Protein AF-A0A8H7GQ88-F1 (afdb_monomer_lite)

Sequence (524 aa):
MLNRSLSNFMNAMTGHDYTYYPFATTNRKDYDNLMAVYLSSVFEPLLSHEDFMQEGWRLEQGDLKDPKSPLEFKGVVYNEMKGQCTNSSYMYWIKFQEAVYPLLKNSGGDPASIVDLHHEDLIDFHATNYHPLNAKTFTYGTFDLTAHLQKLNELYGTFGSRAARNDVKKPVFETSPGKLHDISVLGPADSMSAKPLSDQWKSRFRPCFFDGHNAPFYQELIETGFGEDFSPNSGLDQTTALLSFTVGATNLSEAKSKVLKDKIEAILREKVMPELAKGDESAFHPRIQAILHQLELSFKKHKPDFGLGLLHSLTPSWVNGLDPFKALQVQNILNRFKEEYANRGLHMFQDLLEASLLDLKTPTLKFSMVPDEHYNEKLAQQEKKRLEERVSQILEEDKQMIFDRSQKLLAKQQQPEDVSVLPTLTLADIPRMGDNYALSFSNIAGSGGKIQKRVTSTNGLIYVNAKKDISFLPERLYKYLPIFNTCLTNLAGTELTPITELETKIQQLTGGISFLCQGEDRPI

Structure (mmCIF, N/CA/C/O backbone):
data_AF-A0A8H7GQ88-F1
#
_entry.id   AF-A0A8H7GQ88-F1
#
loop_
_atom_site.group_PDB
_atom_site.id
_atom_site.type_symbol
_atom_site.label_atom_id
_atom_site.label_alt_id
_atom_site.label_comp_id
_atom_site.label_asym_id
_atom_site.label_entity_id
_atom_site.label_seq_id
_atom_site.pdbx_PDB_ins_code
_atom_site.Cartn_x
_atom_site.Cartn_y
_atom_site.Cartn_z
_atom_site.occupancy
_atom_site.B_iso_or_equiv
_atom_site.auth_seq_id
_atom_site.auth_comp_id
_atom_site.auth_asym_id
_atom_site.auth_atom_id
_atom_site.pdbx_PDB_model_num
ATOM 1 N N . MET A 1 1 ? -15.722 -16.518 6.409 1.00 84.62 1 MET A N 1
ATOM 2 C CA . MET A 1 1 ? -15.692 -16.844 4.961 1.00 84.62 1 MET A CA 1
ATOM 3 C C . MET A 1 1 ? -14.401 -17.519 4.485 1.00 84.62 1 MET A C 1
ATOM 5 O O . MET A 1 1 ? -14.518 -18.378 3.625 1.00 84.62 1 MET A O 1
ATOM 9 N N . LEU A 1 2 ? -13.212 -17.225 5.041 1.00 83.19 2 LEU A N 1
ATOM 10 C CA . LEU A 1 2 ? -11.925 -17.794 4.578 1.00 83.19 2 LEU A CA 1
ATOM 11 C C . LEU A 1 2 ? -11.911 -19.330 4.414 1.00 83.19 2 LEU A C 1
ATOM 13 O O . LEU A 1 2 ? -11.426 -19.830 3.410 1.00 83.19 2 LEU A O 1
ATOM 17 N N . ASN A 1 3 ? -12.522 -20.076 5.341 1.00 85.31 3 ASN A N 1
ATOM 18 C CA . ASN A 1 3 ? -12.570 -21.548 5.286 1.00 85.31 3 ASN A CA 1
ATOM 19 C C . ASN A 1 3 ? -13.760 -22.115 4.479 1.00 85.31 3 ASN A C 1
ATOM 21 O O . ASN A 1 3 ? -13.972 -23.324 4.463 1.00 85.31 3 ASN A O 1
ATOM 25 N N . ARG A 1 4 ? -14.597 -21.257 3.880 1.00 88.94 4 ARG A N 1
ATOM 26 C CA . ARG A 1 4 ? -15.884 -21.619 3.236 1.00 88.94 4 ARG A CA 1
ATOM 27 C C . ARG A 1 4 ? -15.973 -21.168 1.775 1.00 88.94 4 ARG A C 1
ATOM 29 O O . ARG A 1 4 ? -17.032 -21.308 1.162 1.00 88.94 4 ARG A O 1
ATOM 36 N N . SER A 1 5 ? -14.880 -20.609 1.273 1.00 91.44 5 SER A N 1
ATOM 37 C CA . SER A 1 5 ? -14.750 -19.864 0.026 1.00 91.44 5 SER A CA 1
ATOM 38 C C . SER A 1 5 ? -13.589 -20.436 -0.790 1.00 91.44 5 SER A C 1
ATOM 40 O O . SER A 1 5 ? -12.656 -21.008 -0.226 1.00 91.44 5 SER A O 1
ATOM 42 N N . LEU A 1 6 ? -13.639 -20.272 -2.111 1.00 91.50 6 LEU A N 1
ATOM 43 C CA . LEU A 1 6 ? -12.520 -20.530 -3.027 1.00 91.50 6 LEU A CA 1
ATOM 44 C C . LEU A 1 6 ? -11.901 -19.206 -3.505 1.00 91.50 6 LEU A C 1
ATOM 46 O O . LEU A 1 6 ? -11.337 -19.123 -4.599 1.00 91.50 6 LEU A O 1
ATOM 50 N N . SER A 1 7 ? -12.025 -18.157 -2.691 1.00 92.31 7 SER A N 1
ATOM 51 C CA . SER A 1 7 ? -11.530 -16.824 -2.998 1.00 92.31 7 SER A CA 1
ATOM 52 C C . SER A 1 7 ? -10.047 -16.828 -3.325 1.00 92.31 7 SER A C 1
ATOM 54 O O . SER A 1 7 ? -9.222 -17.347 -2.575 1.00 92.31 7 SER A O 1
ATOM 56 N N . ASN A 1 8 ? -9.708 -16.137 -4.405 1.00 92.50 8 ASN A N 1
ATOM 57 C CA . ASN A 1 8 ? -8.339 -15.779 -4.739 1.00 92.50 8 ASN A CA 1
ATOM 58 C C . ASN A 1 8 ? -7.832 -14.626 -3.864 1.00 92.50 8 ASN A C 1
ATOM 60 O O . ASN A 1 8 ? -6.629 -14.499 -3.658 1.00 92.50 8 ASN A O 1
ATOM 64 N N . PHE A 1 9 ? -8.741 -13.783 -3.370 1.00 94.44 9 PHE A N 1
ATOM 65 C CA . PHE A 1 9 ? -8.421 -12.671 -2.487 1.00 94.44 9 PHE A CA 1
ATOM 66 C C . PHE A 1 9 ? -9.629 -12.272 -1.646 1.00 94.44 9 PHE A C 1
ATOM 68 O O . PHE A 1 9 ? -10.746 -12.221 -2.161 1.00 94.44 9 PHE A O 1
ATOM 75 N N . MET A 1 10 ? -9.398 -11.934 -0.384 1.00 93.62 10 MET A N 1
ATOM 76 C CA . MET A 1 10 ? -10.381 -11.330 0.509 1.00 93.62 10 MET A CA 1
ATOM 77 C C . MET A 1 10 ? -9.635 -10.456 1.503 1.00 93.62 10 MET A C 1
ATOM 79 O O . MET A 1 10 ? -8.757 -10.955 2.206 1.00 93.62 10 MET A O 1
ATOM 83 N N . ASN A 1 11 ? -9.968 -9.171 1.560 1.00 93.94 11 ASN A N 1
ATOM 84 C CA . ASN A 1 11 ? -9.435 -8.293 2.591 1.00 93.94 11 ASN A CA 1
ATOM 85 C C . ASN A 1 11 ? -10.324 -7.054 2.791 1.00 93.94 11 ASN A C 1
ATOM 87 O O . ASN A 1 11 ? -11.337 -6.885 2.105 1.00 93.94 11 ASN A O 1
ATOM 91 N N . ALA A 1 12 ? -9.916 -6.195 3.718 1.00 93.69 12 ALA A N 1
ATOM 92 C CA . ALA A 1 12 ? -10.373 -4.826 3.885 1.00 93.69 12 ALA A CA 1
ATOM 93 C C . ALA A 1 12 ? -9.149 -3.932 4.117 1.00 93.69 12 ALA A C 1
ATOM 95 O O . ALA A 1 12 ? -8.166 -4.367 4.716 1.00 93.69 12 ALA A O 1
ATOM 96 N N . MET A 1 13 ? -9.188 -2.696 3.627 1.00 91.25 13 MET A N 1
ATOM 97 C CA . MET A 1 13 ? -8.089 -1.751 3.809 1.00 91.25 13 MET A CA 1
ATOM 98 C C . MET A 1 13 ? -8.611 -0.353 4.089 1.00 91.25 13 MET A C 1
ATOM 100 O O . MET A 1 13 ? -9.558 0.110 3.448 1.00 91.25 13 MET A O 1
ATOM 104 N N . THR A 1 14 ? -7.908 0.337 4.978 1.00 90.00 14 THR A N 1
ATOM 105 C CA . THR A 1 14 ? -8.147 1.738 5.319 1.00 90.00 14 THR A CA 1
ATOM 106 C C . THR A 1 14 ? -7.010 2.575 4.744 1.00 90.00 14 THR A C 1
ATOM 108 O O . THR A 1 14 ? -5.850 2.407 5.113 1.00 90.00 14 THR A O 1
ATOM 111 N N . GLY A 1 15 ? -7.340 3.430 3.777 1.00 87.19 15 GLY A N 1
ATOM 112 C CA . GLY A 1 15 ? -6.470 4.503 3.306 1.00 87.19 15 GLY A CA 1
ATOM 113 C C . GLY A 1 15 ? -6.509 5.703 4.255 1.00 87.19 15 GLY A C 1
ATOM 114 O O . GLY A 1 15 ? -7.029 5.622 5.367 1.00 87.19 15 GLY A O 1
ATOM 115 N N . HIS A 1 16 ? -5.973 6.841 3.820 1.00 83.75 16 HIS A N 1
ATOM 116 C CA . HIS A 1 16 ? -5.955 8.059 4.643 1.00 83.75 16 HIS A CA 1
ATOM 117 C C . HIS A 1 16 ? -7.356 8.646 4.867 1.00 83.75 16 HIS A C 1
ATOM 119 O O . HIS A 1 16 ? -7.669 9.097 5.963 1.00 83.75 16 HIS A O 1
ATOM 125 N N . ASP A 1 17 ? -8.204 8.618 3.839 1.00 88.06 17 ASP A N 1
ATOM 126 C CA . ASP A 1 17 ? -9.528 9.255 3.813 1.00 88.06 17 ASP A CA 1
ATOM 127 C C . ASP A 1 17 ? -10.635 8.362 3.222 1.00 88.06 17 ASP A C 1
ATOM 129 O O . ASP A 1 17 ? -11.743 8.822 2.948 1.00 88.06 17 ASP A O 1
ATOM 133 N N . TYR A 1 18 ? -10.358 7.070 3.039 1.00 91.44 18 TYR A N 1
ATOM 134 C CA . TYR A 1 18 ? -11.309 6.091 2.515 1.00 91.44 18 TYR A CA 1
ATOM 135 C C . TYR A 1 18 ? -11.055 4.693 3.076 1.00 91.44 18 TYR A C 1
ATOM 137 O O . TYR A 1 18 ? -9.934 4.344 3.439 1.00 91.44 18 TYR A O 1
ATOM 145 N N . THR A 1 19 ? -12.085 3.852 3.044 1.00 94.38 19 THR A N 1
ATOM 146 C CA . THR A 1 19 ? -11.988 2.415 3.325 1.00 94.38 19 THR A CA 1
ATOM 147 C C . THR A 1 19 ? -12.556 1.654 2.135 1.00 94.38 19 THR A C 1
ATOM 149 O O . THR A 1 19 ? -13.558 2.068 1.550 1.00 94.38 19 THR A O 1
ATOM 152 N N . TYR A 1 20 ? -11.915 0.558 1.734 1.00 94.81 20 TYR A N 1
ATOM 153 C CA . TYR A 1 20 ? -12.410 -0.288 0.650 1.00 94.81 20 TYR A CA 1
ATOM 154 C C . TYR A 1 20 ? -12.309 -1.772 1.005 1.00 94.81 20 TYR A C 1
ATOM 156 O O . TYR A 1 20 ? -11.416 -2.204 1.733 1.00 94.81 20 TYR A O 1
ATOM 164 N N . TYR A 1 21 ? -13.250 -2.550 0.467 1.00 96.69 21 TYR A N 1
ATOM 165 C CA . TYR A 1 21 ? -13.496 -3.942 0.848 1.00 96.69 21 TYR A CA 1
ATOM 166 C C . TYR A 1 21 ? -13.422 -4.865 -0.376 1.00 96.69 21 TYR A C 1
ATOM 168 O O . TYR A 1 21 ? -14.450 -5.223 -0.955 1.00 96.69 21 TYR A O 1
ATOM 176 N N . PRO A 1 22 ? -12.212 -5.212 -0.837 1.00 96.12 22 PRO A N 1
ATOM 177 C CA . PRO A 1 22 ? -12.029 -6.052 -2.011 1.00 96.12 22 PRO A CA 1
ATOM 178 C C . PRO A 1 22 ? -12.164 -7.550 -1.708 1.00 96.12 22 PRO A C 1
ATOM 180 O O . PRO A 1 22 ? -11.583 -8.083 -0.760 1.00 96.12 22 PRO A O 1
ATOM 183 N N . PHE A 1 23 ? -12.817 -8.261 -2.621 1.00 96.44 23 PHE A N 1
ATOM 184 C CA . PHE A 1 23 ? -12.693 -9.709 -2.756 1.00 96.44 23 PHE A CA 1
ATOM 185 C C . PHE A 1 23 ? -12.566 -10.093 -4.235 1.00 96.44 23 PHE A C 1
ATOM 187 O O . PHE A 1 23 ? -12.975 -9.350 -5.128 1.00 96.44 23 PHE A O 1
ATOM 194 N N . ALA A 1 24 ? -11.982 -11.258 -4.499 1.00 96.00 24 ALA A N 1
ATOM 195 C CA . ALA A 1 24 ? -11.867 -11.832 -5.832 1.00 96.00 24 ALA A CA 1
ATOM 196 C C . ALA A 1 24 ? -12.003 -13.354 -5.761 1.00 96.00 24 ALA A C 1
ATOM 198 O O . ALA A 1 24 ? -11.435 -14.001 -4.882 1.00 96.00 24 ALA A O 1
ATOM 199 N N . THR A 1 25 ? -12.733 -13.929 -6.711 1.00 95.00 25 THR A N 1
ATOM 200 C CA . THR A 1 25 ? -12.895 -15.378 -6.861 1.00 95.00 25 THR A CA 1
ATOM 201 C C . THR A 1 25 ? -13.187 -15.714 -8.319 1.00 95.00 25 THR A C 1
ATOM 203 O O . THR A 1 25 ? -13.758 -14.907 -9.054 1.00 95.00 25 THR A O 1
ATOM 206 N N . THR A 1 26 ? -12.780 -16.907 -8.740 1.00 92.69 26 THR A N 1
ATOM 207 C CA . THR A 1 26 ? -13.070 -17.459 -10.074 1.00 92.69 26 THR A CA 1
ATOM 208 C C . THR A 1 26 ? -14.344 -18.303 -10.096 1.00 92.69 26 THR A C 1
ATOM 210 O O . THR A 1 26 ? -14.852 -18.619 -11.171 1.00 92.69 26 THR A O 1
ATOM 213 N N . ASN A 1 27 ? -14.894 -18.652 -8.928 1.00 93.88 27 ASN A N 1
ATOM 214 C CA . ASN A 1 27 ? -16.125 -19.423 -8.818 1.00 93.88 27 ASN A CA 1
ATOM 215 C C . ASN A 1 27 ? -17.338 -18.482 -8.722 1.00 93.88 27 ASN A C 1
ATOM 217 O O . ASN A 1 27 ? -17.398 -17.606 -7.862 1.00 93.88 27 ASN A O 1
ATOM 221 N N . ARG A 1 28 ? -18.333 -18.673 -9.596 1.00 92.56 28 ARG A N 1
ATOM 222 C CA . ARG A 1 28 ? -19.512 -17.795 -9.659 1.00 92.56 28 ARG A CA 1
ATOM 223 C C . ARG A 1 28 ? -20.364 -17.839 -8.388 1.00 92.56 28 ARG A C 1
ATOM 225 O O . ARG A 1 28 ? -20.752 -16.795 -7.879 1.00 92.56 28 ARG A O 1
ATOM 232 N N . LYS A 1 29 ? -20.642 -19.034 -7.867 1.00 93.25 29 LYS A N 1
ATOM 233 C CA . LYS A 1 29 ? -21.439 -19.205 -6.644 1.00 93.25 29 LYS A CA 1
ATOM 234 C C . LYS A 1 29 ? -20.726 -18.590 -5.443 1.00 93.25 29 LYS A C 1
ATOM 236 O O . LYS A 1 29 ? -21.350 -17.944 -4.612 1.00 93.25 29 LYS A O 1
ATOM 241 N N . ASP A 1 30 ? -19.409 -18.751 -5.390 1.00 95.25 30 ASP A N 1
ATOM 242 C CA . ASP A 1 30 ? -18.570 -18.127 -4.373 1.00 95.25 30 ASP A CA 1
ATOM 243 C C . ASP A 1 30 ? -18.612 -16.599 -4.455 1.00 95.25 30 ASP A C 1
ATOM 245 O O . ASP A 1 30 ? -18.755 -15.930 -3.438 1.00 95.25 30 ASP A O 1
ATOM 249 N N . TYR A 1 31 ? -18.575 -16.038 -5.668 1.00 95.56 31 TYR A N 1
ATOM 250 C CA . TYR A 1 31 ? -18.688 -14.594 -5.878 1.00 95.56 31 TYR A CA 1
ATOM 251 C C . TYR A 1 31 ? -20.010 -14.063 -5.331 1.00 95.56 31 TYR A C 1
ATOM 253 O O . TYR A 1 31 ? -20.034 -13.067 -4.615 1.00 95.56 31 TYR A O 1
ATOM 261 N N . ASP A 1 32 ? -21.104 -14.763 -5.626 1.00 94.06 32 ASP A N 1
ATOM 262 C CA . ASP A 1 32 ? -22.436 -14.409 -5.154 1.00 94.06 32 ASP A CA 1
ATOM 263 C C . ASP A 1 32 ? -22.549 -14.482 -3.620 1.00 94.06 32 ASP A C 1
ATOM 265 O O . ASP A 1 32 ? -23.169 -13.600 -3.020 1.00 94.06 32 ASP A O 1
ATOM 269 N N . ASN A 1 33 ? -21.908 -15.477 -2.995 1.00 95.00 33 ASN A N 1
ATOM 270 C CA . ASN A 1 33 ? -21.824 -15.628 -1.541 1.00 95.00 33 ASN A CA 1
ATOM 271 C C . ASN A 1 33 ? -21.007 -14.501 -0.893 1.00 95.00 33 ASN A C 1
ATOM 273 O O . ASN A 1 33 ? -21.450 -13.889 0.078 1.00 95.00 33 ASN A O 1
ATOM 277 N N . LEU A 1 34 ? -19.813 -14.222 -1.424 1.00 96.25 34 LEU A N 1
ATOM 278 C CA . LEU A 1 34 ? -18.924 -13.181 -0.912 1.00 96.25 34 LEU A CA 1
ATOM 279 C C . LEU A 1 34 ? -19.541 -11.797 -1.087 1.00 96.25 34 LEU A C 1
ATOM 281 O O . LEU A 1 34 ? -19.520 -11.017 -0.142 1.00 96.25 34 LEU A O 1
ATOM 285 N N . MET A 1 35 ? -20.156 -11.519 -2.239 1.00 95.56 35 MET A N 1
ATOM 286 C CA . MET A 1 35 ? -20.858 -10.262 -2.490 1.00 95.56 35 MET A CA 1
ATOM 287 C C . MET A 1 35 ? -21.957 -10.024 -1.452 1.00 95.56 35 MET A C 1
ATOM 289 O O . MET A 1 35 ? -22.023 -8.935 -0.894 1.00 95.56 35 MET A O 1
ATOM 293 N N . ALA A 1 36 ? -22.782 -11.033 -1.157 1.00 94.31 36 ALA A N 1
ATOM 294 C CA . ALA A 1 36 ? -23.837 -10.916 -0.151 1.00 94.31 36 ALA A CA 1
ATOM 295 C C . ALA A 1 36 ? -23.273 -10.621 1.249 1.00 94.31 36 ALA A C 1
ATOM 297 O O . ALA A 1 36 ? -23.737 -9.698 1.917 1.00 94.31 36 ALA A O 1
ATOM 298 N N . VAL A 1 37 ? -22.234 -11.354 1.668 1.00 95.25 37 VAL A N 1
ATOM 299 C CA . VAL A 1 37 ? -21.598 -11.149 2.979 1.00 95.25 37 VAL A CA 1
ATOM 300 C C . VAL A 1 37 ? -20.949 -9.766 3.070 1.00 95.25 37 VAL A C 1
ATOM 302 O O . VAL A 1 37 ? -21.181 -9.059 4.043 1.00 95.25 37 VAL A O 1
ATOM 305 N N . TYR A 1 38 ? -20.184 -9.350 2.056 1.00 96.56 38 TYR A N 1
ATOM 306 C CA . TYR A 1 38 ? -19.517 -8.045 2.036 1.00 96.56 38 TYR A CA 1
ATOM 307 C C . TYR A 1 38 ? -20.521 -6.893 2.037 1.00 96.56 38 TYR A C 1
ATOM 309 O O . TYR A 1 38 ? -20.352 -5.941 2.791 1.00 96.56 38 TYR A O 1
ATOM 317 N N . LEU A 1 39 ? -21.580 -6.979 1.231 1.00 95.81 39 LEU A N 1
ATOM 318 C CA . LEU A 1 39 ? -22.616 -5.952 1.197 1.00 95.81 39 LEU A CA 1
ATOM 319 C C . LEU A 1 39 ? -23.326 -5.815 2.547 1.00 95.81 39 LEU A C 1
ATOM 321 O O . LEU A 1 39 ? -23.439 -4.701 3.052 1.00 95.81 39 LEU A O 1
ATOM 325 N N . SER A 1 40 ? -23.727 -6.930 3.162 1.00 95.00 40 SER A N 1
ATOM 326 C CA . SER A 1 40 ? -24.348 -6.910 4.489 1.00 95.00 40 SER A CA 1
ATOM 327 C C . SER A 1 40 ? -23.381 -6.388 5.560 1.00 95.00 40 SER A C 1
ATOM 329 O O . SER A 1 40 ? -23.744 -5.515 6.336 1.00 95.00 40 SER A O 1
ATOM 331 N N . SER A 1 41 ? -22.112 -6.816 5.551 1.00 95.62 41 SER A N 1
ATOM 332 C CA . SER A 1 41 ? -21.105 -6.336 6.513 1.00 95.62 41 SER A CA 1
ATOM 333 C C . SER A 1 41 ? -20.778 -4.845 6.370 1.00 95.62 41 SER A C 1
ATOM 335 O O . SER A 1 41 ? -20.446 -4.202 7.358 1.00 95.62 41 SER A O 1
ATOM 337 N N . VAL A 1 42 ? -20.849 -4.284 5.159 1.00 96.25 42 VAL A N 1
ATOM 338 C CA . VAL A 1 42 ? -20.564 -2.861 4.916 1.00 96.25 42 VAL A CA 1
ATOM 339 C C . VAL A 1 42 ? -21.769 -1.989 5.259 1.00 96.25 42 VAL A C 1
ATOM 341 O O . VAL A 1 42 ? -21.610 -0.963 5.915 1.00 96.25 42 VAL A O 1
ATOM 344 N N . PHE A 1 43 ? -22.964 -2.369 4.809 1.00 95.56 43 PHE A N 1
ATOM 345 C CA . PHE A 1 43 ? -24.142 -1.501 4.864 1.00 95.56 43 PHE A CA 1
ATOM 346 C C . PHE A 1 43 ? -25.052 -1.765 6.066 1.00 95.56 43 PHE A C 1
ATOM 348 O O . PHE A 1 43 ? -25.729 -0.846 6.520 1.00 95.56 43 PHE A O 1
ATOM 355 N N . GLU A 1 44 ? -25.044 -2.984 6.602 1.00 94.38 44 GLU A N 1
ATOM 356 C CA . GLU A 1 44 ? -25.898 -3.420 7.711 1.00 94.38 44 GLU A CA 1
ATOM 357 C C . GLU A 1 44 ? -25.089 -4.145 8.813 1.00 94.38 44 GLU A C 1
ATOM 359 O O . GLU A 1 44 ? -25.475 -5.235 9.248 1.00 94.38 44 GLU A O 1
ATOM 364 N N . PRO A 1 45 ? -23.942 -3.601 9.276 1.00 96.25 45 PRO A N 1
ATOM 365 C CA . PRO A 1 45 ? -23.184 -4.239 10.343 1.00 96.25 45 PRO A CA 1
ATOM 366 C C . PRO A 1 45 ? -23.941 -4.194 11.672 1.00 96.25 45 PRO A C 1
ATOM 368 O O . PRO A 1 45 ? -24.630 -3.226 11.988 1.00 96.25 45 PRO A O 1
ATOM 371 N N . LEU A 1 46 ? -23.735 -5.219 12.501 1.00 95.12 46 LEU A N 1
ATOM 372 C CA . LEU A 1 46 ? -24.297 -5.263 13.854 1.00 95.12 46 LEU A CA 1
ATOM 373 C C . LEU A 1 46 ? -23.680 -4.207 14.778 1.00 95.12 46 LEU A C 1
ATOM 375 O O . LEU A 1 46 ? -24.368 -3.714 15.666 1.00 95.12 46 LEU A O 1
ATOM 379 N N . LEU A 1 47 ? -22.385 -3.909 14.585 1.00 95.69 47 LEU A N 1
ATOM 380 C CA . LEU A 1 47 ? -21.580 -3.007 15.420 1.00 95.69 47 LEU A CA 1
ATOM 381 C C . LEU A 1 47 ? -21.855 -3.225 16.913 1.00 95.69 47 LEU A C 1
ATOM 383 O O . LEU A 1 47 ? -22.184 -2.280 17.623 1.00 95.69 47 LEU A O 1
ATOM 387 N N . SER A 1 48 ? -21.790 -4.470 17.396 1.00 95.00 48 SER A N 1
ATOM 388 C CA . SER A 1 48 ? -22.096 -4.742 18.802 1.00 95.00 48 SER A CA 1
ATOM 389 C C . SER A 1 48 ? -21.022 -4.156 19.721 1.00 95.00 48 SER A C 1
ATOM 391 O O . SER A 1 48 ? -19.851 -4.041 19.349 1.00 95.00 48 SER A O 1
ATOM 393 N N . HIS A 1 49 ? -21.410 -3.804 20.946 1.00 94.00 49 HIS A N 1
ATOM 394 C CA . HIS A 1 49 ? -20.470 -3.256 21.922 1.00 94.00 49 HIS A CA 1
ATOM 395 C C . HIS A 1 49 ? -19.356 -4.262 22.273 1.00 94.00 49 HIS A C 1
ATOM 397 O O . HIS A 1 49 ? -18.219 -3.862 22.513 1.00 94.00 49 HIS A O 1
ATOM 403 N N . GLU A 1 50 ? -19.634 -5.574 22.289 1.00 92.69 50 GLU A N 1
ATOM 404 C CA . GLU A 1 50 ? -18.584 -6.573 22.541 1.00 92.69 50 GLU A CA 1
ATOM 405 C C . GLU A 1 50 ? -17.564 -6.653 21.405 1.00 92.69 50 GLU A C 1
ATOM 407 O O . GLU A 1 50 ? -16.369 -6.752 21.681 1.00 92.69 50 GLU A O 1
ATOM 412 N N . ASP A 1 51 ? -18.013 -6.563 20.151 1.00 93.75 51 ASP A N 1
ATOM 413 C CA . ASP A 1 51 ? -17.107 -6.617 19.001 1.00 93.75 51 ASP A CA 1
ATOM 414 C C . ASP A 1 51 ? -16.243 -5.348 18.948 1.00 93.75 51 ASP A C 1
ATOM 416 O O . ASP A 1 51 ? -15.043 -5.428 18.698 1.00 93.75 51 ASP A O 1
ATOM 420 N N . PHE A 1 52 ? -16.809 -4.185 19.296 1.00 96.19 52 PHE A N 1
ATOM 421 C CA . PHE A 1 52 ? -16.041 -2.951 19.487 1.00 96.19 52 PHE A CA 1
ATOM 422 C C . PHE A 1 52 ? -14.951 -3.102 20.562 1.00 96.19 52 PHE A C 1
ATOM 424 O O . PHE A 1 52 ? -13.799 -2.745 20.321 1.00 96.19 52 PHE A O 1
ATOM 431 N N . MET A 1 53 ? -15.286 -3.668 21.726 1.00 94.81 53 MET A N 1
ATOM 432 C CA . MET A 1 53 ? -14.317 -3.908 22.805 1.00 94.81 53 MET A CA 1
ATOM 433 C C . MET A 1 53 ? -13.225 -4.916 22.415 1.00 94.81 53 MET A C 1
ATOM 435 O O . MET A 1 53 ? -12.096 -4.846 22.915 1.00 94.81 53 MET A O 1
ATOM 439 N N . GLN A 1 54 ? -13.559 -5.895 21.574 1.00 94.88 54 GLN A N 1
ATOM 440 C CA . GLN A 1 54 ? -12.604 -6.876 21.077 1.00 94.88 54 GLN A CA 1
ATOM 441 C C . GLN A 1 54 ? -11.647 -6.247 20.062 1.00 94.88 54 GLN A C 1
ATOM 443 O O . GLN A 1 54 ? -10.430 -6.296 20.256 1.00 94.88 54 GLN A O 1
ATOM 448 N N . GLU A 1 55 ? -12.205 -5.662 19.002 1.00 96.19 55 GLU A N 1
ATOM 449 C CA . GLU A 1 55 ? -11.457 -5.203 17.836 1.00 96.19 55 GLU A CA 1
ATOM 450 C C . GLU A 1 55 ? -10.799 -3.840 18.068 1.00 96.19 55 GLU A C 1
ATOM 452 O O . GLU A 1 55 ? -9.639 -3.657 17.720 1.00 96.19 55 GLU A O 1
ATOM 457 N N . GLY A 1 56 ? -11.496 -2.892 18.694 1.00 96.56 56 GLY A N 1
ATOM 458 C CA . GLY A 1 56 ? -10.997 -1.540 18.942 1.00 96.56 56 GLY A CA 1
ATOM 459 C C . GLY A 1 56 ? -10.067 -1.482 20.150 1.00 96.56 56 GLY A C 1
ATOM 460 O O . GLY A 1 56 ? -8.851 -1.667 20.038 1.00 96.56 56 GLY A O 1
ATOM 461 N N . TRP A 1 57 ? -10.648 -1.189 21.314 1.00 96.62 57 TRP A N 1
ATOM 462 C CA . TRP A 1 57 ? -9.937 -1.148 22.588 1.00 96.62 57 TRP A CA 1
ATOM 463 C C . TRP A 1 57 ? -10.887 -1.380 23.773 1.00 96.62 57 TRP A C 1
ATOM 465 O O . TRP A 1 57 ? -12.094 -1.155 23.686 1.00 96.62 57 TRP A O 1
ATOM 475 N N . ARG A 1 58 ? -10.330 -1.814 24.904 1.00 95.12 58 ARG A N 1
ATOM 476 C CA . ARG A 1 58 ? -11.010 -1.947 26.195 1.00 95.12 58 ARG A CA 1
ATOM 477 C C . ARG A 1 58 ? -10.013 -1.897 27.349 1.00 95.12 58 ARG A C 1
ATOM 479 O O . ARG A 1 58 ? -8.815 -2.118 27.160 1.00 95.12 58 ARG A O 1
ATOM 486 N N . LEU A 1 59 ? -10.537 -1.668 28.551 1.00 94.62 59 LEU A N 1
ATOM 487 C CA . LEU A 1 59 ? -9.849 -2.002 29.796 1.00 94.62 59 LEU A CA 1
ATOM 488 C C . LEU A 1 59 ? -10.191 -3.439 30.185 1.00 94.62 59 LEU A C 1
ATOM 490 O O . LEU A 1 59 ? -11.359 -3.823 30.162 1.00 94.62 59 LEU A O 1
ATOM 494 N N . GLU A 1 60 ? -9.181 -4.217 30.548 1.00 93.62 60 GLU A N 1
ATOM 495 C CA . GLU A 1 60 ? -9.335 -5.608 30.975 1.00 93.62 60 GLU A CA 1
ATOM 496 C C . GLU A 1 60 ? -8.338 -5.916 32.095 1.00 93.62 60 GLU A C 1
ATOM 498 O O . GLU A 1 60 ? -7.235 -5.373 32.110 1.00 93.62 60 GLU A O 1
ATOM 503 N N . GLN A 1 61 ? -8.707 -6.787 33.034 1.00 92.62 61 GLN A N 1
ATOM 504 C CA . GLN A 1 61 ? -7.780 -7.286 34.046 1.00 92.62 61 GLN A CA 1
ATOM 505 C C . GLN A 1 61 ? -6.631 -8.071 33.392 1.00 92.62 61 GLN A C 1
ATOM 507 O O . GLN A 1 61 ? -6.846 -8.886 32.490 1.00 92.62 61 GLN A O 1
ATOM 512 N N . GLY A 1 62 ? -5.406 -7.870 33.883 1.00 89.19 62 GLY A N 1
ATOM 513 C CA . GLY A 1 62 ? -4.230 -8.622 33.438 1.00 89.19 62 GLY A CA 1
ATOM 514 C C . GLY A 1 62 ? -4.406 -10.133 33.632 1.00 89.19 62 GLY A C 1
ATOM 515 O O . GLY A 1 62 ? -4.010 -10.923 32.776 1.00 89.19 62 GLY A O 1
ATOM 516 N N . ASP A 1 63 ? -5.096 -10.529 34.707 1.00 90.00 63 ASP A N 1
ATOM 517 C CA . ASP A 1 63 ? -5.579 -11.891 34.937 1.00 90.00 63 ASP A CA 1
ATOM 518 C C . ASP A 1 63 ? -7.111 -11.911 34.982 1.00 90.00 63 ASP A C 1
ATOM 520 O O . ASP A 1 63 ? -7.731 -11.416 35.922 1.00 90.00 63 ASP A O 1
ATOM 524 N N . LEU A 1 64 ? -7.722 -12.549 33.982 1.00 88.44 64 LEU A N 1
ATOM 525 C CA . LEU A 1 64 ? -9.172 -12.726 33.885 1.00 88.44 64 LEU A CA 1
ATOM 526 C C . LEU A 1 64 ? -9.757 -13.593 35.014 1.00 88.44 64 LEU A C 1
ATOM 528 O O . LEU A 1 64 ? -10.972 -13.700 35.121 1.00 88.44 64 LEU A O 1
ATOM 532 N N . LYS A 1 65 ? -8.946 -14.233 35.860 1.00 89.56 65 LYS A N 1
ATOM 533 C CA . LYS A 1 65 ? -9.428 -14.992 37.024 1.00 89.56 65 LYS A CA 1
ATOM 534 C C . LYS A 1 65 ? -9.435 -14.181 38.315 1.00 89.56 65 LYS A C 1
ATOM 536 O O . LYS A 1 65 ? -10.073 -14.612 39.274 1.00 89.56 65 LYS A O 1
ATOM 541 N N . ASP A 1 66 ? -8.750 -13.039 38.347 1.00 90.31 66 ASP A N 1
ATOM 542 C CA . ASP A 1 66 ? -8.616 -12.214 39.543 1.00 90.31 66 ASP A CA 1
ATOM 543 C C . ASP A 1 66 ? -9.141 -10.788 39.295 1.00 90.31 66 ASP A C 1
ATOM 545 O O . ASP A 1 66 ? -8.483 -9.998 38.614 1.00 90.31 66 ASP A O 1
ATOM 549 N N . PRO A 1 67 ? -10.289 -10.400 39.884 1.00 86.19 67 PRO A N 1
ATOM 550 C CA . PRO A 1 67 ? -10.829 -9.049 39.739 1.00 86.19 67 PRO A CA 1
ATOM 551 C C . PRO A 1 67 ? -9.932 -7.964 40.357 1.00 86.19 67 PRO A C 1
ATOM 553 O O . PRO A 1 67 ? -10.117 -6.786 40.058 1.00 86.19 67 PRO A O 1
ATOM 556 N N . LYS A 1 68 ? -8.964 -8.337 41.209 1.00 86.75 68 LYS A N 1
ATOM 557 C CA . LYS A 1 68 ? -7.987 -7.416 41.812 1.00 86.75 68 LYS A CA 1
ATOM 558 C C . LYS A 1 68 ? -6.708 -7.266 40.990 1.00 86.75 68 LYS A C 1
ATOM 560 O O . LYS A 1 68 ? -5.856 -6.452 41.352 1.00 86.75 68 LYS A O 1
ATOM 565 N N . SER A 1 69 ? -6.562 -8.039 39.916 1.00 91.38 69 SER A N 1
ATOM 566 C CA . SER A 1 69 ? -5.442 -7.913 38.988 1.00 91.38 69 SER A CA 1
ATOM 567 C C . SER A 1 69 ? -5.434 -6.518 38.343 1.00 91.38 69 SER A C 1
ATOM 569 O O . SER A 1 69 ? -6.509 -5.952 38.109 1.00 91.38 69 SER A O 1
ATOM 571 N N . PRO A 1 70 ? -4.255 -5.920 38.078 1.00 91.25 70 PRO A N 1
ATOM 572 C CA . PRO A 1 70 ? -4.173 -4.601 37.459 1.00 91.25 70 PRO A CA 1
ATOM 573 C C . PRO A 1 70 ? -4.921 -4.557 36.121 1.00 91.25 70 PRO A C 1
ATOM 575 O O . PRO A 1 70 ? -4.904 -5.516 35.353 1.00 91.25 70 PRO A O 1
ATOM 578 N N . LEU A 1 71 ? -5.576 -3.428 35.847 1.00 93.81 71 LEU A N 1
ATOM 579 C CA . LEU A 1 71 ? -6.211 -3.171 34.555 1.00 93.81 71 LEU A CA 1
ATOM 580 C C . LEU A 1 71 ? -5.157 -2.806 33.509 1.00 93.81 71 LEU A C 1
ATOM 582 O O . LEU A 1 71 ? -4.209 -2.087 33.814 1.00 93.81 71 LEU A O 1
ATOM 586 N N . GLU A 1 72 ? -5.372 -3.247 32.276 1.00 94.50 72 GLU A N 1
ATOM 587 C CA . GLU A 1 72 ? -4.520 -2.998 31.115 1.00 94.50 72 GLU A CA 1
ATOM 588 C C . GLU A 1 72 ? -5.369 -2.569 29.910 1.00 94.50 72 GLU A C 1
ATOM 590 O O . GLU A 1 72 ? -6.539 -2.946 29.792 1.00 94.50 72 GLU A O 1
ATOM 595 N N . PHE A 1 73 ? -4.776 -1.806 28.987 1.00 95.12 73 PHE A N 1
ATOM 596 C CA . PHE A 1 73 ? -5.383 -1.559 27.678 1.00 95.12 73 PHE A CA 1
ATOM 597 C C . PHE A 1 73 ? -5.202 -2.786 26.779 1.00 95.12 73 PHE A C 1
ATOM 599 O O . PHE A 1 73 ? -4.081 -3.254 26.576 1.00 95.12 73 PHE A O 1
ATOM 606 N N . LYS A 1 74 ? -6.297 -3.288 26.203 1.00 94.94 74 LYS A N 1
ATOM 607 C CA . LYS A 1 74 ? -6.286 -4.382 25.222 1.00 94.94 74 LYS A CA 1
ATOM 608 C C . LYS A 1 74 ? -7.190 -4.060 24.041 1.00 94.94 74 LYS A C 1
ATOM 610 O O . LYS A 1 74 ? -8.147 -3.315 24.185 1.00 94.94 74 LYS A O 1
ATOM 615 N N . GLY A 1 75 ? -6.907 -4.648 22.885 1.00 95.19 75 GLY A N 1
ATOM 616 C CA . GLY A 1 75 ? -7.692 -4.494 21.658 1.00 95.19 75 GLY A CA 1
ATOM 617 C C . GLY A 1 75 ? -6.876 -4.924 20.446 1.00 95.19 75 GLY A C 1
ATOM 618 O O . GLY A 1 75 ? -5.645 -4.863 20.497 1.00 95.19 75 GLY A O 1
ATOM 619 N N . VAL A 1 76 ? -7.529 -5.395 19.384 1.00 95.56 76 VAL A N 1
ATOM 620 C CA . VAL A 1 76 ? -6.825 -5.837 18.166 1.00 95.56 76 VAL A CA 1
ATOM 621 C C . VAL A 1 76 ? -6.138 -4.645 17.497 1.00 95.56 76 VAL A C 1
ATOM 623 O O . VAL A 1 76 ? -4.910 -4.627 17.403 1.00 95.56 76 VAL A O 1
ATOM 626 N N . VAL A 1 77 ? -6.903 -3.609 17.143 1.00 95.75 77 VAL A N 1
ATOM 627 C CA . VAL A 1 77 ? -6.408 -2.382 16.501 1.00 95.75 77 VAL A CA 1
ATOM 628 C C . VAL A 1 77 ? -5.474 -1.618 17.433 1.00 95.75 77 VAL A C 1
ATOM 630 O O . VAL A 1 77 ? -4.420 -1.160 17.003 1.00 95.75 77 VAL A O 1
ATOM 633 N N . TYR A 1 78 ? -5.796 -1.525 18.729 1.00 95.62 78 TYR A N 1
ATOM 634 C CA . TYR A 1 78 ? -4.906 -0.881 19.701 1.00 95.62 78 TYR A CA 1
ATOM 635 C C . TYR A 1 78 ? -3.497 -1.505 19.709 1.00 95.62 78 TYR A C 1
ATOM 637 O O . TYR A 1 78 ? -2.498 -0.787 19.627 1.00 95.62 78 TYR A O 1
ATOM 645 N N . ASN A 1 79 ? -3.404 -2.839 19.758 1.00 93.62 79 ASN A N 1
ATOM 646 C CA . ASN A 1 79 ? -2.120 -3.544 19.757 1.00 93.62 79 ASN A CA 1
ATOM 647 C C . ASN A 1 79 ? -1.414 -3.481 18.397 1.00 93.62 79 ASN A C 1
ATOM 649 O O . ASN A 1 79 ? -0.192 -3.324 18.352 1.00 93.62 79 ASN A O 1
ATOM 653 N N . GLU A 1 80 ? -2.166 -3.576 17.298 1.00 92.94 80 GLU A N 1
ATOM 654 C CA . GLU A 1 80 ? -1.634 -3.413 15.944 1.00 92.94 80 GLU A CA 1
ATOM 655 C C . GLU A 1 80 ? -0.976 -2.039 15.783 1.00 92.94 80 GLU A C 1
ATOM 657 O O . GLU A 1 80 ? 0.200 -1.946 15.419 1.00 92.94 80 GLU A O 1
ATOM 662 N N . MET A 1 81 ? -1.695 -0.974 16.141 1.00 92.31 81 MET A N 1
ATOM 663 C CA . MET A 1 81 ? -1.207 0.395 16.017 1.00 92.31 81 MET A CA 1
ATOM 664 C C . MET A 1 81 ? -0.059 0.700 16.966 1.00 92.31 81 MET A C 1
ATOM 666 O O . MET A 1 81 ? 0.877 1.397 16.581 1.00 92.31 81 MET A O 1
ATOM 670 N N . LYS A 1 82 ? -0.057 0.122 18.172 1.00 89.75 82 LYS A N 1
ATOM 671 C CA . LYS A 1 82 ? 1.097 0.199 19.073 1.00 89.75 82 LYS A CA 1
ATOM 672 C C . LYS A 1 82 ? 2.349 -0.398 18.426 1.00 89.75 82 LYS A C 1
ATOM 674 O O . LYS A 1 82 ? 3.417 0.198 18.524 1.00 89.75 82 LYS A O 1
ATOM 679 N N . GLY A 1 83 ? 2.218 -1.518 17.711 1.00 87.56 83 GLY A N 1
ATOM 680 C CA . GLY A 1 83 ? 3.296 -2.100 16.910 1.00 87.56 83 GLY A CA 1
ATOM 681 C C . GLY A 1 83 ? 3.739 -1.188 15.763 1.00 87.56 83 GLY A C 1
ATOM 682 O O . GLY A 1 83 ? 4.926 -0.889 15.641 1.00 87.56 83 GLY A O 1
ATOM 683 N N . GLN A 1 84 ? 2.799 -0.686 14.958 1.00 85.06 84 GLN A N 1
ATOM 684 C CA . GLN A 1 84 ? 3.105 0.185 13.814 1.00 85.06 84 GLN A CA 1
ATOM 685 C C . GLN A 1 84 ? 3.772 1.503 14.230 1.00 85.06 84 GLN A C 1
ATOM 687 O O . GLN A 1 84 ? 4.718 1.944 13.582 1.00 85.06 84 GLN A O 1
ATOM 692 N N . CYS A 1 85 ? 3.357 2.109 15.346 1.00 83.69 85 CYS A N 1
ATOM 693 C CA . CYS A 1 85 ? 3.943 3.354 15.850 1.00 83.69 85 CYS A CA 1
ATOM 694 C C . CYS A 1 85 ? 5.397 3.215 16.338 1.00 83.69 85 CYS A C 1
ATOM 696 O O . CYS A 1 85 ? 6.080 4.225 16.495 1.00 83.69 85 CYS A O 1
ATOM 698 N N . THR A 1 86 ? 5.902 1.992 16.541 1.00 81.38 86 THR A N 1
ATOM 699 C CA . THR A 1 86 ? 7.340 1.765 16.798 1.00 81.38 86 THR A CA 1
ATOM 700 C C . THR A 1 86 ? 8.186 1.782 15.525 1.00 81.38 86 THR A C 1
ATOM 702 O O . THR A 1 86 ? 9.401 1.960 15.597 1.00 81.38 86 THR A O 1
ATOM 705 N N . ASN A 1 87 ? 7.564 1.629 14.352 1.00 83.75 87 ASN A N 1
ATOM 706 C CA . ASN A 1 87 ? 8.253 1.667 13.071 1.00 83.75 87 ASN A CA 1
ATOM 707 C C . ASN A 1 87 ? 8.516 3.124 12.657 1.00 83.75 87 ASN A C 1
ATOM 709 O O . ASN A 1 87 ? 7.592 3.900 12.399 1.00 83.75 87 ASN A O 1
ATOM 713 N N . SER A 1 88 ? 9.795 3.488 12.548 1.00 84.12 88 SER A N 1
ATOM 714 C CA . SER A 1 88 ? 10.242 4.829 12.154 1.00 84.12 88 SER A CA 1
ATOM 715 C C . SER A 1 88 ? 9.740 5.240 10.771 1.00 84.12 88 SER A C 1
ATOM 717 O O . SER A 1 88 ? 9.292 6.371 10.599 1.00 84.12 88 SER A O 1
ATOM 719 N N . SER A 1 89 ? 9.734 4.332 9.796 1.00 85.25 89 SER A N 1
ATOM 720 C CA . SER A 1 89 ? 9.271 4.628 8.437 1.00 85.25 89 SER A CA 1
ATOM 721 C C . SER A 1 89 ? 7.766 4.890 8.390 1.00 85.25 89 SER A C 1
ATOM 723 O O . SER A 1 89 ? 7.330 5.830 7.723 1.00 85.25 89 SER A O 1
ATOM 725 N N . TYR A 1 90 ? 6.978 4.108 9.139 1.00 86.44 90 TYR A N 1
ATOM 726 C CA . TYR A 1 90 ? 5.537 4.333 9.283 1.00 86.44 90 TYR A CA 1
ATOM 727 C C . TYR A 1 90 ? 5.260 5.698 9.923 1.00 86.44 90 TYR A C 1
ATOM 729 O O . TYR A 1 90 ? 4.520 6.511 9.367 1.00 86.44 90 TYR A O 1
ATOM 737 N N . MET A 1 91 ? 5.911 5.988 11.054 1.00 87.06 91 MET A N 1
ATOM 738 C CA . MET A 1 91 ? 5.737 7.257 11.763 1.00 87.06 91 MET A CA 1
ATOM 739 C C . MET A 1 91 ? 6.168 8.458 10.926 1.00 87.06 91 MET A C 1
ATOM 741 O O . MET A 1 91 ? 5.460 9.465 10.903 1.00 87.06 91 MET A O 1
ATOM 745 N N . TYR A 1 92 ? 7.279 8.345 10.196 1.00 88.38 92 TYR A N 1
ATOM 746 C CA . TYR A 1 92 ? 7.729 9.374 9.265 1.00 88.38 92 TYR A CA 1
ATOM 747 C C . TYR A 1 92 ? 6.655 9.667 8.215 1.00 88.38 92 TYR A C 1
ATOM 749 O O . TYR A 1 92 ? 6.294 10.825 8.016 1.00 88.38 92 TYR A O 1
ATOM 757 N N . TRP A 1 93 ? 6.113 8.624 7.575 1.00 87.75 93 TRP A N 1
ATOM 758 C CA . TRP A 1 93 ? 5.079 8.765 6.551 1.00 87.75 93 TRP A CA 1
ATOM 759 C C . TRP A 1 93 ? 3.801 9.405 7.100 1.00 87.75 93 TRP A C 1
ATOM 761 O O . TRP A 1 93 ? 3.304 10.366 6.519 1.00 87.75 93 TRP A O 1
ATOM 771 N N . ILE A 1 94 ? 3.297 8.930 8.241 1.00 89.19 94 ILE A N 1
ATOM 772 C CA . ILE A 1 94 ? 2.081 9.472 8.858 1.00 89.19 94 ILE A CA 1
ATOM 773 C C . ILE A 1 94 ? 2.269 10.931 9.276 1.00 89.19 94 ILE A C 1
ATOM 775 O O . ILE A 1 94 ? 1.433 11.770 8.950 1.00 89.19 94 ILE A O 1
ATOM 779 N N . LYS A 1 95 ? 3.373 11.274 9.951 1.00 90.25 95 LYS A N 1
ATOM 780 C CA . LYS A 1 95 ? 3.631 12.660 10.374 1.00 90.25 95 LYS A CA 1
ATOM 781 C C . LYS A 1 95 ? 3.880 13.598 9.197 1.00 90.25 95 LYS A C 1
ATOM 783 O O . LYS A 1 95 ? 3.459 14.752 9.248 1.00 90.25 95 LYS A O 1
ATOM 788 N N . PHE A 1 96 ? 4.498 13.105 8.126 1.00 90.81 96 PHE A N 1
ATOM 789 C CA . PHE A 1 96 ? 4.602 13.838 6.869 1.00 90.81 96 PHE A CA 1
ATOM 790 C C . PHE A 1 96 ? 3.216 14.106 6.262 1.00 90.81 96 PHE A C 1
ATOM 792 O O . PHE A 1 96 ? 2.915 15.245 5.912 1.00 90.81 96 PHE A O 1
ATOM 799 N N . GLN A 1 97 ? 2.346 13.097 6.189 1.00 89.38 97 GLN A N 1
ATOM 800 C CA . GLN A 1 97 ? 0.988 13.261 5.661 1.00 89.38 97 GLN A CA 1
ATOM 801 C C . GLN A 1 97 ? 0.153 14.222 6.521 1.00 89.38 97 GLN A C 1
ATOM 803 O O . GLN A 1 97 ? -0.488 15.109 5.969 1.00 89.38 97 GLN A O 1
ATOM 808 N N . GLU A 1 98 ? 0.238 14.150 7.855 1.00 90.25 98 GLU A N 1
ATOM 809 C CA . GLU A 1 98 ? -0.406 15.112 8.769 1.00 90.25 98 GLU A CA 1
ATOM 810 C C . GLU A 1 98 ? 0.115 16.549 8.574 1.00 90.25 98 GLU A C 1
ATOM 812 O O . GLU A 1 98 ? -0.630 17.514 8.749 1.00 90.25 98 GLU A O 1
ATOM 817 N N . ALA A 1 99 ? 1.390 16.712 8.209 1.00 90.19 99 ALA A N 1
ATOM 818 C CA . ALA A 1 99 ? 1.980 18.013 7.908 1.00 90.19 99 ALA A CA 1
ATOM 819 C C . ALA A 1 99 ? 1.468 18.593 6.577 1.00 90.19 99 ALA A C 1
ATOM 821 O O . ALA A 1 99 ? 1.196 19.793 6.496 1.00 90.19 99 ALA A O 1
ATOM 822 N N . VAL A 1 100 ? 1.313 17.755 5.544 1.00 89.06 100 VAL A N 1
ATOM 823 C CA . VAL A 1 100 ? 0.764 18.167 4.239 1.00 89.06 100 VAL A CA 1
ATOM 824 C C . VAL A 1 100 ? -0.746 18.392 4.327 1.00 89.06 100 VAL A C 1
ATOM 826 O O . VAL A 1 100 ? -1.252 19.366 3.773 1.00 89.06 100 VAL A O 1
ATOM 829 N N . TYR A 1 101 ? -1.466 17.535 5.047 1.00 89.44 101 TYR A N 1
ATOM 830 C CA . TYR A 1 101 ? -2.915 17.559 5.219 1.00 89.44 101 TYR A CA 1
ATOM 831 C C . TYR A 1 101 ? -3.289 17.570 6.707 1.00 89.44 101 TYR A C 1
ATOM 833 O O . TYR A 1 101 ? -3.660 16.539 7.259 1.00 89.44 101 TYR A O 1
ATOM 841 N N . PRO A 1 102 ? -3.312 18.740 7.371 1.00 86.44 102 PRO A N 1
ATOM 842 C CA . PRO A 1 102 ? -3.598 18.823 8.809 1.00 86.44 102 PRO A CA 1
ATOM 843 C C . PRO A 1 102 ? -4.952 18.247 9.250 1.00 86.44 102 PRO A C 1
ATOM 845 O O . PRO A 1 102 ? -5.113 17.892 10.423 1.00 86.44 102 PRO A O 1
ATOM 848 N N . LEU A 1 103 ? -5.920 18.178 8.326 1.00 86.00 103 LEU A N 1
ATOM 849 C CA . LEU A 1 103 ? -7.249 17.591 8.533 1.00 86.00 103 LEU A CA 1
ATOM 850 C C . LEU A 1 103 ? -7.271 16.062 8.397 1.00 86.00 103 LEU A C 1
ATOM 852 O O . LEU A 1 103 ? -8.206 15.439 8.892 1.00 86.00 103 LEU A O 1
ATOM 856 N N . LEU A 1 104 ? -6.275 15.466 7.737 1.00 85.31 104 LEU A N 1
ATOM 857 C CA . LEU A 1 104 ? -6.102 14.020 7.658 1.00 85.31 104 LEU A CA 1
ATOM 858 C C . LEU A 1 104 ? -5.203 13.594 8.816 1.00 85.31 104 LEU A C 1
ATOM 860 O O . LEU A 1 104 ? -4.003 13.858 8.826 1.00 85.31 104 LEU A O 1
ATOM 864 N N . LYS A 1 105 ? -5.813 12.998 9.839 1.00 87.88 105 LYS A N 1
ATOM 865 C CA . LYS A 1 105 ? -5.087 12.381 10.956 1.00 87.88 105 LYS A CA 1
ATOM 866 C C . LYS A 1 105 ? -4.712 10.946 10.606 1.00 87.88 105 LYS A C 1
ATOM 868 O O . LYS A 1 105 ? -5.230 10.397 9.638 1.00 87.88 105 LYS A O 1
ATOM 873 N N . ASN A 1 106 ? -3.844 10.339 11.412 1.00 89.75 106 ASN A N 1
ATOM 874 C CA . ASN A 1 106 ? -3.543 8.910 11.337 1.00 89.75 106 ASN A CA 1
ATOM 875 C C . ASN A 1 106 ? -4.829 8.057 11.352 1.00 89.75 106 ASN A C 1
ATOM 877 O O . ASN A 1 106 ? -5.392 7.806 12.418 1.00 89.75 106 ASN A O 1
ATOM 881 N N . SER A 1 107 ? -5.273 7.602 10.178 1.00 89.88 107 SER A N 1
ATOM 882 C CA . SER A 1 107 ? -6.518 6.843 10.007 1.00 89.88 107 SER A CA 1
ATOM 883 C C . SER A 1 107 ? -6.444 5.428 10.578 1.00 89.88 107 SER A C 1
ATOM 885 O O . SER A 1 107 ? -7.477 4.867 10.930 1.00 89.88 107 SER A O 1
ATOM 887 N N . GLY A 1 108 ? -5.235 4.873 10.729 1.00 88.56 108 GLY A N 1
ATOM 888 C CA . GLY A 1 108 ? -5.019 3.632 11.477 1.00 88.56 108 GLY A CA 1
ATOM 889 C C . GLY A 1 108 ? -5.295 3.795 12.978 1.00 88.56 108 GLY A C 1
ATOM 890 O O . GLY A 1 108 ? -5.686 2.843 13.640 1.00 88.56 108 GLY A O 1
ATOM 891 N N . GLY A 1 109 ? -5.162 5.020 13.498 1.00 91.56 109 GLY A N 1
ATOM 892 C CA . GLY A 1 109 ? -5.381 5.373 14.898 1.00 91.56 109 GLY A CA 1
ATOM 893 C C . GLY A 1 109 ? -4.073 5.560 15.663 1.00 91.56 109 GLY A C 1
ATOM 894 O O . GLY A 1 109 ? -3.158 4.741 15.600 1.00 91.56 109 GLY A O 1
ATOM 895 N N . ASP A 1 110 ? -3.970 6.669 16.393 1.00 91.62 110 ASP A N 1
ATOM 896 C CA . ASP A 1 110 ? -2.909 6.862 17.384 1.00 91.62 110 ASP A CA 1
ATOM 897 C C . ASP A 1 110 ? -3.298 6.092 18.659 1.00 91.62 110 ASP A C 1
ATOM 899 O O . ASP A 1 110 ? -4.383 6.359 19.185 1.00 91.62 110 ASP A O 1
ATOM 903 N N . PRO A 1 111 ? -2.464 5.177 19.198 1.00 91.94 111 PRO A N 1
ATOM 904 C CA . PRO A 1 111 ? -2.749 4.486 20.459 1.00 91.94 111 PRO A CA 1
ATOM 905 C C . PRO A 1 111 ? -3.152 5.430 21.597 1.00 91.94 111 PRO A C 1
ATOM 907 O O . PRO A 1 111 ? -3.929 5.054 22.473 1.00 91.94 111 PRO A O 1
ATOM 910 N N . ALA A 1 112 ? -2.661 6.673 21.574 1.00 91.44 112 ALA A N 1
ATOM 911 C CA . ALA A 1 112 ? -3.032 7.690 22.539 1.00 91.44 112 ALA A CA 1
ATOM 912 C C . ALA A 1 112 ? -4.480 8.172 22.441 1.00 91.44 112 ALA A C 1
ATOM 914 O O . ALA A 1 112 ? -5.043 8.533 23.469 1.00 91.44 112 ALA A O 1
ATOM 915 N N . SER A 1 113 ? -5.051 8.184 21.239 1.00 93.12 113 SER A N 1
ATOM 916 C CA . SER A 1 113 ? -6.406 8.668 20.959 1.00 93.12 113 SER A CA 1
ATOM 917 C C . SER A 1 113 ? -7.406 7.537 20.745 1.00 93.12 113 SER A C 1
ATOM 919 O O . SER A 1 113 ? -8.593 7.746 20.960 1.00 93.12 113 SER A O 1
ATOM 921 N N . ILE A 1 114 ? -6.949 6.335 20.367 1.00 95.06 114 ILE A N 1
ATO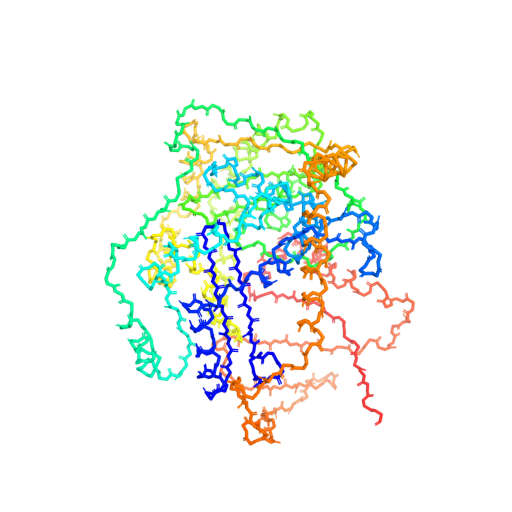M 922 C CA . ILE A 1 114 ? -7.803 5.142 20.251 1.00 95.06 114 ILE A CA 1
ATOM 923 C C . ILE A 1 114 ? -8.557 4.921 21.556 1.00 95.06 114 ILE A C 1
ATOM 925 O O . ILE A 1 114 ? -9.752 4.657 21.530 1.00 95.06 114 ILE A O 1
ATOM 929 N N . VAL A 1 115 ? -7.876 5.089 22.692 1.00 94.06 115 VAL A N 1
ATOM 930 C CA . VAL A 1 115 ? -8.490 4.892 24.003 1.00 94.06 115 VAL A CA 1
ATOM 931 C C . VAL A 1 115 ? -9.559 5.932 24.330 1.00 94.06 115 VAL A C 1
ATOM 933 O O . VAL A 1 115 ? -10.279 5.760 25.293 1.00 94.06 115 VAL A O 1
ATOM 936 N N . ASP A 1 116 ? -9.714 7.009 23.571 1.00 94.38 116 ASP A N 1
ATOM 937 C CA . ASP A 1 116 ? -10.768 8.003 23.812 1.00 94.38 116 ASP A CA 1
ATOM 938 C C . ASP A 1 116 ? -12.000 7.774 22.923 1.00 94.38 116 ASP A C 1
ATOM 940 O O . ASP A 1 116 ? -12.984 8.495 23.045 1.00 94.38 116 ASP A O 1
ATOM 944 N N . LEU A 1 117 ? -11.965 6.749 22.064 1.00 96.19 117 LEU A N 1
ATOM 945 C CA . LEU A 1 117 ? -13.071 6.375 21.191 1.00 96.19 117 LEU A CA 1
ATOM 946 C C . LEU A 1 117 ? -14.178 5.669 21.983 1.00 96.19 117 LEU A C 1
ATOM 948 O O . LEU A 1 117 ? -13.914 4.664 22.652 1.00 96.19 117 LEU A O 1
ATOM 952 N N . HIS A 1 118 ? -15.414 6.148 21.853 1.00 95.69 118 HIS A N 1
ATOM 953 C CA . HIS A 1 118 ? -16.607 5.499 22.389 1.00 95.69 118 HIS A CA 1
ATOM 954 C C . HIS A 1 118 ? -17.320 4.645 21.331 1.00 95.69 118 HIS A C 1
ATOM 956 O O . HIS A 1 118 ? -17.125 4.798 20.124 1.00 95.69 118 HIS A O 1
ATOM 962 N N . HIS A 1 119 ? -18.161 3.713 21.785 1.00 96.62 119 HIS A N 1
ATOM 963 C CA . HIS A 1 119 ? -18.919 2.834 20.890 1.00 96.62 119 HIS A CA 1
ATOM 964 C C . HIS A 1 119 ? -19.923 3.626 20.041 1.00 96.62 119 HIS A C 1
ATOM 966 O O . HIS A 1 119 ? -20.104 3.348 18.857 1.00 96.62 119 HIS A O 1
ATOM 972 N N . GLU A 1 120 ? -20.508 4.667 20.623 1.00 97.50 120 GLU A N 1
ATOM 973 C CA . GLU A 1 120 ? -21.414 5.596 19.958 1.00 97.50 120 GLU A CA 1
ATOM 974 C C . GLU A 1 120 ? -20.712 6.363 18.828 1.00 97.50 120 GLU A C 1
ATOM 976 O O . GLU A 1 120 ? -21.287 6.508 17.751 1.00 97.50 120 GLU A O 1
ATOM 981 N N . ASP A 1 121 ? -19.444 6.754 19.013 1.00 96.94 121 ASP A N 1
ATOM 982 C CA . ASP A 1 121 ? -18.655 7.417 17.967 1.00 96.94 121 ASP A CA 1
ATOM 983 C C . ASP A 1 121 ? -18.476 6.507 16.739 1.00 96.94 121 ASP A C 1
ATOM 985 O O . ASP A 1 121 ? -18.538 6.973 15.599 1.00 96.94 121 ASP A O 1
ATOM 989 N N . LEU A 1 122 ? -18.283 5.196 16.953 1.00 96.88 122 LEU A N 1
ATOM 990 C CA . LEU A 1 122 ? -18.195 4.210 15.870 1.00 96.88 122 LEU A CA 1
ATOM 991 C C . LEU A 1 122 ? -19.522 4.102 15.106 1.00 96.88 122 LEU A C 1
ATOM 993 O O . LEU A 1 122 ? -19.520 4.067 13.872 1.00 96.88 122 LEU A O 1
ATOM 997 N N . ILE A 1 123 ? -20.644 4.053 15.828 1.00 97.31 123 ILE A N 1
ATOM 998 C CA . ILE A 1 123 ? -21.985 3.986 15.232 1.00 97.31 123 ILE A CA 1
ATOM 999 C C . ILE A 1 123 ? -22.261 5.250 14.414 1.00 97.31 123 ILE A C 1
ATOM 1001 O O . ILE A 1 123 ? -22.671 5.156 13.255 1.00 97.31 123 ILE A O 1
ATOM 1005 N N . ASP A 1 124 ? -21.984 6.426 14.973 1.00 96.69 124 ASP A N 1
ATOM 1006 C CA . ASP A 1 124 ? -22.200 7.709 14.305 1.00 96.69 124 ASP A CA 1
ATOM 1007 C C . ASP A 1 124 ? -21.297 7.870 13.078 1.00 96.69 124 ASP A C 1
ATOM 1009 O O . ASP A 1 124 ? -21.739 8.345 12.021 1.00 96.69 124 ASP A O 1
ATOM 1013 N N . PHE A 1 125 ? -20.042 7.422 13.172 1.00 95.38 125 PHE A N 1
ATOM 1014 C CA . PHE A 1 125 ? -19.116 7.403 12.046 1.00 95.38 125 PHE A CA 1
ATOM 1015 C C . PHE A 1 125 ? -19.620 6.493 10.921 1.00 95.38 125 PHE A C 1
ATOM 1017 O O . PHE A 1 125 ? -19.604 6.897 9.752 1.00 95.38 125 PHE A O 1
ATOM 1024 N N . HIS A 1 126 ? -20.101 5.289 11.249 1.00 96.31 126 HIS A N 1
ATOM 1025 C CA . HIS A 1 126 ? -20.680 4.372 10.266 1.00 96.31 126 HIS A CA 1
ATOM 1026 C C . HIS A 1 126 ? -21.931 4.975 9.618 1.00 96.31 126 HIS A C 1
ATOM 1028 O O . HIS A 1 126 ? -21.972 5.141 8.398 1.00 96.31 126 HIS A O 1
ATOM 1034 N N . ALA A 1 127 ? -22.892 5.434 10.422 1.00 93.00 127 ALA A N 1
ATOM 1035 C CA . ALA A 1 127 ? -24.146 6.024 9.952 1.00 93.00 127 ALA A CA 1
ATOM 1036 C C . ALA A 1 127 ? -23.941 7.259 9.054 1.00 93.00 127 ALA A C 1
ATOM 1038 O O . ALA A 1 127 ? -24.754 7.538 8.157 1.00 93.00 127 ALA A O 1
ATOM 1039 N N . THR A 1 128 ? -22.856 8.002 9.287 1.00 91.69 128 THR A N 1
ATOM 1040 C CA . THR A 1 128 ? -22.471 9.175 8.499 1.00 91.69 128 THR A CA 1
ATOM 1041 C C . THR A 1 128 ? -21.825 8.795 7.167 1.00 91.69 128 THR A C 1
ATOM 1043 O O . THR A 1 128 ? -22.156 9.399 6.143 1.00 91.69 128 THR A O 1
ATOM 1046 N N . ASN A 1 129 ? -20.912 7.817 7.163 1.00 92.56 129 ASN A N 1
ATOM 1047 C CA . ASN A 1 129 ? -20.018 7.564 6.028 1.00 92.56 129 ASN A CA 1
ATOM 1048 C C . ASN A 1 129 ? -20.419 6.362 5.155 1.00 92.56 129 ASN A C 1
ATOM 1050 O O . ASN A 1 129 ? -20.107 6.361 3.965 1.00 92.56 129 ASN A O 1
ATOM 1054 N N . TYR A 1 130 ? -21.146 5.377 5.690 1.00 94.25 130 TYR A N 1
ATOM 1055 C CA . TYR A 1 130 ? -21.474 4.104 5.023 1.00 94.25 130 TYR A CA 1
ATOM 1056 C C . TYR A 1 130 ? -22.857 4.116 4.356 1.00 94.25 130 TYR A C 1
ATOM 1058 O O . TYR A 1 130 ? -23.554 3.109 4.269 1.00 94.25 130 TYR A O 1
ATOM 1066 N N . HIS A 1 131 ? -23.268 5.274 3.842 1.00 93.06 131 HIS A N 1
ATOM 1067 C CA . HIS A 1 131 ? -24.473 5.387 3.023 1.00 93.06 131 HIS A CA 1
ATOM 1068 C C . HIS A 1 131 ? -24.154 5.078 1.547 1.00 93.06 131 HIS A C 1
ATOM 1070 O O . HIS A 1 131 ? -23.142 5.581 1.053 1.00 93.06 131 HIS A O 1
ATOM 1076 N N . PRO A 1 132 ? -25.013 4.369 0.781 1.00 92.31 132 PRO A N 1
ATOM 1077 C CA . PRO A 1 132 ? -24.751 4.047 -0.631 1.00 92.31 132 PRO A CA 1
ATOM 1078 C C . PRO A 1 132 ? -24.400 5.246 -1.523 1.00 92.31 132 PRO A C 1
ATOM 1080 O O . PRO A 1 132 ? -23.590 5.126 -2.433 1.00 92.31 132 PRO A O 1
ATOM 1083 N N . LEU A 1 133 ? -24.948 6.430 -1.230 1.00 90.00 133 LEU A N 1
ATOM 1084 C CA . LEU A 1 133 ? -24.626 7.676 -1.950 1.00 90.00 133 LEU A CA 1
ATOM 1085 C C . LEU A 1 133 ? -23.196 8.199 -1.734 1.00 90.00 133 LEU A C 1
ATOM 1087 O O . LEU A 1 133 ? -22.745 9.040 -2.507 1.00 90.00 133 LEU A O 1
ATOM 1091 N N . ASN A 1 134 ? -22.505 7.738 -0.691 1.00 91.56 134 ASN A N 1
ATOM 1092 C CA . ASN A 1 134 ? -21.085 7.999 -0.458 1.00 91.56 134 ASN A CA 1
ATOM 1093 C C . ASN A 1 134 ? -20.201 6.820 -0.915 1.00 91.56 134 ASN A C 1
ATOM 1095 O O . ASN A 1 134 ? -18.977 6.920 -0.925 1.00 91.56 134 ASN A O 1
ATOM 1099 N N . ALA A 1 135 ? -20.806 5.691 -1.296 1.00 91.94 135 ALA A N 1
ATOM 1100 C CA . ALA A 1 135 ? -20.089 4.495 -1.707 1.00 91.94 135 ALA A CA 1
ATOM 1101 C C . ALA A 1 135 ? -19.737 4.528 -3.201 1.00 91.94 135 ALA A C 1
ATOM 1103 O O . ALA A 1 135 ? -20.438 5.102 -4.036 1.00 91.94 135 ALA A O 1
ATOM 1104 N N . LYS A 1 136 ? -18.641 3.853 -3.546 1.00 92.31 136 LYS A N 1
ATOM 1105 C CA . LYS A 1 136 ? -18.217 3.606 -4.926 1.00 92.31 136 LYS A CA 1
ATOM 1106 C C . LYS A 1 136 ? -18.081 2.105 -5.112 1.00 92.31 136 LYS A C 1
ATOM 1108 O O . LYS A 1 136 ? -17.295 1.469 -4.415 1.00 92.31 136 LYS A O 1
ATOM 1113 N N . THR A 1 137 ? -18.830 1.548 -6.056 1.00 94.00 137 THR A N 1
ATOM 1114 C CA . THR A 1 137 ? -18.820 0.105 -6.315 1.00 94.00 137 THR A CA 1
ATOM 1115 C C . THR A 1 137 ? -17.995 -0.206 -7.552 1.00 94.00 137 THR A C 1
ATOM 1117 O O . THR A 1 137 ? -18.215 0.360 -8.622 1.00 94.00 137 THR A O 1
ATOM 1120 N N . PHE A 1 138 ? -17.051 -1.131 -7.402 1.00 95.31 138 PHE A N 1
ATOM 1121 C CA . PHE A 1 138 ? -16.172 -1.601 -8.464 1.00 95.31 138 PHE A CA 1
ATOM 1122 C C . PHE A 1 138 ? -16.376 -3.100 -8.674 1.00 95.31 138 PHE A C 1
ATOM 1124 O O . PHE A 1 138 ? -16.299 -3.881 -7.729 1.00 95.31 138 PHE A O 1
ATOM 1131 N N . THR A 1 139 ? -16.602 -3.509 -9.921 1.00 95.75 139 THR A N 1
ATOM 1132 C CA . THR A 1 139 ? -16.600 -4.922 -10.316 1.00 95.75 139 THR A CA 1
ATOM 1133 C C . THR A 1 139 ? -15.726 -5.093 -11.553 1.00 95.75 139 THR A C 1
ATOM 1135 O O . THR A 1 139 ? -15.653 -4.209 -12.405 1.00 95.75 139 THR A O 1
ATOM 1138 N N . TYR A 1 140 ? -15.028 -6.222 -11.633 1.00 95.56 140 TYR A N 1
ATOM 1139 C CA . TYR A 1 140 ? -14.155 -6.568 -12.748 1.00 95.56 140 TYR A CA 1
ATOM 1140 C C . TYR A 1 140 ? -14.251 -8.068 -13.013 1.00 95.56 140 TYR A C 1
ATOM 1142 O O . TYR A 1 140 ? -14.173 -8.866 -12.079 1.00 95.56 140 TYR A O 1
ATOM 1150 N N . GLY A 1 141 ? -14.376 -8.454 -14.281 1.00 94.88 141 GLY A N 1
ATOM 1151 C CA . GLY A 1 141 ? -14.381 -9.851 -14.699 1.00 94.88 141 GLY A CA 1
ATOM 1152 C C . GLY A 1 141 ? -15.344 -10.114 -15.848 1.00 94.88 141 GLY A C 1
ATOM 1153 O O . GLY A 1 141 ? -15.851 -9.193 -16.482 1.00 94.88 141 GLY A O 1
ATOM 1154 N N . THR A 1 142 ? -15.577 -11.395 -16.117 1.00 95.12 142 THR A N 1
ATOM 1155 C CA . THR A 1 142 ? -16.452 -11.880 -17.196 1.00 95.12 142 THR A CA 1
ATOM 1156 C C . THR A 1 142 ? -17.854 -12.256 -16.718 1.00 95.12 142 THR A C 1
ATOM 1158 O O . THR A 1 142 ? -18.695 -12.631 -17.533 1.00 95.12 142 THR A O 1
ATOM 1161 N N . PHE A 1 143 ? -18.117 -12.199 -15.410 1.00 95.25 143 PHE A N 1
ATOM 1162 C CA . PHE A 1 143 ? -19.450 -12.445 -14.865 1.00 95.25 143 PHE A CA 1
ATOM 1163 C C . PHE A 1 143 ? -20.430 -11.358 -15.305 1.00 95.25 143 PHE A C 1
ATOM 1165 O O . PHE A 1 143 ? -20.058 -10.197 -15.459 1.00 95.25 143 PHE A O 1
ATOM 1172 N N . ASP A 1 144 ? -21.686 -11.760 -15.499 1.00 94.06 144 ASP A N 1
ATOM 1173 C CA . ASP A 1 144 ? -22.749 -10.863 -15.939 1.00 94.06 144 ASP A CA 1
ATOM 1174 C C . ASP A 1 144 ? -22.944 -9.674 -14.983 1.00 94.06 144 ASP A C 1
ATOM 1176 O O . ASP A 1 144 ? -23.305 -9.845 -13.815 1.00 94.06 144 ASP A O 1
ATOM 1180 N N . LEU A 1 145 ? -22.738 -8.468 -15.516 1.00 95.38 145 LEU A N 1
ATOM 1181 C CA . LEU A 1 145 ? -22.890 -7.210 -14.795 1.00 95.38 145 LEU A CA 1
ATOM 1182 C C . LEU A 1 145 ? -24.339 -6.981 -14.356 1.00 95.38 145 LEU A C 1
ATOM 1184 O O . LEU A 1 145 ? -24.560 -6.438 -13.274 1.00 95.38 145 LEU A O 1
ATOM 1188 N N . THR A 1 146 ? -25.328 -7.398 -15.154 1.00 96.06 146 THR A N 1
ATOM 1189 C CA . THR A 1 146 ? -26.743 -7.175 -14.831 1.00 96.06 146 THR A CA 1
ATOM 1190 C C . THR A 1 146 ? -27.120 -7.851 -13.516 1.00 96.06 146 THR A C 1
ATOM 1192 O O . THR A 1 146 ? -27.766 -7.222 -12.678 1.00 96.06 146 THR A O 1
ATOM 1195 N N . ALA A 1 147 ? -26.637 -9.072 -13.274 1.00 93.00 147 ALA A N 1
ATOM 1196 C CA . ALA A 1 147 ? -26.837 -9.768 -12.004 1.00 93.00 147 ALA A CA 1
ATOM 1197 C C . ALA A 1 147 ? -26.224 -9.025 -10.798 1.00 93.00 147 ALA A C 1
ATOM 1199 O O . ALA A 1 147 ? -26.823 -8.995 -9.723 1.00 93.00 147 ALA A O 1
ATOM 1200 N N . HIS A 1 148 ? -25.051 -8.397 -10.958 1.00 94.62 148 HIS A N 1
ATOM 1201 C CA . HIS A 1 148 ? -24.446 -7.593 -9.888 1.00 94.62 148 HIS A CA 1
ATOM 1202 C C . HIS A 1 148 ? -25.288 -6.343 -9.597 1.00 94.62 148 HIS A C 1
ATOM 1204 O O . HIS A 1 148 ? -25.564 -6.031 -8.440 1.00 94.62 148 HIS A O 1
ATOM 1210 N N . LEU A 1 149 ? -25.724 -5.642 -10.648 1.00 96.12 149 LEU A N 1
ATOM 1211 C CA . LEU A 1 149 ? -26.528 -4.425 -10.529 1.00 96.12 149 LEU A CA 1
ATOM 1212 C C . LEU A 1 149 ? -27.892 -4.688 -9.884 1.00 96.12 149 LEU A C 1
ATOM 1214 O O . LEU A 1 149 ? -28.347 -3.863 -9.100 1.00 96.12 149 LEU A O 1
ATOM 1218 N N . GLN A 1 150 ? -28.520 -5.832 -10.165 1.00 95.12 150 GLN A N 1
ATOM 1219 C CA . GLN A 1 150 ? -29.780 -6.230 -9.527 1.00 95.12 150 GLN A CA 1
ATOM 1220 C C . GLN A 1 150 ? -29.627 -6.363 -8.009 1.00 95.12 150 GLN A C 1
ATOM 1222 O O . GLN A 1 150 ? -30.367 -5.718 -7.272 1.00 95.12 150 GLN A O 1
ATOM 1227 N N . LYS A 1 151 ? -28.609 -7.097 -7.541 1.00 93.00 151 LYS A N 1
ATOM 1228 C CA . LYS A 1 151 ? -28.318 -7.240 -6.103 1.00 93.00 151 LYS A CA 1
ATOM 1229 C C . LYS A 1 151 ? -28.011 -5.906 -5.425 1.00 93.00 151 LYS A C 1
ATOM 1231 O O . LYS A 1 151 ? -28.475 -5.645 -4.320 1.00 93.00 151 LYS A O 1
ATOM 1236 N N . LEU A 1 152 ? -27.230 -5.051 -6.088 1.00 95.00 152 LEU A N 1
ATOM 1237 C CA . LEU A 1 152 ? -26.941 -3.708 -5.580 1.00 95.00 152 LEU A CA 1
ATOM 1238 C C . LEU A 1 152 ? -28.213 -2.864 -5.491 1.00 95.00 152 LEU A C 1
ATOM 1240 O O . LEU A 1 152 ? -28.393 -2.159 -4.509 1.00 95.00 152 LEU A O 1
ATOM 1244 N N . ASN A 1 153 ? -29.098 -2.946 -6.484 1.00 94.56 153 ASN A N 1
ATOM 1245 C CA . ASN A 1 153 ? -30.363 -2.219 -6.490 1.00 94.56 153 ASN A CA 1
ATOM 1246 C C . ASN A 1 153 ? -31.318 -2.698 -5.386 1.00 94.56 153 ASN A C 1
ATOM 1248 O O . ASN A 1 153 ? -31.954 -1.868 -4.746 1.00 94.56 153 ASN A O 1
ATOM 1252 N N . GLU A 1 154 ? -31.404 -4.009 -5.149 1.00 92.94 154 GLU A N 1
ATOM 1253 C CA . GLU A 1 154 ? -32.195 -4.586 -4.053 1.00 92.94 154 GLU A CA 1
ATOM 1254 C C . GLU A 1 154 ? -31.756 -4.038 -2.693 1.00 92.94 154 GLU A C 1
ATOM 1256 O O . GLU A 1 154 ? -32.600 -3.622 -1.904 1.00 92.94 154 GLU A O 1
ATOM 1261 N N . LEU A 1 155 ? -30.443 -3.967 -2.454 1.00 92.25 155 LEU A N 1
ATOM 1262 C CA . LEU A 1 155 ? -29.902 -3.400 -1.224 1.00 92.25 155 LEU A CA 1
ATOM 1263 C C . LEU A 1 155 ? -30.057 -1.880 -1.181 1.00 92.25 155 LEU A C 1
ATOM 1265 O O . LEU A 1 155 ? -30.590 -1.344 -0.226 1.00 92.25 155 LEU A O 1
ATOM 1269 N N . TYR A 1 156 ? -29.606 -1.154 -2.204 1.00 92.44 156 TYR A N 1
ATOM 1270 C CA . TYR A 1 156 ? -29.616 0.313 -2.191 1.00 92.44 156 TYR A CA 1
ATOM 1271 C C . TYR A 1 156 ? -31.029 0.888 -2.150 1.00 92.44 156 TYR A C 1
ATOM 1273 O O . TYR A 1 156 ? -31.217 1.970 -1.602 1.00 92.44 156 TYR A O 1
ATOM 1281 N N . GLY A 1 157 ? -32.021 0.166 -2.676 1.00 90.06 157 GLY A N 1
ATOM 1282 C CA . GLY A 1 157 ? -33.427 0.548 -2.600 1.00 90.06 157 GLY A CA 1
ATOM 1283 C C . GLY A 1 157 ? -33.988 0.590 -1.176 1.00 90.06 157 GLY A C 1
ATOM 1284 O O . GLY A 1 157 ? -34.997 1.258 -0.958 1.00 90.06 157 GLY A O 1
ATOM 1285 N N . THR A 1 158 ? -33.350 -0.070 -0.200 1.00 91.56 158 THR A N 1
ATOM 1286 C CA . THR A 1 158 ? -33.743 0.029 1.217 1.00 91.56 158 THR A CA 1
ATOM 1287 C C . THR A 1 158 ? -33.233 1.315 1.875 1.00 91.56 158 THR A C 1
ATOM 1289 O O . THR A 1 158 ? -33.757 1.730 2.911 1.00 91.56 158 THR A O 1
ATOM 1292 N N . PHE A 1 159 ? -32.255 1.989 1.260 1.00 88.69 159 PHE A N 1
ATOM 1293 C CA . PHE A 1 159 ? -31.681 3.235 1.754 1.00 88.69 159 PHE A CA 1
ATOM 1294 C C . PHE A 1 159 ? -32.451 4.443 1.207 1.00 88.69 159 PHE A C 1
ATOM 1296 O O . PHE A 1 159 ? -32.774 4.537 0.024 1.00 88.69 159 PHE A O 1
ATOM 1303 N N . GLY A 1 160 ? -32.742 5.409 2.081 1.00 84.88 160 GLY A N 1
ATOM 1304 C CA . GLY A 1 160 ? -33.379 6.666 1.687 1.00 84.88 160 GLY A CA 1
ATOM 1305 C C . GLY A 1 160 ? -32.459 7.578 0.864 1.00 84.88 160 GLY A C 1
ATOM 1306 O O . GLY A 1 160 ? -31.245 7.401 0.803 1.00 84.88 160 GLY A O 1
ATOM 1307 N N . SER A 1 161 ? -33.027 8.623 0.258 1.00 83.38 161 SER A N 1
ATOM 1308 C CA . SER A 1 161 ? -32.226 9.645 -0.426 1.00 83.38 161 SER A CA 1
ATOM 1309 C C . SER A 1 161 ? -31.525 10.564 0.582 1.00 83.38 161 SER A C 1
ATOM 1311 O O . SER A 1 161 ? -32.142 11.048 1.530 1.00 83.38 161 SER A O 1
ATOM 1313 N N . ARG A 1 162 ? -30.246 10.870 0.341 1.00 84.44 162 ARG A N 1
ATOM 1314 C CA . ARG A 1 162 ? -29.453 11.881 1.064 1.00 84.44 162 ARG A CA 1
ATOM 1315 C C . ARG A 1 162 ? -28.745 12.800 0.064 1.00 84.44 162 ARG A C 1
ATOM 1317 O O . ARG A 1 162 ? -28.716 12.524 -1.131 1.00 84.44 162 ARG A O 1
ATOM 1324 N N . ALA A 1 163 ? -28.174 13.907 0.529 1.00 79.44 163 ALA A N 1
ATOM 1325 C CA . ALA A 1 163 ? -27.263 14.683 -0.308 1.00 79.44 163 ALA A CA 1
ATOM 1326 C C . ALA A 1 163 ? -25.946 13.912 -0.476 1.00 79.44 163 ALA A C 1
ATOM 1328 O O . ALA A 1 163 ? -25.399 13.407 0.508 1.00 79.44 163 ALA A O 1
ATOM 1329 N N . ALA A 1 164 ? -25.433 13.837 -1.705 1.00 74.62 164 ALA A N 1
ATOM 1330 C CA . ALA A 1 164 ? -24.089 13.327 -1.939 1.00 74.62 164 ALA A CA 1
ATOM 1331 C C . ALA A 1 164 ? -23.078 14.227 -1.213 1.00 74.62 164 ALA A C 1
ATOM 1333 O O . ALA A 1 164 ? -23.122 15.453 -1.343 1.00 74.62 164 ALA A O 1
ATOM 1334 N N . ARG A 1 165 ? -22.174 13.620 -0.443 1.00 73.19 165 ARG A N 1
ATOM 1335 C CA . ARG A 1 165 ? -21.046 14.317 0.175 1.00 73.19 165 ARG A CA 1
ATOM 1336 C C . ARG A 1 165 ? -19.806 14.033 -0.655 1.00 73.19 165 ARG A C 1
ATOM 1338 O O . ARG A 1 165 ? -19.489 12.882 -0.916 1.00 73.19 165 ARG A O 1
ATOM 1345 N N . ASN A 1 166 ? -19.124 15.090 -1.076 1.00 72.56 166 ASN A N 1
ATOM 1346 C CA . ASN A 1 166 ? -17.793 14.989 -1.652 1.00 72.56 166 ASN A CA 1
ATOM 1347 C C . ASN A 1 166 ? -16.884 15.934 -0.865 1.00 72.56 166 ASN A C 1
ATOM 1349 O O . ASN A 1 166 ? -16.856 17.135 -1.127 1.00 72.56 166 ASN A O 1
ATOM 1353 N N . ASP A 1 167 ? -16.236 15.400 0.166 1.00 81.50 167 ASP A N 1
ATOM 1354 C CA . ASP A 1 167 ? -15.429 16.160 1.124 1.00 81.50 167 ASP A CA 1
ATOM 1355 C C . ASP A 1 167 ? -13.940 15.903 0.874 1.00 81.50 167 ASP A C 1
ATOM 1357 O O . ASP A 1 167 ? -13.253 15.235 1.646 1.00 81.50 167 ASP A O 1
ATOM 1361 N N . VAL A 1 168 ? -13.458 16.411 -0.263 1.00 84.44 168 VAL A N 1
ATOM 1362 C CA . VAL A 1 168 ? -12.047 16.309 -0.650 1.00 84.44 168 VAL A CA 1
ATOM 1363 C C . VAL A 1 168 ? -11.222 17.240 0.234 1.00 84.44 168 VAL A C 1
ATOM 1365 O O . VAL A 1 168 ? -11.403 18.464 0.218 1.00 84.44 168 VAL A O 1
ATOM 1368 N N . LYS A 1 169 ? -10.302 16.664 1.011 1.00 88.06 169 LYS A N 1
ATOM 1369 C CA . LYS A 1 169 ? -9.449 17.430 1.921 1.00 88.06 169 LYS A CA 1
ATOM 1370 C C . LYS A 1 169 ? -8.397 18.215 1.148 1.00 88.06 169 LYS A C 1
ATOM 1372 O O . LYS A 1 169 ? -7.825 17.739 0.171 1.00 88.06 169 LYS A O 1
ATOM 1377 N N . LYS A 1 170 ? -8.142 19.439 1.610 1.00 86.31 170 LYS A N 1
ATOM 1378 C CA . LYS A 1 170 ? -7.205 20.373 0.977 1.00 86.31 170 LYS A CA 1
ATOM 1379 C C . LYS A 1 170 ? -5.845 20.367 1.675 1.00 86.31 170 LYS A C 1
ATOM 1381 O O . LYS A 1 170 ? -5.813 20.269 2.905 1.00 86.31 170 LYS A O 1
ATOM 1386 N N . PRO A 1 171 ? -4.742 20.516 0.925 1.00 87.38 171 PRO A N 1
ATOM 1387 C CA . PRO A 1 171 ? -3.402 20.560 1.496 1.00 87.38 171 PRO A CA 1
ATOM 1388 C C . PRO A 1 171 ? -3.123 21.882 2.232 1.00 87.38 171 PRO A C 1
ATOM 1390 O O . PRO A 1 171 ? -3.814 22.896 2.070 1.00 87.38 171 PRO A O 1
ATOM 1393 N N . VAL A 1 172 ? -2.049 21.892 3.022 1.00 87.00 172 VAL A N 1
ATOM 1394 C CA . VAL A 1 172 ? -1.580 23.043 3.807 1.00 87.00 172 VAL A CA 1
ATOM 1395 C C . VAL A 1 172 ? -1.247 24.257 2.931 1.00 87.00 172 VAL A C 1
ATOM 1397 O O . VAL A 1 172 ? -1.483 25.393 3.333 1.00 87.00 172 VAL A O 1
ATOM 1400 N N . PHE A 1 173 ? -0.796 24.023 1.697 1.00 84.75 173 PHE A N 1
ATOM 1401 C CA . PHE A 1 173 ? -0.448 25.077 0.741 1.00 84.75 173 PHE A CA 1
ATOM 1402 C C . PHE A 1 173 ? -1.659 25.904 0.285 1.00 84.75 173 PHE A C 1
ATOM 1404 O O . PHE A 1 173 ? -1.515 27.085 -0.021 1.00 84.75 173 PHE A O 1
ATOM 1411 N N . GLU A 1 174 ? -2.856 25.309 0.271 1.00 83.00 174 GLU A N 1
ATOM 1412 C CA . GLU A 1 174 ? -4.106 26.016 -0.037 1.00 83.00 174 GLU A CA 1
ATOM 1413 C C . GLU A 1 174 ? -4.751 26.624 1.209 1.00 83.00 174 GLU A C 1
ATOM 1415 O O . GLU A 1 174 ? -5.353 27.694 1.147 1.00 83.00 174 GLU A O 1
ATOM 1420 N N . THR A 1 175 ? -4.652 25.936 2.347 1.00 81.06 175 THR A N 1
ATOM 1421 C CA . THR A 1 175 ? -5.287 26.371 3.600 1.00 81.06 175 THR A CA 1
ATOM 1422 C C . THR A 1 175 ? -4.466 27.417 4.358 1.00 81.06 175 THR A C 1
ATOM 1424 O O . THR A 1 175 ? -5.004 28.133 5.200 1.00 81.06 175 THR A O 1
ATOM 1427 N N . SER A 1 176 ? -3.165 27.533 4.087 1.00 78.56 176 SER A N 1
ATOM 1428 C CA . SER A 1 176 ? -2.257 28.516 4.692 1.00 78.56 176 SER A CA 1
ATOM 1429 C C . SER A 1 176 ? -1.192 28.998 3.694 1.00 78.56 176 SER A C 1
ATOM 1431 O O . SER A 1 176 ? 0.003 28.793 3.925 1.00 78.56 176 SER A O 1
ATOM 1433 N N . PRO A 1 177 ? -1.595 29.665 2.595 1.00 75.69 177 PRO A N 1
ATOM 1434 C CA . PRO A 1 177 ? -0.661 30.129 1.574 1.00 75.69 177 PRO A CA 1
ATOM 1435 C C . PRO A 1 177 ? 0.336 31.151 2.146 1.00 75.69 177 PRO A C 1
ATOM 1437 O O . PRO A 1 177 ? -0.037 32.049 2.902 1.00 75.69 177 PRO A O 1
ATOM 1440 N N . GLY A 1 178 ? 1.613 31.026 1.773 1.00 63.38 178 GLY A N 1
ATOM 1441 C CA . GLY A 1 178 ? 2.666 31.998 2.103 1.00 63.38 178 GLY A CA 1
ATOM 1442 C C . GLY A 1 178 ? 3.370 31.807 3.452 1.00 63.38 178 GLY A C 1
ATOM 1443 O O . GLY A 1 178 ? 4.234 32.614 3.794 1.00 63.38 178 GLY A O 1
ATOM 1444 N N . LYS A 1 179 ? 3.052 30.757 4.219 1.00 68.00 179 LYS A N 1
ATOM 1445 C CA . LYS A 1 179 ? 3.846 30.383 5.400 1.00 68.00 179 LYS A CA 1
ATOM 1446 C C . LYS A 1 179 ? 5.019 29.495 4.992 1.00 68.00 179 LYS A C 1
ATOM 1448 O O . LYS A 1 179 ? 4.882 28.625 4.140 1.00 68.00 179 LYS A O 1
ATOM 1453 N N . LEU A 1 180 ? 6.169 29.691 5.637 1.00 65.19 180 LEU A N 1
ATOM 1454 C CA . LEU A 1 180 ? 7.242 28.703 5.586 1.00 65.19 180 LEU A CA 1
ATOM 1455 C C . LEU A 1 180 ? 6.768 27.452 6.324 1.00 65.19 180 LEU A C 1
ATOM 1457 O O . LEU A 1 180 ? 6.438 27.513 7.509 1.00 65.19 180 LEU A O 1
ATOM 1461 N N . HIS A 1 181 ? 6.728 26.330 5.618 1.00 77.81 181 HIS A N 1
ATOM 1462 C CA . HIS A 1 181 ? 6.408 25.037 6.200 1.00 77.81 181 HIS A CA 1
ATOM 1463 C C . HIS A 1 181 ? 7.723 24.293 6.471 1.00 77.81 181 HIS A C 1
ATOM 1465 O O . HIS A 1 181 ? 8.183 23.515 5.641 1.00 77.81 181 HIS A O 1
ATOM 1471 N N . ASP A 1 182 ? 8.364 24.594 7.604 1.00 81.31 182 ASP A N 1
ATOM 1472 C CA . ASP A 1 182 ? 9.502 23.830 8.141 1.00 81.31 182 ASP A CA 1
ATOM 1473 C C . ASP A 1 182 ? 9.028 23.120 9.411 1.00 81.31 182 ASP A C 1
ATOM 1475 O O . ASP A 1 182 ? 8.739 23.762 10.424 1.00 81.31 182 ASP A O 1
ATOM 1479 N N . ILE A 1 183 ? 8.843 21.804 9.317 1.00 82.00 183 ILE A N 1
ATOM 1480 C CA . ILE A 1 183 ? 8.281 20.976 10.381 1.00 82.00 183 ILE A CA 1
ATOM 1481 C C . ILE A 1 183 ? 9.325 19.944 10.783 1.00 82.00 183 ILE A C 1
ATOM 1483 O O . ILE A 1 183 ? 9.745 19.111 9.980 1.00 82.00 183 ILE A O 1
ATOM 1487 N N . SER A 1 184 ? 9.705 19.981 12.058 1.00 79.50 184 SER A N 1
ATOM 1488 C CA . SER A 1 184 ? 10.561 18.973 12.669 1.00 79.50 184 SER A CA 1
ATOM 1489 C C . SER A 1 184 ? 9.797 18.241 13.761 1.00 79.50 184 SER A C 1
ATOM 1491 O O . SER A 1 184 ? 9.233 18.876 14.655 1.00 79.50 184 SER A O 1
ATOM 1493 N N . VAL A 1 185 ? 9.763 16.914 13.681 1.00 80.06 185 VAL A N 1
ATOM 1494 C CA . VAL A 1 185 ? 9.094 16.051 14.660 1.00 80.06 185 VAL A CA 1
ATOM 1495 C C . VAL A 1 185 ? 10.091 15.090 15.296 1.00 80.06 185 VAL A C 1
ATOM 1497 O O . VAL A 1 185 ? 11.057 14.666 14.666 1.00 80.06 185 VAL A O 1
ATOM 1500 N N . LEU A 1 186 ? 9.857 14.734 16.557 1.00 75.31 186 LEU A N 1
ATOM 1501 C CA . LEU A 1 186 ? 10.584 13.642 17.199 1.00 75.31 186 LEU A CA 1
ATOM 1502 C C . LEU A 1 186 ? 9.960 12.311 16.776 1.00 75.31 186 LEU A C 1
ATOM 1504 O O . LEU A 1 186 ? 8.734 12.193 16.721 1.00 75.31 186 LEU A O 1
ATOM 1508 N N . GLY A 1 187 ? 10.798 11.322 16.493 1.00 65.94 187 GLY A N 1
ATOM 1509 C CA . GLY A 1 187 ? 10.366 9.981 16.117 1.00 65.94 187 GLY A CA 1
ATOM 1510 C C . GLY A 1 187 ? 11.195 8.890 16.787 1.00 65.94 187 GLY A C 1
ATOM 1511 O O . GLY A 1 187 ? 12.216 9.185 17.421 1.00 65.94 187 GLY A O 1
ATOM 1512 N N . PRO A 1 188 ? 10.771 7.624 16.648 1.00 65.50 188 PRO A N 1
ATOM 1513 C CA . PRO A 1 188 ? 11.537 6.505 17.168 1.00 65.50 188 PRO A CA 1
ATOM 1514 C C . PRO A 1 188 ? 12.895 6.437 16.465 1.00 65.50 188 PRO A C 1
ATOM 1516 O O . PRO A 1 188 ? 13.002 6.681 15.258 1.00 65.50 188 PRO A O 1
ATOM 1519 N N . ALA A 1 189 ? 13.935 6.096 17.227 1.00 54.53 189 ALA A N 1
ATOM 1520 C CA . ALA A 1 189 ? 15.217 5.732 16.647 1.00 54.53 189 ALA A CA 1
ATOM 1521 C C . ALA A 1 189 ? 15.035 4.516 15.728 1.00 54.53 189 ALA A C 1
ATOM 1523 O O . ALA A 1 189 ? 14.292 3.586 16.053 1.00 54.53 189 ALA A O 1
ATOM 1524 N N . ASP A 1 190 ? 15.704 4.533 14.578 1.00 54.31 190 ASP A N 1
ATOM 1525 C CA . ASP A 1 190 ? 15.677 3.402 13.660 1.00 54.31 190 ASP A CA 1
ATOM 1526 C C . ASP A 1 190 ? 16.430 2.219 14.286 1.00 54.31 190 ASP A C 1
ATOM 1528 O O . ASP A 1 190 ? 17.659 2.192 14.336 1.00 54.31 190 ASP A O 1
ATOM 1532 N N . SER A 1 191 ? 15.681 1.249 14.809 1.00 42.72 191 SER A N 1
ATOM 1533 C CA . SER A 1 191 ? 16.219 0.027 15.412 1.00 42.72 191 SER A CA 1
ATOM 1534 C C . SER A 1 191 ? 16.700 -0.994 14.372 1.00 42.72 191 SER A C 1
ATOM 1536 O O . SER A 1 191 ? 17.215 -2.050 14.745 1.00 42.72 191 SER A O 1
ATOM 1538 N N . MET A 1 192 ? 16.550 -0.692 13.076 1.00 46.00 192 MET A N 1
ATOM 1539 C CA . MET A 1 192 ? 16.855 -1.586 11.959 1.00 46.00 192 MET A CA 1
ATOM 1540 C C . MET A 1 192 ? 18.117 -1.209 11.171 1.00 46.00 192 MET A C 1
ATOM 1542 O O . MET A 1 192 ? 18.391 -1.851 10.153 1.00 46.00 192 MET A O 1
ATOM 1546 N N . SER A 1 193 ? 18.964 -0.294 11.660 1.00 49.19 193 SER A N 1
ATOM 1547 C CA . SER A 1 193 ? 20.299 -0.069 11.078 1.00 49.19 193 SER A CA 1
ATOM 1548 C C . SER A 1 193 ? 21.294 -1.185 11.453 1.00 49.19 193 SER A C 1
ATOM 1550 O O . SER A 1 193 ? 22.250 -0.987 12.194 1.00 49.19 193 SER A O 1
ATOM 1552 N N . ALA A 1 194 ? 21.027 -2.400 10.944 1.00 36.38 194 ALA A N 1
ATOM 1553 C CA . ALA A 1 194 ? 22.000 -3.467 10.643 1.00 36.38 194 ALA A CA 1
ATOM 1554 C C . ALA A 1 194 ? 21.353 -4.742 10.024 1.00 36.38 194 ALA A C 1
ATOM 1556 O O . ALA A 1 194 ? 21.721 -5.858 10.406 1.00 36.38 194 ALA A O 1
ATOM 1557 N N . LYS A 1 195 ? 20.406 -4.657 9.069 1.00 30.75 195 LYS A N 1
ATOM 1558 C CA . LYS A 1 195 ? 19.985 -5.845 8.279 1.00 30.75 195 LYS A CA 1
ATOM 1559 C C . LYS A 1 195 ? 19.741 -5.557 6.790 1.00 30.75 195 LYS A C 1
ATOM 1561 O O . LYS A 1 195 ? 19.139 -4.538 6.475 1.00 30.75 195 LYS A O 1
ATOM 1566 N N . PRO A 1 196 ? 20.077 -6.502 5.880 1.00 32.12 196 PRO A N 1
ATOM 1567 C CA . PRO A 1 196 ? 19.485 -6.542 4.553 1.00 32.12 196 PRO A CA 1
ATOM 1568 C C . PRO A 1 196 ? 18.043 -7.053 4.655 1.00 32.12 196 PRO A C 1
ATOM 1570 O O . PRO A 1 196 ? 17.769 -8.155 5.134 1.00 32.12 196 PRO A O 1
ATOM 1573 N N . LEU A 1 197 ? 17.136 -6.220 4.167 1.00 29.33 197 LEU A N 1
ATOM 1574 C CA . LEU A 1 197 ? 15.702 -6.427 4.035 1.00 29.33 197 LEU A CA 1
ATOM 1575 C C . LEU A 1 197 ? 15.427 -6.674 2.542 1.00 29.33 197 LEU A C 1
ATOM 1577 O O . LEU A 1 197 ? 14.835 -5.831 1.881 1.00 29.33 197 LEU A O 1
ATOM 1581 N N . SER A 1 198 ? 15.986 -7.746 1.967 1.00 30.53 198 SER A N 1
ATOM 1582 C CA . SER A 1 198 ? 16.308 -7.822 0.527 1.00 30.53 198 SER A CA 1
ATOM 1583 C C . SER A 1 198 ? 15.154 -7.677 -0.470 1.00 30.53 198 SER A C 1
ATOM 1585 O O . SER A 1 198 ? 15.428 -7.703 -1.657 1.00 30.53 198 SER A O 1
ATOM 1587 N N . ASP A 1 199 ? 13.902 -7.505 -0.055 1.00 37.34 199 ASP A N 1
ATOM 1588 C CA . ASP A 1 199 ? 12.766 -7.399 -0.971 1.00 37.34 199 ASP A CA 1
ATOM 1589 C C . ASP A 1 199 ? 11.538 -6.746 -0.309 1.00 37.34 199 ASP A C 1
ATOM 1591 O O . ASP A 1 199 ? 10.486 -7.373 -0.178 1.00 37.34 199 ASP A O 1
ATOM 1595 N N . GLN A 1 200 ? 11.609 -5.473 0.095 1.00 30.80 200 GLN A N 1
ATOM 1596 C CA . GLN A 1 200 ? 10.382 -4.707 0.374 1.00 30.80 200 GLN A CA 1
ATOM 1597 C C . GLN A 1 200 ? 10.015 -3.826 -0.823 1.00 30.80 200 GLN A C 1
ATOM 1599 O O . GLN A 1 200 ? 10.642 -2.822 -1.147 1.00 30.80 200 GLN A O 1
ATOM 1604 N N . TRP A 1 201 ? 9.019 -4.322 -1.554 1.00 26.59 201 TRP A N 1
ATOM 1605 C CA . TRP A 1 201 ? 8.661 -3.939 -2.908 1.00 26.59 201 TRP A CA 1
ATOM 1606 C C . TRP A 1 201 ? 7.905 -2.605 -3.014 1.00 26.59 201 TRP A C 1
ATOM 1608 O O . TRP A 1 201 ? 6.866 -2.404 -2.399 1.00 26.59 201 TRP A O 1
ATOM 1618 N N . LYS A 1 202 ? 8.389 -1.798 -3.967 1.00 27.27 202 LYS A N 1
ATOM 1619 C CA . LYS A 1 202 ? 7.674 -0.934 -4.928 1.00 27.27 202 LYS A CA 1
ATOM 1620 C C . LYS A 1 202 ? 6.705 0.118 -4.381 1.00 27.27 202 LYS A C 1
ATOM 1622 O O . LYS A 1 202 ? 5.486 -0.024 -4.474 1.00 27.27 202 LYS A O 1
ATOM 1627 N N . SER A 1 203 ? 7.280 1.282 -4.079 1.00 27.59 203 SER A N 1
ATOM 1628 C CA . SER A 1 203 ? 6.655 2.555 -4.455 1.00 27.59 203 SER A CA 1
ATOM 1629 C C . SER A 1 203 ? 6.408 2.567 -5.971 1.00 27.59 203 SER A C 1
ATOM 1631 O O . SER A 1 203 ? 7.277 2.227 -6.781 1.00 27.59 203 SER A O 1
ATOM 1633 N N . ARG A 1 204 ? 5.164 2.864 -6.346 1.00 32.34 204 ARG A N 1
ATOM 1634 C CA . ARG A 1 204 ? 4.716 3.008 -7.730 1.00 32.34 204 ARG A CA 1
ATOM 1635 C C . ARG A 1 204 ? 5.285 4.317 -8.281 1.00 32.34 204 ARG A C 1
ATOM 1637 O O . ARG A 1 204 ? 5.115 5.359 -7.673 1.00 32.34 204 ARG A O 1
ATOM 1644 N N . PHE A 1 205 ? 5.917 4.239 -9.452 1.00 33.00 205 PHE A N 1
ATOM 1645 C CA . PHE A 1 205 ? 6.380 5.386 -10.239 1.00 33.00 205 PHE A CA 1
ATOM 1646 C C . PHE A 1 205 ? 7.304 6.356 -9.481 1.00 33.00 205 PHE A C 1
ATOM 1648 O O . PHE A 1 205 ? 7.022 7.545 -9.348 1.00 33.00 205 PHE A O 1
ATOM 1655 N N . ARG A 1 206 ? 8.473 5.877 -9.042 1.00 49.28 206 ARG A N 1
ATOM 1656 C CA . ARG A 1 206 ? 9.585 6.798 -8.788 1.00 49.28 206 ARG A CA 1
ATOM 1657 C C . ARG A 1 206 ? 10.073 7.337 -10.138 1.00 49.28 206 ARG A C 1
ATOM 1659 O O . ARG A 1 206 ? 10.362 6.543 -11.036 1.00 49.28 206 ARG A O 1
ATOM 1666 N N . PRO A 1 207 ? 10.112 8.664 -10.340 1.00 51.34 207 PRO A N 1
ATOM 1667 C CA . PRO A 1 207 ? 10.585 9.235 -11.598 1.00 51.34 207 PRO A CA 1
ATOM 1668 C C . PRO A 1 207 ? 12.019 8.793 -11.910 1.00 51.34 207 PRO A C 1
ATOM 1670 O O . PRO A 1 207 ? 12.757 8.381 -11.012 1.00 51.34 207 PRO A O 1
ATOM 1673 N N . CYS A 1 208 ? 12.452 8.948 -13.165 1.00 55.84 208 CYS A N 1
ATOM 1674 C CA . CYS A 1 208 ? 13.827 8.675 -13.618 1.00 55.84 208 CYS A CA 1
ATOM 1675 C C . CYS A 1 208 ? 14.916 9.387 -12.783 1.00 55.84 208 CYS A C 1
ATOM 1677 O O . CYS A 1 208 ? 16.109 9.152 -12.939 1.00 55.84 208 CYS A O 1
ATOM 1679 N N . PHE A 1 209 ? 14.553 10.257 -11.856 1.00 61.69 209 PHE A N 1
ATOM 1680 C CA . PHE A 1 209 ? 15.507 10.913 -10.986 1.00 61.69 209 PHE A CA 1
ATOM 1681 C C . PHE A 1 209 ? 15.979 10.062 -9.796 1.00 61.69 209 PHE A C 1
ATOM 1683 O O . PHE A 1 209 ? 17.041 10.380 -9.270 1.00 61.69 209 PHE A O 1
ATOM 1690 N N . PHE A 1 210 ? 15.276 8.978 -9.421 1.00 65.06 210 PHE A N 1
ATOM 1691 C CA . PHE A 1 210 ? 15.588 8.180 -8.215 1.00 65.06 210 PHE A CA 1
ATOM 1692 C C . PHE A 1 210 ? 16.088 6.752 -8.469 1.00 65.06 210 PHE A C 1
ATOM 1694 O O . PHE A 1 210 ? 16.974 6.302 -7.754 1.00 65.06 210 PHE A O 1
ATOM 1701 N N . ASP A 1 211 ? 15.527 6.032 -9.446 1.00 64.06 211 ASP A N 1
ATOM 1702 C CA . ASP A 1 211 ? 15.768 4.585 -9.589 1.00 64.06 211 ASP A CA 1
ATOM 1703 C C . ASP A 1 211 ? 16.860 4.230 -10.606 1.00 64.06 211 ASP A C 1
ATOM 1705 O O . ASP A 1 211 ? 16.797 4.654 -11.762 1.00 64.06 211 ASP A O 1
ATOM 1709 N N . GLY A 1 212 ? 17.796 3.372 -10.197 1.00 68.50 212 GLY A N 1
ATOM 1710 C CA . GLY A 1 212 ? 18.880 2.840 -11.030 1.00 68.50 212 GLY A CA 1
ATOM 1711 C C . GLY A 1 212 ? 20.197 3.596 -10.855 1.00 68.50 212 GLY A C 1
ATOM 1712 O O . GLY A 1 212 ? 20.220 4.750 -10.430 1.00 68.50 212 GLY A O 1
ATOM 1713 N N . HIS A 1 213 ? 21.308 2.966 -11.236 1.00 67.06 213 HIS A N 1
ATOM 1714 C CA . HIS A 1 213 ? 22.664 3.500 -11.006 1.00 67.06 213 HIS A CA 1
ATOM 1715 C C . HIS A 1 213 ? 22.953 4.794 -11.788 1.00 67.06 213 HIS A C 1
ATOM 1717 O O . HIS A 1 213 ? 23.901 5.513 -11.496 1.00 67.06 213 HIS A O 1
ATOM 1723 N N . ASN A 1 214 ? 22.117 5.111 -12.782 1.00 71.62 214 ASN A N 1
ATOM 1724 C CA . ASN A 1 214 ? 22.168 6.342 -13.578 1.00 71.62 214 ASN A CA 1
ATOM 1725 C C . ASN A 1 214 ? 21.204 7.435 -13.100 1.00 71.62 214 ASN A C 1
ATOM 1727 O O . ASN A 1 214 ? 21.022 8.449 -13.778 1.00 71.62 214 ASN A O 1
ATOM 1731 N N . ALA A 1 215 ? 20.500 7.220 -11.991 1.00 82.94 215 ALA A N 1
ATOM 1732 C CA . ALA A 1 215 ? 19.611 8.223 -11.441 1.00 82.94 215 ALA A CA 1
ATOM 1733 C C . ALA A 1 215 ? 20.427 9.349 -10.777 1.00 82.94 215 ALA A C 1
ATOM 1735 O O . ALA A 1 215 ? 21.211 9.070 -9.869 1.00 82.94 215 ALA A O 1
ATOM 1736 N N . PRO A 1 216 ? 20.239 10.622 -11.173 1.00 85.44 216 PRO A N 1
ATOM 1737 C CA . PRO A 1 216 ? 21.048 11.729 -10.666 1.00 85.44 216 PRO A CA 1
ATOM 1738 C C . PRO A 1 216 ? 20.928 11.914 -9.150 1.00 85.44 216 PRO A C 1
ATOM 1740 O O . PRO A 1 216 ? 21.931 12.211 -8.508 1.00 85.44 216 PRO A O 1
ATOM 1743 N N . PHE A 1 217 ? 19.747 11.702 -8.549 1.00 88.69 217 PHE A N 1
ATOM 1744 C CA . PHE A 1 217 ? 19.631 11.760 -7.089 1.00 88.69 217 PHE A CA 1
ATOM 1745 C C . PHE A 1 217 ? 20.275 10.556 -6.407 1.00 88.69 217 PHE A C 1
ATOM 1747 O O . PHE A 1 217 ? 20.815 10.722 -5.321 1.00 88.69 217 PHE A O 1
ATOM 1754 N N . TYR A 1 218 ? 20.264 9.370 -7.023 1.00 86.62 218 TYR A N 1
ATOM 1755 C CA . TYR A 1 218 ? 20.913 8.191 -6.444 1.00 86.62 218 TYR A CA 1
ATOM 1756 C C . TYR A 1 218 ? 22.431 8.372 -6.392 1.00 86.62 218 TYR A C 1
ATOM 1758 O O . TYR A 1 218 ? 23.028 8.262 -5.324 1.00 86.62 218 TYR A O 1
ATOM 1766 N N . GLN A 1 219 ? 23.035 8.754 -7.520 1.00 86.06 219 GLN A N 1
ATOM 1767 C CA . GLN A 1 219 ? 24.471 9.025 -7.606 1.00 86.06 219 GLN A CA 1
ATOM 1768 C C . GLN A 1 219 ? 24.885 10.103 -6.601 1.00 86.06 219 GLN A C 1
ATOM 1770 O O . GLN A 1 219 ? 25.830 9.932 -5.840 1.00 86.06 219 GLN A O 1
ATOM 1775 N N . GLU A 1 220 ? 24.143 11.211 -6.541 1.00 89.88 220 GLU A N 1
ATOM 1776 C CA . GLU A 1 220 ? 24.564 12.367 -5.753 1.00 89.88 220 GLU A CA 1
ATOM 1777 C C . GLU A 1 220 ? 24.197 12.325 -4.278 1.00 89.88 220 GLU A C 1
ATOM 1779 O O . GLU A 1 220 ? 24.876 12.991 -3.495 1.00 89.88 220 GLU A O 1
ATOM 1784 N N . LEU A 1 221 ? 23.141 11.608 -3.891 1.00 88.69 221 LEU A N 1
ATOM 1785 C CA . LEU A 1 221 ? 22.717 11.522 -2.494 1.00 88.69 221 LEU A CA 1
ATOM 1786 C C . LEU A 1 221 ? 23.171 10.221 -1.828 1.00 88.69 221 LEU A C 1
ATOM 1788 O O . LEU A 1 221 ? 23.535 10.259 -0.657 1.00 88.69 221 LEU A O 1
ATOM 1792 N N . ILE A 1 222 ? 23.179 9.099 -2.548 1.00 87.94 222 ILE A N 1
ATOM 1793 C CA . ILE A 1 222 ? 23.458 7.781 -1.966 1.00 87.94 222 ILE A CA 1
ATOM 1794 C C . ILE A 1 222 ? 24.903 7.359 -2.241 1.00 87.94 222 ILE A C 1
ATOM 1796 O O . ILE A 1 222 ? 25.655 7.120 -1.299 1.00 87.94 222 ILE A O 1
ATOM 1800 N N . GLU A 1 223 ? 25.353 7.347 -3.502 1.00 86.06 223 GLU A N 1
ATOM 1801 C CA . GLU A 1 223 ? 26.717 6.881 -3.830 1.00 86.06 223 GLU A CA 1
ATOM 1802 C C . GLU A 1 223 ? 27.818 7.802 -3.277 1.00 86.06 223 GLU A C 1
ATOM 1804 O O . GLU A 1 223 ? 28.886 7.329 -2.888 1.00 86.06 223 GLU A O 1
ATOM 1809 N N . THR A 1 224 ? 27.562 9.112 -3.171 1.00 87.06 224 T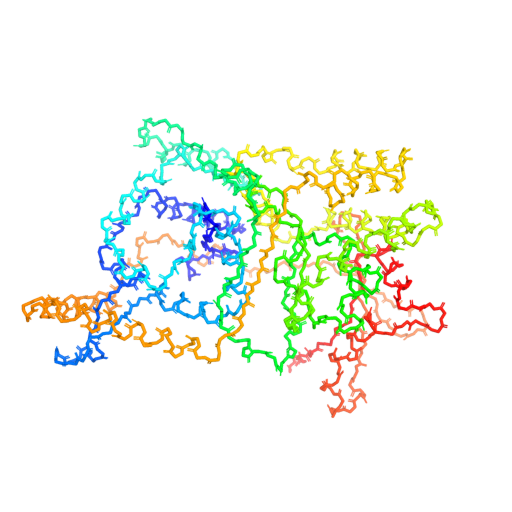HR A N 1
ATOM 1810 C CA . THR A 1 224 ? 28.492 10.055 -2.512 1.00 87.06 224 THR A CA 1
ATOM 1811 C C . THR A 1 224 ? 28.529 9.912 -0.985 1.00 87.06 224 THR A C 1
ATOM 1813 O O . THR A 1 224 ? 29.336 10.574 -0.328 1.00 87.06 224 THR A O 1
ATOM 1816 N N . GLY A 1 225 ? 27.644 9.099 -0.396 1.00 85.38 225 GLY A N 1
ATOM 1817 C CA . GLY A 1 225 ? 27.484 8.972 1.051 1.00 85.38 225 GLY A CA 1
ATOM 1818 C C . GLY A 1 225 ? 26.890 10.221 1.710 1.00 85.38 225 GLY A C 1
ATOM 1819 O O . GLY A 1 225 ? 27.182 10.510 2.879 1.00 85.38 225 GLY A O 1
ATOM 1820 N N . PHE A 1 226 ? 26.097 11.019 0.980 1.00 86.94 226 PHE A N 1
ATOM 1821 C CA . PHE A 1 226 ? 25.370 12.138 1.582 1.00 86.94 226 PHE A CA 1
ATOM 1822 C C . PHE A 1 226 ? 24.330 11.613 2.582 1.00 86.94 226 PHE A C 1
ATOM 1824 O O . PHE A 1 226 ? 24.379 12.025 3.742 1.00 86.94 226 PHE A O 1
ATOM 1831 N N . GLY A 1 227 ? 23.487 10.664 2.171 1.00 84.31 227 GLY A N 1
ATOM 1832 C CA . GLY A 1 227 ? 22.603 9.863 3.022 1.00 84.31 227 GLY A CA 1
ATOM 1833 C C . GLY A 1 227 ? 22.780 8.365 2.772 1.00 84.31 227 GLY A C 1
ATOM 1834 O O . GLY A 1 227 ? 23.506 7.969 1.865 1.00 84.31 227 GLY A O 1
ATOM 1835 N N . GLU A 1 228 ? 22.147 7.543 3.606 1.00 82.56 228 GLU A N 1
ATOM 1836 C CA . GLU A 1 228 ? 22.258 6.078 3.516 1.00 82.56 228 GLU A CA 1
ATOM 1837 C C . GLU A 1 228 ? 21.252 5.479 2.525 1.00 82.56 228 GLU A C 1
ATOM 1839 O O . GLU A 1 228 ? 21.619 4.648 1.699 1.00 82.56 228 GLU A O 1
ATOM 1844 N N . ASP A 1 229 ? 20.002 5.940 2.572 1.00 85.62 229 ASP A N 1
ATOM 1845 C CA . ASP A 1 229 ? 18.941 5.572 1.632 1.00 85.62 229 ASP A CA 1
ATOM 1846 C C . ASP A 1 229 ? 17.992 6.766 1.416 1.00 85.62 229 ASP A C 1
ATOM 1848 O O . ASP A 1 229 ? 18.114 7.813 2.061 1.00 85.62 229 ASP A O 1
ATOM 1852 N N . PHE A 1 230 ? 17.039 6.642 0.499 1.00 88.12 230 PHE A N 1
ATOM 1853 C CA . PHE A 1 230 ? 15.980 7.625 0.307 1.00 88.12 230 PHE A CA 1
ATOM 1854 C C . PHE A 1 230 ? 14.955 7.597 1.447 1.00 88.12 230 PHE A C 1
ATOM 1856 O O . PHE A 1 230 ? 14.674 6.560 2.046 1.00 88.12 230 PHE A O 1
ATOM 1863 N N . SER A 1 231 ? 14.342 8.748 1.731 1.00 86.19 231 SER A N 1
ATOM 1864 C CA . SER A 1 231 ? 13.247 8.823 2.707 1.00 86.19 231 SER A CA 1
ATOM 1865 C C . SER A 1 231 ? 12.005 8.049 2.226 1.00 86.19 231 SER A C 1
ATOM 1867 O O . SER A 1 231 ? 11.759 7.991 1.017 1.00 86.19 231 SER A O 1
ATOM 1869 N N . PRO A 1 232 ? 11.150 7.532 3.136 1.00 84.00 232 PRO A N 1
ATOM 1870 C CA . PRO A 1 232 ? 9.972 6.731 2.771 1.00 84.00 232 PRO A CA 1
ATOM 1871 C C . PRO A 1 232 ? 8.987 7.411 1.809 1.00 84.00 232 PRO A C 1
ATOM 1873 O O . PRO A 1 232 ? 8.298 6.737 1.049 1.00 84.00 232 PRO A O 1
ATOM 1876 N N . ASN A 1 233 ? 8.914 8.744 1.834 1.00 85.62 233 ASN A N 1
ATOM 1877 C CA . ASN A 1 233 ? 8.049 9.545 0.966 1.00 85.62 233 ASN A CA 1
ATOM 1878 C C . ASN A 1 233 ? 8.698 9.960 -0.364 1.00 85.62 233 ASN A C 1
ATOM 1880 O O . ASN A 1 233 ? 8.067 10.681 -1.131 1.00 85.62 233 ASN A O 1
ATOM 1884 N N . SER A 1 234 ? 9.943 9.560 -0.640 1.00 86.38 234 SER A N 1
ATOM 1885 C CA . SER A 1 234 ? 10.645 9.969 -1.858 1.00 86.38 234 SER A CA 1
ATOM 1886 C C . SER A 1 234 ? 9.973 9.425 -3.124 1.00 86.38 234 SER A C 1
ATOM 1888 O O . SER A 1 234 ? 9.667 8.235 -3.230 1.00 86.38 234 SER A O 1
ATOM 1890 N N . GLY A 1 235 ? 9.797 10.295 -4.118 1.00 81.62 235 GLY A N 1
ATOM 1891 C CA . GLY A 1 235 ? 9.131 9.993 -5.381 1.00 81.62 235 GLY A CA 1
ATOM 1892 C C . GLY A 1 235 ? 7.881 10.838 -5.612 1.00 81.62 235 GLY A C 1
ATOM 1893 O O . GLY A 1 235 ? 7.766 11.957 -5.113 1.00 81.62 235 GLY A O 1
ATOM 1894 N N . LEU A 1 236 ? 6.974 10.305 -6.431 1.00 77.19 236 LEU A N 1
ATOM 1895 C CA . LEU A 1 236 ? 5.710 10.941 -6.785 1.00 77.19 236 LEU A CA 1
ATOM 1896 C C . LEU A 1 236 ? 4.569 10.305 -5.981 1.00 77.19 236 LEU A C 1
ATOM 1898 O O . LEU A 1 236 ? 4.315 9.111 -6.119 1.00 77.19 236 LEU A O 1
ATOM 1902 N N . ASP A 1 237 ? 3.868 11.099 -5.178 1.00 78.38 237 ASP A N 1
ATOM 1903 C CA . ASP A 1 237 ? 2.681 10.661 -4.442 1.00 78.38 237 ASP A CA 1
ATOM 1904 C C . ASP A 1 237 ? 1.406 11.115 -5.163 1.00 78.38 237 ASP A C 1
ATOM 1906 O O . ASP A 1 237 ? 1.230 12.293 -5.479 1.00 78.38 237 ASP A O 1
ATOM 1910 N N . GLN A 1 238 ? 0.527 10.148 -5.426 1.00 72.50 238 GLN A N 1
ATOM 1911 C CA . GLN A 1 238 ? -0.772 10.311 -6.090 1.00 72.50 238 GLN A CA 1
ATOM 1912 C C . GLN A 1 238 ? -1.934 9.854 -5.195 1.00 72.50 238 GLN A C 1
ATOM 1914 O O . GLN A 1 238 ? -3.061 9.701 -5.667 1.00 72.50 238 GLN A O 1
ATOM 1919 N N . THR A 1 239 ? -1.654 9.534 -3.929 1.00 73.81 239 THR A N 1
ATOM 1920 C CA . THR A 1 239 ? -2.648 8.963 -3.016 1.00 73.81 239 THR A CA 1
ATOM 1921 C C . THR A 1 239 ? -3.648 9.997 -2.512 1.00 73.81 239 THR A C 1
ATOM 1923 O O . THR A 1 239 ? -4.788 9.643 -2.217 1.00 73.81 239 THR A O 1
ATOM 1926 N N . THR A 1 240 ? -3.242 11.263 -2.453 1.00 76.06 240 THR A N 1
ATOM 1927 C CA . THR A 1 240 ? -4.055 12.392 -2.000 1.00 76.06 240 THR A CA 1
ATOM 1928 C C . THR A 1 240 ? -4.477 13.279 -3.177 1.00 76.06 240 THR A C 1
ATOM 1930 O O . THR A 1 240 ? -4.058 13.075 -4.318 1.00 76.06 240 THR A O 1
ATOM 1933 N N . ALA A 1 241 ? -5.328 14.277 -2.919 1.00 72.75 241 ALA A N 1
ATOM 1934 C CA . ALA A 1 241 ? -5.802 15.208 -3.946 1.00 72.75 241 ALA A CA 1
ATOM 1935 C C . ALA A 1 241 ? -4.680 16.030 -4.618 1.00 72.75 241 ALA A C 1
ATOM 1937 O O . ALA A 1 241 ? -4.852 16.502 -5.742 1.00 72.75 241 ALA A O 1
ATOM 1938 N N . LEU A 1 242 ? -3.545 16.218 -3.939 1.00 79.19 242 LEU A N 1
ATOM 1939 C CA . LEU A 1 242 ? -2.382 16.944 -4.436 1.00 79.19 242 LEU A CA 1
ATOM 1940 C C . LEU A 1 242 ? -1.366 15.956 -5.004 1.00 79.19 242 LEU A C 1
ATOM 1942 O O . LEU A 1 242 ? -0.873 15.077 -4.303 1.00 79.19 242 LEU A O 1
ATOM 1946 N N . LEU A 1 243 ? -0.970 16.178 -6.254 1.00 77.19 243 LEU A N 1
ATOM 1947 C CA . LEU A 1 243 ? 0.200 15.518 -6.813 1.00 77.19 243 LEU A CA 1
ATOM 1948 C C . LEU A 1 243 ? 1.457 16.120 -6.179 1.00 77.19 243 LEU A C 1
ATOM 1950 O O . LEU A 1 243 ? 1.807 17.261 -6.480 1.00 77.19 243 LEU A O 1
ATOM 1954 N N . SER A 1 244 ? 2.134 15.366 -5.314 1.00 80.00 244 SER A N 1
ATOM 1955 C CA . SER A 1 244 ? 3.361 15.835 -4.662 1.00 80.00 244 SER A CA 1
ATOM 1956 C C . SER A 1 244 ? 4.587 15.078 -5.164 1.00 80.00 244 SER A C 1
ATOM 1958 O O . SER A 1 244 ? 4.549 13.864 -5.367 1.00 80.00 244 SER A O 1
ATOM 1960 N N . PHE A 1 245 ? 5.682 15.805 -5.370 1.00 83.69 245 PHE A N 1
ATOM 1961 C CA . PHE A 1 245 ? 6.993 15.238 -5.655 1.00 83.69 245 PHE A CA 1
ATOM 1962 C C . PHE A 1 245 ? 7.915 15.530 -4.476 1.00 83.69 245 PHE A C 1
ATOM 1964 O O . PHE A 1 245 ? 8.107 16.691 -4.116 1.00 83.69 245 PHE A O 1
ATOM 1971 N N . THR A 1 246 ? 8.491 14.485 -3.891 1.00 88.31 246 THR A N 1
ATOM 1972 C CA . THR A 1 246 ? 9.334 14.605 -2.701 1.00 88.31 246 THR A CA 1
ATOM 1973 C C . THR A 1 246 ? 10.698 13.974 -2.937 1.00 88.31 246 THR A C 1
ATOM 1975 O O . THR A 1 246 ? 10.794 12.885 -3.496 1.00 88.31 246 THR A O 1
ATOM 1978 N N . VAL A 1 247 ? 11.756 14.646 -2.482 1.00 89.06 247 VAL A N 1
ATOM 1979 C CA . VAL A 1 247 ? 13.131 14.132 -2.458 1.00 89.06 247 VAL A CA 1
ATOM 1980 C C . VAL A 1 247 ? 13.627 14.232 -1.022 1.00 89.06 247 VAL A C 1
ATOM 1982 O O . VAL A 1 247 ? 13.651 15.323 -0.454 1.00 89.06 247 VAL A O 1
ATOM 1985 N N . GLY A 1 248 ? 14.041 13.115 -0.435 1.00 88.12 248 GLY A N 1
ATOM 1986 C CA . GLY A 1 248 ? 14.634 13.097 0.896 1.00 88.12 248 GLY A CA 1
ATOM 1987 C C . GLY A 1 248 ? 15.580 11.920 1.078 1.00 88.12 248 GLY A C 1
ATOM 1988 O O . GLY A 1 248 ? 15.611 11.004 0.262 1.00 88.12 248 GLY A O 1
ATOM 1989 N N . ALA A 1 249 ? 16.363 11.949 2.152 1.00 87.88 249 ALA A N 1
ATOM 1990 C CA . ALA A 1 249 ? 17.300 10.886 2.494 1.00 87.88 249 ALA A CA 1
ATOM 1991 C C . ALA A 1 249 ? 17.252 10.571 3.994 1.00 87.88 249 ALA A C 1
ATOM 1993 O O . ALA A 1 249 ? 16.868 11.418 4.806 1.00 87.88 249 ALA A O 1
ATOM 1994 N N . THR A 1 250 ? 17.630 9.348 4.348 1.00 86.38 250 THR A N 1
ATOM 1995 C CA . THR A 1 250 ? 17.700 8.836 5.718 1.00 86.38 250 THR A CA 1
ATOM 1996 C C . THR A 1 250 ? 19.118 8.957 6.283 1.00 86.38 250 THR A C 1
ATOM 1998 O O . THR A 1 250 ? 20.094 9.152 5.553 1.00 86.38 250 THR A O 1
ATOM 2001 N N . ASN A 1 251 ? 19.219 8.875 7.614 1.00 81.69 251 ASN A N 1
ATOM 2002 C CA . ASN A 1 251 ? 20.479 8.898 8.366 1.00 81.69 251 ASN A CA 1
ATOM 2003 C C . ASN A 1 251 ? 21.388 10.115 8.071 1.00 81.69 251 ASN A C 1
ATOM 2005 O O . ASN A 1 251 ? 22.610 10.018 7.948 1.00 81.69 251 ASN A O 1
ATOM 2009 N N . LEU A 1 252 ? 20.781 11.298 7.934 1.00 80.69 252 LEU A N 1
ATOM 2010 C CA . LEU A 1 252 ? 21.509 12.548 7.721 1.00 80.69 252 LEU A CA 1
ATOM 2011 C C . LEU A 1 252 ? 21.977 13.151 9.049 1.00 80.69 252 LEU A C 1
ATOM 2013 O O . LEU A 1 252 ? 21.212 13.246 10.007 1.00 80.69 252 LEU A O 1
ATOM 2017 N N . SER A 1 253 ? 23.207 13.669 9.074 1.00 79.19 253 SER A N 1
ATOM 2018 C CA . SER A 1 253 ? 23.645 14.543 10.166 1.00 79.19 253 SER A CA 1
ATOM 2019 C C . SER A 1 253 ? 22.890 15.875 10.135 1.00 79.19 253 SER A C 1
ATOM 2021 O O . SER A 1 253 ? 22.438 16.324 9.079 1.00 79.19 253 SER A O 1
ATOM 2023 N N . GLU A 1 254 ? 22.796 16.562 11.278 1.00 77.06 254 GLU A N 1
ATOM 2024 C CA . GLU A 1 254 ? 22.097 17.853 11.372 1.00 77.06 254 GLU A CA 1
ATOM 2025 C C . GLU A 1 254 ? 22.643 18.885 10.367 1.00 77.06 254 GLU A C 1
ATOM 2027 O O . GLU A 1 254 ? 21.883 19.612 9.725 1.00 77.06 254 GLU A O 1
ATOM 2032 N N . ALA A 1 255 ? 23.966 18.906 10.175 1.00 79.38 255 ALA A N 1
ATOM 2033 C CA . ALA A 1 255 ? 24.618 19.776 9.200 1.00 79.38 255 ALA A CA 1
ATOM 2034 C C . ALA A 1 255 ? 24.178 19.460 7.759 1.00 79.38 255 ALA A C 1
ATOM 2036 O O . ALA A 1 255 ? 23.840 20.376 7.012 1.00 79.38 255 ALA A O 1
ATOM 2037 N N . LYS A 1 256 ? 24.126 18.172 7.383 1.00 83.06 256 LYS A N 1
ATOM 2038 C CA . LYS A 1 256 ? 23.681 17.732 6.051 1.00 83.06 256 LYS A CA 1
ATOM 2039 C C . LYS A 1 256 ? 22.191 17.998 5.825 1.00 83.06 256 LYS A C 1
ATOM 2041 O O . LYS A 1 256 ? 21.809 18.434 4.745 1.00 83.06 256 LYS A O 1
ATOM 2046 N N . SER A 1 257 ? 21.357 17.812 6.848 1.00 82.00 257 SER A N 1
ATOM 2047 C CA . SER A 1 257 ? 19.915 18.091 6.785 1.00 82.00 257 SER A CA 1
ATOM 2048 C C . SER A 1 257 ? 19.615 19.558 6.440 1.00 82.00 257 SER A C 1
ATOM 2050 O O . SER A 1 257 ? 18.730 19.842 5.633 1.00 82.00 257 SER A O 1
ATOM 2052 N N . LYS A 1 258 ? 20.399 20.506 6.976 1.00 84.81 258 LYS A N 1
ATOM 2053 C CA . LYS A 1 258 ? 20.231 21.945 6.693 1.00 84.81 258 LYS A CA 1
ATOM 2054 C C . LYS A 1 258 ? 20.533 22.315 5.239 1.00 84.81 258 LYS A C 1
ATOM 2056 O O . LYS A 1 258 ? 19.851 23.177 4.699 1.00 84.81 258 LYS A O 1
ATOM 2061 N N . VAL A 1 259 ? 21.508 21.652 4.615 1.00 91.06 259 VAL A N 1
ATOM 2062 C CA . VAL A 1 259 ? 21.949 21.935 3.235 1.00 91.06 259 VAL A CA 1
ATOM 2063 C C . VAL A 1 259 ? 21.315 21.015 2.187 1.00 91.06 259 VAL A C 1
ATOM 2065 O O . VAL A 1 259 ? 21.616 21.140 1.003 1.00 91.06 259 VAL A O 1
ATOM 2068 N N . LEU A 1 260 ? 20.443 20.081 2.587 1.00 89.56 260 LEU A N 1
ATOM 2069 C CA . LEU A 1 260 ? 19.829 19.114 1.671 1.00 89.56 260 LEU A CA 1
ATOM 2070 C C . LEU A 1 260 ? 19.056 19.809 0.543 1.00 89.56 260 LEU A C 1
ATOM 2072 O O . LEU A 1 260 ? 19.185 19.412 -0.611 1.00 89.56 260 LEU A O 1
ATOM 2076 N N . LYS A 1 261 ? 18.289 20.858 0.865 1.00 89.50 261 LYS A N 1
ATOM 2077 C CA . LYS A 1 261 ? 17.540 21.631 -0.135 1.00 89.50 261 LYS A CA 1
ATOM 2078 C C . LYS A 1 261 ? 18.481 22.222 -1.188 1.00 89.50 261 LYS A C 1
ATOM 2080 O O . LYS A 1 261 ? 18.288 21.982 -2.376 1.00 89.50 261 LYS A O 1
ATOM 2085 N N . ASP A 1 262 ? 19.523 22.919 -0.742 1.00 91.50 262 ASP A N 1
ATOM 2086 C CA . ASP A 1 262 ? 20.503 23.548 -1.631 1.00 91.50 262 ASP A CA 1
ATOM 2087 C C . ASP A 1 262 ? 21.234 22.496 -2.476 1.00 91.50 262 ASP A C 1
ATOM 2089 O O . ASP A 1 262 ? 21.458 22.694 -3.667 1.00 91.50 262 ASP A O 1
ATOM 2093 N N . LYS A 1 263 ? 21.543 21.329 -1.892 1.00 91.88 263 LYS A N 1
ATOM 2094 C CA . LYS A 1 263 ? 22.134 20.198 -2.617 1.00 91.88 263 LYS A CA 1
ATOM 2095 C C . LYS A 1 263 ? 21.184 19.660 -3.693 1.00 91.88 263 LYS A C 1
ATOM 2097 O O . LYS A 1 263 ? 21.645 19.402 -4.799 1.00 91.88 263 LYS A O 1
ATOM 2102 N N . ILE A 1 264 ? 19.887 19.510 -3.413 1.00 90.81 264 ILE A N 1
ATOM 2103 C CA . ILE A 1 264 ? 18.883 19.074 -4.401 1.00 90.81 264 ILE A CA 1
ATOM 2104 C C . ILE A 1 264 ? 18.781 20.084 -5.548 1.00 90.81 264 ILE A C 1
ATOM 2106 O O . ILE A 1 264 ? 18.823 19.691 -6.715 1.00 90.81 264 ILE A O 1
ATOM 2110 N N . GLU A 1 265 ? 18.696 21.378 -5.233 1.00 90.31 265 GLU A N 1
ATOM 2111 C CA . GLU A 1 265 ? 18.658 22.436 -6.246 1.00 90.31 265 GLU A CA 1
ATOM 2112 C C . GLU A 1 265 ? 19.938 22.459 -7.092 1.00 90.31 265 GLU A C 1
ATOM 2114 O O . GLU A 1 265 ? 19.856 22.573 -8.316 1.00 90.31 265 GLU A O 1
ATOM 2119 N N . ALA A 1 266 ? 21.110 22.273 -6.476 1.00 93.12 266 ALA A N 1
ATOM 2120 C CA . ALA A 1 266 ? 22.383 22.165 -7.184 1.00 93.12 266 ALA A CA 1
ATOM 2121 C C . ALA A 1 266 ? 22.414 20.947 -8.120 1.00 93.12 266 ALA A C 1
ATOM 2123 O O . ALA A 1 266 ? 22.788 21.082 -9.280 1.00 93.12 266 ALA A O 1
ATOM 2124 N N . ILE A 1 267 ? 21.947 19.771 -7.680 1.00 91.94 267 ILE A N 1
ATOM 2125 C CA . ILE A 1 267 ? 21.859 18.575 -8.539 1.00 91.94 267 ILE A CA 1
ATOM 2126 C C . ILE A 1 267 ? 20.984 18.861 -9.766 1.00 91.94 267 ILE A C 1
ATOM 2128 O O . ILE A 1 267 ? 21.367 18.541 -10.895 1.00 91.94 267 ILE A O 1
ATOM 2132 N N . LEU A 1 268 ? 19.825 19.494 -9.563 1.00 90.00 268 LEU A N 1
ATOM 2133 C CA . LEU A 1 268 ? 18.924 19.841 -10.657 1.00 90.00 268 LEU A CA 1
ATOM 2134 C C . LEU A 1 268 ? 19.570 20.843 -11.626 1.00 90.00 268 LEU A C 1
ATOM 2136 O O . LEU A 1 268 ? 19.576 20.602 -12.831 1.00 90.00 268 LEU A O 1
ATOM 2140 N N . ARG A 1 269 ? 20.153 21.936 -11.122 1.00 91.81 269 ARG A N 1
ATOM 2141 C CA . ARG A 1 269 ? 20.707 23.020 -11.952 1.00 91.81 269 ARG A CA 1
ATOM 2142 C C . ARG A 1 269 ? 22.035 22.673 -12.622 1.00 91.81 269 ARG A C 1
ATOM 2144 O O . ARG A 1 269 ? 22.251 23.081 -13.756 1.00 91.81 269 ARG A O 1
ATOM 2151 N N . GLU A 1 270 ? 22.916 21.948 -11.942 1.00 91.88 270 GLU A N 1
ATOM 2152 C CA . GLU A 1 270 ? 24.291 21.700 -12.398 1.00 91.88 270 GLU A CA 1
ATOM 2153 C C . GLU A 1 270 ? 24.448 20.368 -13.135 1.00 91.88 270 GLU A C 1
ATOM 2155 O O . GLU A 1 270 ? 25.360 20.231 -13.948 1.00 91.88 270 GLU A O 1
ATOM 2160 N N . LYS A 1 271 ? 23.577 19.381 -12.876 1.00 88.81 271 LYS A N 1
ATOM 2161 C CA . LYS A 1 271 ? 23.660 18.058 -13.517 1.00 88.81 271 LYS A CA 1
ATOM 2162 C C . LYS A 1 271 ? 22.469 17.759 -14.407 1.00 88.81 271 LYS A C 1
ATOM 2164 O O . LYS A 1 271 ? 22.656 17.430 -15.573 1.00 88.81 271 LYS A O 1
ATOM 2169 N N . VAL A 1 272 ? 21.248 17.891 -13.889 1.00 88.56 272 VAL A N 1
ATOM 2170 C CA . VAL A 1 272 ? 20.045 17.488 -14.635 1.00 88.56 272 VAL A CA 1
ATOM 2171 C C . VAL A 1 272 ? 19.761 18.438 -15.796 1.00 88.56 272 VAL A C 1
ATOM 2173 O O . VAL A 1 272 ? 19.628 17.979 -16.925 1.00 88.56 272 VAL A O 1
ATOM 2176 N N . MET A 1 273 ? 19.711 19.749 -15.555 1.00 89.06 273 MET A N 1
ATOM 2177 C CA . MET A 1 273 ? 19.401 20.734 -16.599 1.00 89.06 273 MET A CA 1
ATOM 2178 C C . MET A 1 273 ? 20.422 20.729 -17.753 1.00 89.06 273 MET A C 1
ATOM 2180 O O . MET A 1 273 ? 19.987 20.654 -18.904 1.00 89.06 273 MET A O 1
ATOM 2184 N N . PRO A 1 274 ? 21.753 20.720 -17.515 1.00 91.31 274 PRO A N 1
ATOM 2185 C CA . PRO A 1 274 ? 22.728 20.662 -18.604 1.00 91.31 274 PRO A CA 1
ATOM 2186 C C . PRO A 1 274 ? 22.668 19.346 -19.377 1.00 91.31 274 PRO A C 1
ATOM 2188 O O . PRO A 1 274 ? 22.816 19.341 -20.595 1.00 91.31 274 PRO A O 1
ATOM 2191 N N . GLU A 1 275 ? 22.417 18.230 -18.693 1.00 89.12 275 GLU A N 1
ATOM 2192 C CA . GLU A 1 275 ? 22.291 16.928 -19.341 1.00 89.12 275 GLU A CA 1
ATOM 2193 C C . GLU A 1 275 ? 21.012 16.832 -20.181 1.00 89.12 275 GLU A C 1
ATOM 2195 O O . GLU A 1 275 ? 21.043 16.258 -21.266 1.00 89.12 275 GLU A O 1
ATOM 2200 N N . LEU A 1 276 ? 19.901 17.433 -19.743 1.00 86.94 276 LEU A N 1
ATOM 2201 C CA . LEU A 1 276 ? 18.692 17.559 -20.560 1.00 86.94 276 LEU A CA 1
ATOM 2202 C C . LEU A 1 276 ? 18.916 18.481 -21.769 1.00 86.94 276 LEU A C 1
ATOM 2204 O O . LEU A 1 276 ? 18.319 18.249 -22.820 1.00 86.94 276 LEU A O 1
ATOM 2208 N N . ALA A 1 277 ? 19.757 19.513 -21.640 1.00 89.25 277 ALA A N 1
ATOM 2209 C CA . ALA A 1 277 ? 20.057 20.464 -22.715 1.00 89.25 277 ALA A CA 1
ATOM 2210 C C . ALA A 1 277 ? 20.846 19.842 -23.880 1.00 89.25 277 ALA A C 1
ATOM 2212 O O . ALA A 1 277 ? 20.809 20.376 -24.98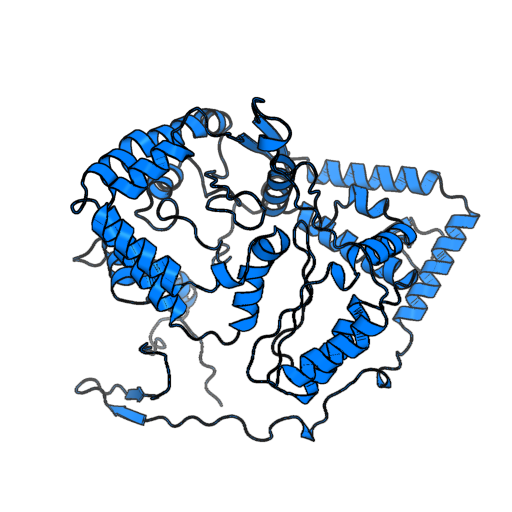6 1.00 89.25 277 ALA A O 1
ATOM 2213 N N . LYS A 1 278 ? 21.498 18.689 -23.667 1.00 88.31 278 LYS A N 1
ATOM 2214 C CA . LYS A 1 278 ? 22.176 17.914 -24.724 1.00 88.31 278 LYS A CA 1
ATOM 2215 C C . LYS A 1 278 ? 21.216 17.256 -25.725 1.00 88.31 278 LYS A C 1
ATOM 2217 O O . LYS A 1 278 ? 21.671 16.715 -26.728 1.00 88.31 278 LYS A O 1
ATOM 2222 N N . GLY A 1 279 ? 19.905 17.273 -25.470 1.00 87.06 279 GLY A N 1
ATOM 2223 C CA . GLY A 1 279 ? 18.917 16.687 -26.378 1.00 87.06 279 GLY A CA 1
ATOM 2224 C C . GLY A 1 279 ? 19.164 15.193 -26.602 1.00 87.06 279 GLY A C 1
ATOM 2225 O O . GLY A 1 279 ? 19.297 14.433 -25.646 1.00 87.06 279 GLY A O 1
ATOM 2226 N N . ASP A 1 280 ? 19.241 14.759 -27.856 1.00 83.25 280 ASP A N 1
ATOM 2227 C CA . ASP A 1 280 ? 19.367 13.335 -28.200 1.00 83.25 280 ASP A CA 1
ATOM 2228 C C . ASP A 1 280 ? 20.714 12.708 -27.804 1.00 83.25 280 ASP A C 1
ATOM 2230 O O . ASP A 1 280 ? 20.795 11.493 -27.637 1.00 83.25 280 ASP A O 1
ATOM 2234 N N . GLU A 1 281 ? 21.753 13.518 -27.583 1.00 84.25 281 GLU A N 1
ATOM 2235 C CA . GLU A 1 281 ? 23.056 13.051 -27.081 1.00 84.25 281 GLU A CA 1
ATOM 2236 C C . GLU A 1 281 ? 23.061 12.817 -25.559 1.00 84.25 281 GLU A C 1
ATOM 2238 O O . GLU A 1 281 ? 24.037 12.317 -24.999 1.00 84.25 281 GLU A O 1
ATOM 2243 N N . SER A 1 282 ? 21.978 13.185 -24.872 1.00 86.12 282 SER A N 1
ATOM 2244 C CA . SER A 1 282 ? 21.815 13.010 -23.430 1.00 86.12 282 SER A CA 1
ATOM 2245 C C . SER A 1 282 ? 21.707 11.541 -23.032 1.00 86.12 282 SER A C 1
ATOM 2247 O O . SER A 1 282 ? 20.987 10.764 -23.665 1.00 86.12 282 SER A O 1
ATOM 2249 N N . ALA A 1 283 ? 22.266 11.182 -21.874 1.00 82.75 283 ALA A N 1
ATOM 2250 C CA . ALA A 1 283 ? 22.020 9.884 -21.245 1.00 82.75 283 ALA A CA 1
ATOM 2251 C C . ALA A 1 283 ? 20.533 9.662 -20.878 1.00 82.75 283 ALA A C 1
ATOM 2253 O O . ALA A 1 283 ? 20.089 8.521 -20.716 1.00 82.75 283 ALA A O 1
ATOM 2254 N N . PHE A 1 284 ? 19.728 10.730 -20.772 1.00 83.75 284 PHE A N 1
ATOM 2255 C CA . PHE A 1 284 ? 18.297 10.624 -20.475 1.00 83.75 284 PHE A CA 1
ATOM 2256 C C . PHE A 1 284 ? 17.452 10.176 -21.668 1.00 83.75 284 PHE A C 1
ATOM 2258 O O . PHE A 1 284 ? 16.434 9.518 -21.450 1.00 83.75 284 PHE A O 1
ATOM 2265 N N . HIS A 1 285 ? 17.853 10.478 -22.908 1.00 86.00 285 HIS A N 1
ATOM 2266 C CA . HIS A 1 285 ? 17.097 10.080 -24.099 1.00 86.00 285 HIS A CA 1
ATOM 2267 C C . HIS A 1 285 ? 16.894 8.551 -24.181 1.00 86.00 285 HIS A C 1
ATOM 2269 O O . HIS A 1 285 ? 15.740 8.102 -24.167 1.00 86.00 285 HIS A O 1
ATOM 2275 N N . PRO A 1 286 ? 17.952 7.707 -24.175 1.00 86.19 286 PRO A N 1
ATOM 2276 C CA . PRO A 1 286 ? 17.781 6.256 -24.205 1.00 86.19 286 PRO A CA 1
ATOM 2277 C C . PRO A 1 286 ? 17.001 5.741 -22.989 1.00 86.19 286 PRO A C 1
ATOM 2279 O O . PRO A 1 286 ? 16.246 4.773 -23.102 1.00 86.19 286 PRO A O 1
ATOM 2282 N N . ARG A 1 287 ? 17.118 6.402 -21.837 1.00 83.94 287 ARG A N 1
ATOM 2283 C CA . ARG A 1 287 ? 16.412 6.012 -20.618 1.00 83.94 287 ARG A CA 1
ATOM 2284 C C . ARG A 1 287 ? 14.914 6.297 -20.671 1.00 83.94 287 ARG A C 1
ATOM 2286 O O . ARG A 1 287 ? 14.129 5.465 -20.231 1.00 83.94 287 ARG A O 1
ATOM 2293 N N . ILE A 1 288 ? 14.497 7.426 -21.237 1.00 84.00 288 ILE A N 1
ATOM 2294 C CA . ILE A 1 288 ? 13.074 7.731 -21.439 1.00 84.00 288 ILE A CA 1
ATOM 2295 C C . ILE A 1 288 ? 12.454 6.732 -22.415 1.00 84.00 288 ILE A C 1
ATOM 2297 O O . ILE A 1 288 ? 11.373 6.214 -22.141 1.00 84.00 288 ILE A O 1
ATOM 2301 N N . GLN A 1 289 ? 13.165 6.377 -23.489 1.00 85.44 289 GLN A N 1
ATOM 2302 C CA . GLN A 1 289 ? 12.734 5.308 -24.396 1.00 85.44 289 GLN A CA 1
ATOM 2303 C C . GLN A 1 289 ? 12.603 3.962 -23.670 1.00 85.44 289 GLN A C 1
ATOM 2305 O O . GLN A 1 289 ? 11.614 3.253 -23.853 1.00 85.44 289 GLN A O 1
ATOM 2310 N N . ALA A 1 290 ? 13.558 3.633 -22.792 1.00 86.81 290 ALA A N 1
ATOM 2311 C CA . ALA A 1 290 ? 13.499 2.435 -21.959 1.00 86.81 290 ALA A CA 1
ATOM 2312 C C . ALA A 1 290 ? 12.258 2.435 -21.056 1.00 86.81 290 ALA A C 1
ATOM 2314 O O . ALA A 1 290 ? 11.520 1.455 -21.021 1.00 86.81 290 ALA A O 1
ATOM 2315 N N . ILE A 1 291 ? 11.982 3.551 -20.373 1.00 83.50 291 ILE A N 1
ATOM 2316 C CA . ILE A 1 291 ? 10.809 3.709 -19.505 1.00 83.50 291 ILE A CA 1
ATOM 2317 C C . ILE A 1 291 ? 9.519 3.566 -20.314 1.00 83.50 291 ILE A C 1
ATOM 2319 O O . ILE A 1 291 ? 8.628 2.827 -19.901 1.00 83.50 291 ILE A O 1
ATOM 2323 N N . LEU A 1 292 ? 9.416 4.207 -21.482 1.00 83.00 292 LEU A N 1
ATOM 2324 C CA . LEU A 1 292 ? 8.252 4.069 -22.361 1.00 83.00 292 LEU A CA 1
ATOM 2325 C C . LEU A 1 292 ? 8.031 2.616 -22.782 1.00 83.00 292 LEU A C 1
ATOM 2327 O O . LEU A 1 292 ? 6.909 2.114 -22.697 1.00 83.00 292 LEU A O 1
ATOM 2331 N N . HIS A 1 293 ? 9.103 1.923 -23.163 1.00 87.12 293 HIS A N 1
ATOM 2332 C CA . HIS A 1 293 ? 9.039 0.509 -23.502 1.00 87.12 293 HIS A CA 1
ATOM 2333 C C . HIS A 1 293 ? 8.598 -0.348 -22.305 1.00 87.12 293 HIS A C 1
ATOM 2335 O O . HIS A 1 293 ? 7.691 -1.172 -22.436 1.00 87.12 293 HIS A O 1
ATOM 2341 N N . GLN A 1 294 ? 9.159 -0.114 -21.113 1.00 86.19 294 GLN A N 1
ATOM 2342 C CA . GLN A 1 294 ? 8.741 -0.798 -19.886 1.00 86.19 294 GLN A CA 1
ATOM 2343 C C . GLN A 1 294 ? 7.262 -0.568 -19.571 1.00 86.19 294 GLN A C 1
ATOM 2345 O O . GLN A 1 294 ? 6.563 -1.508 -19.185 1.00 86.19 294 GLN A O 1
ATOM 2350 N N . LEU A 1 295 ? 6.762 0.655 -19.760 1.00 82.00 295 LEU A N 1
ATOM 2351 C CA . LEU A 1 295 ? 5.352 0.974 -19.562 1.00 82.00 295 LEU A CA 1
ATOM 2352 C C . LEU A 1 295 ? 4.473 0.184 -20.528 1.00 82.00 295 LEU A C 1
ATOM 2354 O O . LEU A 1 295 ? 3.542 -0.485 -20.081 1.00 82.00 295 LEU A O 1
ATOM 2358 N N . GLU A 1 296 ? 4.799 0.165 -21.818 1.00 83.06 296 GLU A N 1
ATOM 2359 C CA . GLU A 1 296 ? 4.075 -0.637 -22.810 1.00 83.06 296 GLU A CA 1
ATOM 2360 C C . GLU A 1 296 ? 4.057 -2.128 -22.466 1.00 83.06 296 GLU A C 1
ATOM 2362 O O . GLU A 1 296 ? 3.002 -2.768 -22.513 1.00 83.06 296 GLU A O 1
ATOM 2367 N N . LEU A 1 297 ? 5.210 -2.689 -22.091 1.00 86.88 297 LEU A N 1
ATOM 2368 C CA . LEU A 1 297 ? 5.306 -4.082 -21.663 1.00 86.88 297 LEU A CA 1
ATOM 2369 C C . LEU A 1 297 ? 4.454 -4.341 -20.419 1.00 86.88 297 LEU A C 1
ATOM 2371 O O . LEU A 1 297 ? 3.793 -5.377 -20.330 1.00 86.88 297 LEU A O 1
ATOM 2375 N N . SER A 1 298 ? 4.430 -3.400 -19.473 1.00 84.31 298 SER A N 1
ATOM 2376 C CA . SER A 1 298 ? 3.636 -3.519 -18.251 1.00 84.31 298 SER A CA 1
ATOM 2377 C C . SER A 1 298 ? 2.130 -3.563 -18.529 1.00 84.31 298 SER A C 1
ATOM 2379 O O . SER A 1 298 ? 1.432 -4.328 -17.863 1.00 84.31 298 SER A O 1
ATOM 2381 N N . PHE A 1 299 ? 1.648 -2.829 -19.542 1.00 80.12 299 PHE A N 1
ATOM 2382 C CA . PHE A 1 299 ? 0.250 -2.869 -19.989 1.00 80.12 299 PHE A CA 1
ATOM 2383 C C . PHE A 1 299 ? -0.084 -4.131 -20.779 1.00 80.12 299 PHE A C 1
ATOM 2385 O O . PHE A 1 299 ? -1.207 -4.626 -20.703 1.00 80.12 299 PHE A O 1
ATOM 2392 N N . LYS A 1 300 ? 0.885 -4.689 -21.513 1.00 85.75 300 LYS A N 1
ATOM 2393 C CA . LYS A 1 300 ? 0.692 -5.963 -22.215 1.00 85.75 300 LYS A CA 1
ATOM 2394 C C . LYS A 1 300 ? 0.703 -7.164 -21.275 1.00 85.75 300 LYS A C 1
ATOM 2396 O O . LYS A 1 300 ? 0.045 -8.166 -21.553 1.00 85.75 300 LYS A O 1
ATOM 2401 N N . LYS A 1 301 ? 1.448 -7.079 -20.171 1.00 86.62 301 LYS A N 1
ATOM 2402 C CA . LYS A 1 301 ? 1.624 -8.173 -19.215 1.00 86.62 301 LYS A CA 1
ATOM 2403 C C . LYS A 1 301 ? 0.300 -8.546 -18.552 1.00 86.62 301 LYS A C 1
ATOM 2405 O O . LYS A 1 301 ? -0.258 -7.784 -17.769 1.00 86.62 301 LYS A O 1
ATOM 2410 N N . HIS A 1 302 ? -0.139 -9.779 -18.782 1.00 83.12 302 HIS A N 1
ATOM 2411 C CA . HIS A 1 302 ? -1.266 -10.351 -18.055 1.00 83.12 302 HIS A CA 1
ATOM 2412 C C . HIS A 1 302 ? -0.878 -10.610 -16.598 1.00 83.12 302 HIS A C 1
ATOM 2414 O O . HIS A 1 302 ? 0.146 -11.240 -16.317 1.00 83.12 302 HIS A O 1
ATOM 2420 N N . LYS A 1 303 ? -1.709 -10.130 -15.674 1.00 86.75 303 LYS A N 1
ATOM 2421 C CA . LYS A 1 303 ? -1.569 -10.374 -14.239 1.00 86.75 303 LYS A CA 1
ATOM 2422 C C . LYS A 1 303 ? -2.813 -11.108 -13.726 1.00 86.75 303 LYS A C 1
ATOM 2424 O O . LYS A 1 303 ? -3.915 -10.683 -14.071 1.00 86.75 303 LYS A O 1
ATOM 2429 N N . PRO A 1 304 ? -2.671 -12.178 -12.924 1.00 86.06 304 PRO A N 1
ATOM 2430 C CA . PRO A 1 304 ? -3.822 -12.885 -12.354 1.00 86.06 304 PRO A CA 1
ATOM 2431 C C . PRO A 1 304 ? -4.724 -11.980 -11.501 1.00 86.06 304 PRO A C 1
ATOM 2433 O O . PRO A 1 304 ? -5.938 -12.138 -11.491 1.00 86.06 304 PRO A O 1
ATOM 2436 N N . ASP A 1 305 ? -4.132 -10.992 -10.835 1.00 89.81 305 ASP A N 1
ATOM 2437 C CA . ASP A 1 305 ? -4.764 -10.033 -9.930 1.00 89.81 305 ASP A CA 1
ATOM 2438 C C . ASP A 1 305 ? -5.106 -8.694 -10.611 1.00 89.81 305 ASP A C 1
ATOM 2440 O O . ASP A 1 305 ? -5.226 -7.667 -9.945 1.00 89.81 305 ASP A O 1
ATOM 2444 N N . PHE A 1 306 ? -5.270 -8.672 -11.941 1.00 91.44 306 PHE A N 1
ATOM 2445 C CA . PHE A 1 306 ? -5.448 -7.428 -12.702 1.00 91.44 306 PHE A CA 1
ATOM 2446 C C . PHE A 1 306 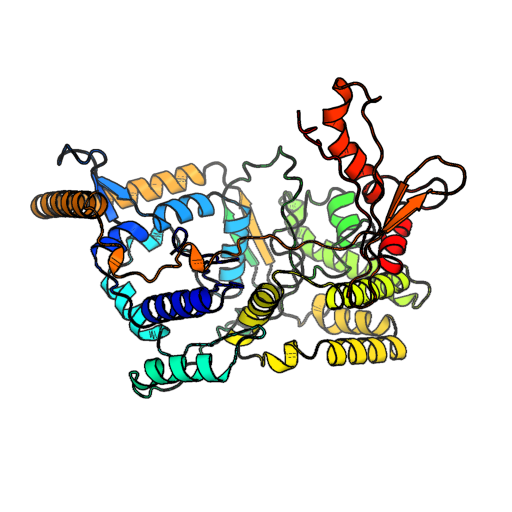? -6.587 -6.540 -12.175 1.00 91.44 306 PHE A C 1
ATOM 2448 O O . PHE A 1 306 ? -6.399 -5.334 -12.038 1.00 91.44 306 PHE A O 1
ATOM 2455 N N . GLY A 1 307 ? -7.732 -7.128 -11.806 1.00 92.81 307 GLY A N 1
ATOM 2456 C CA . GLY A 1 307 ? -8.862 -6.386 -11.232 1.00 92.81 307 GLY A CA 1
ATOM 2457 C C . GLY A 1 307 ? -8.528 -5.684 -9.912 1.00 92.81 307 GLY A C 1
ATOM 2458 O O . GLY A 1 307 ? -8.883 -4.521 -9.733 1.00 92.81 307 GLY A O 1
ATOM 2459 N N . LEU A 1 308 ? -7.785 -6.348 -9.020 1.00 92.31 308 LEU A N 1
ATOM 2460 C CA . LEU A 1 308 ? -7.303 -5.746 -7.769 1.00 92.31 308 LEU A CA 1
ATOM 2461 C C . LEU A 1 308 ? -6.259 -4.664 -8.048 1.00 92.31 308 LEU A C 1
ATOM 2463 O O . LEU A 1 308 ? -6.293 -3.595 -7.444 1.00 92.31 308 LEU A O 1
ATOM 2467 N N . GLY A 1 309 ? -5.363 -4.908 -9.008 1.00 89.81 309 GLY A N 1
ATOM 2468 C CA . GLY A 1 309 ? -4.387 -3.922 -9.461 1.00 89.81 309 GLY A CA 1
ATOM 2469 C C . GLY A 1 309 ? -5.045 -2.628 -9.947 1.00 89.81 309 GLY A C 1
ATOM 2470 O O . GLY A 1 309 ? -4.610 -1.547 -9.541 1.00 89.81 309 GLY A O 1
ATOM 2471 N N . LEU A 1 310 ? -6.108 -2.745 -10.755 1.00 90.50 310 LEU A N 1
ATOM 2472 C CA . LEU A 1 310 ? -6.916 -1.616 -11.220 1.00 90.50 310 LEU A CA 1
ATOM 2473 C C . LEU A 1 310 ? -7.591 -0.894 -10.055 1.00 90.50 310 LEU A C 1
ATOM 2475 O O . LEU A 1 310 ? -7.421 0.318 -9.933 1.00 90.50 310 LEU A O 1
ATOM 2479 N N . LEU A 1 311 ? -8.278 -1.626 -9.173 1.00 92.31 311 LEU A N 1
ATOM 2480 C CA . LEU A 1 311 ? -8.919 -1.057 -7.988 1.00 92.31 311 LEU A CA 1
ATOM 2481 C C . LEU A 1 311 ? -7.916 -0.236 -7.163 1.00 92.31 311 LEU A C 1
ATOM 2483 O O . LEU A 1 311 ? -8.111 0.958 -6.974 1.00 92.31 311 LEU A O 1
ATOM 2487 N N . HIS A 1 312 ? -6.778 -0.826 -6.783 1.00 87.94 312 HIS A N 1
ATOM 2488 C CA . HIS A 1 312 ? -5.737 -0.136 -6.013 1.00 87.94 312 HIS A CA 1
ATOM 2489 C C . HIS A 1 312 ? -5.148 1.085 -6.735 1.00 87.94 312 HIS A C 1
ATOM 2491 O O . HIS A 1 312 ? -4.554 1.945 -6.096 1.00 87.94 312 HIS A O 1
ATOM 2497 N N . SER A 1 313 ? -5.186 1.134 -8.069 1.00 83.31 313 SER A N 1
ATOM 2498 C CA . SER A 1 313 ? -4.693 2.289 -8.836 1.00 83.31 313 SER A CA 1
ATOM 2499 C C . SER A 1 313 ? -5.722 3.411 -8.962 1.00 83.31 313 SER A C 1
ATOM 2501 O O . SER A 1 313 ? -5.341 4.573 -9.003 1.00 83.31 313 SER A O 1
ATOM 2503 N N . LEU A 1 314 ? -7.012 3.072 -8.999 1.00 86.81 314 LEU A N 1
ATOM 2504 C CA . LEU A 1 314 ? -8.090 4.024 -9.248 1.00 86.81 314 LEU A CA 1
ATOM 2505 C C . LEU A 1 314 ? -8.668 4.604 -7.964 1.00 86.81 314 LEU A C 1
ATOM 2507 O O . LEU A 1 314 ? -9.043 5.773 -7.968 1.00 86.81 314 LEU A O 1
ATOM 2511 N N . THR A 1 315 ? -8.752 3.817 -6.886 1.00 90.31 315 THR A N 1
ATOM 2512 C CA . THR A 1 315 ? -9.424 4.230 -5.645 1.00 90.31 315 THR A CA 1
ATOM 2513 C C . THR A 1 315 ? -8.943 5.589 -5.128 1.00 90.31 315 THR A C 1
ATOM 2515 O O . THR A 1 315 ? -9.809 6.444 -4.951 1.00 90.31 315 THR A O 1
ATOM 2518 N N . PRO A 1 316 ? -7.627 5.863 -4.966 1.00 84.81 316 PRO A N 1
ATOM 2519 C CA . PRO A 1 316 ? -7.177 7.140 -4.407 1.00 84.81 316 PRO A CA 1
ATOM 2520 C C . PRO A 1 316 ? -7.618 8.343 -5.253 1.00 84.81 316 PRO A C 1
ATOM 2522 O O . PRO A 1 316 ? -8.145 9.326 -4.741 1.00 84.81 316 PRO A O 1
ATOM 2525 N N . SER A 1 317 ? -7.485 8.255 -6.576 1.00 82.12 317 SER A N 1
ATOM 2526 C CA . SER A 1 317 ? -7.929 9.317 -7.482 1.00 82.12 317 SER A CA 1
ATOM 2527 C C . SER A 1 317 ? -9.456 9.446 -7.507 1.00 82.12 317 SER A C 1
ATOM 2529 O O . SER A 1 317 ? -9.990 10.553 -7.536 1.00 82.12 317 SER A O 1
ATOM 2531 N N . TRP A 1 318 ? -10.172 8.321 -7.465 1.00 87.69 318 TRP A N 1
ATOM 2532 C CA . TRP A 1 318 ? -11.627 8.287 -7.567 1.00 87.69 318 TRP A CA 1
ATOM 2533 C C . TRP A 1 318 ? -12.321 8.852 -6.323 1.00 87.69 318 TRP A C 1
ATOM 2535 O O . TRP A 1 318 ? -13.376 9.482 -6.456 1.00 87.69 318 TRP A O 1
ATOM 2545 N N . VAL A 1 319 ? -11.753 8.659 -5.126 1.00 88.19 319 VAL A N 1
ATOM 2546 C CA . VAL A 1 319 ? -12.248 9.300 -3.892 1.00 88.19 319 VAL A CA 1
ATOM 2547 C C . VAL A 1 319 ? -11.943 10.794 -3.853 1.00 88.19 319 VAL A C 1
ATOM 2549 O O . VAL A 1 319 ? -12.798 11.569 -3.446 1.00 88.19 319 VAL A O 1
ATOM 2552 N N . ASN A 1 320 ? -10.811 11.216 -4.420 1.00 82.75 320 ASN A N 1
ATOM 2553 C CA . ASN A 1 320 ? -10.419 12.623 -4.523 1.00 82.75 320 ASN A CA 1
ATOM 2554 C C . ASN A 1 320 ? -11.101 13.379 -5.687 1.00 82.75 320 ASN A C 1
ATOM 2556 O O . ASN A 1 320 ? -10.653 14.445 -6.104 1.00 82.75 320 ASN A O 1
ATOM 2560 N N . GLY A 1 321 ? -12.201 12.842 -6.226 1.00 81.25 321 GLY A N 1
ATOM 2561 C CA . GLY A 1 321 ? -13.036 13.513 -7.227 1.00 81.25 321 GLY A CA 1
ATOM 2562 C C . GLY A 1 321 ? -12.528 13.445 -8.671 1.00 81.25 321 GLY A C 1
ATOM 2563 O O . GLY A 1 321 ? -13.123 14.079 -9.544 1.00 81.25 321 GLY A O 1
ATOM 2564 N N . LEU A 1 322 ? -11.473 12.676 -8.956 1.00 82.50 322 LEU A N 1
ATOM 2565 C CA . LEU A 1 322 ? -11.014 12.452 -10.326 1.00 82.50 322 LEU A CA 1
ATOM 2566 C C . LEU A 1 322 ? -11.855 11.376 -11.022 1.00 82.50 322 LEU A C 1
ATOM 2568 O O . LEU A 1 322 ? -12.359 10.433 -10.409 1.00 82.50 322 LEU A O 1
ATOM 2572 N N . ASP A 1 323 ? -11.993 11.526 -12.338 1.00 83.56 323 ASP A N 1
ATOM 2573 C CA . ASP A 1 323 ? -12.743 10.597 -13.179 1.00 83.56 323 ASP A CA 1
ATOM 2574 C C . ASP A 1 323 ? -11.921 9.317 -13.443 1.00 83.56 323 ASP A C 1
ATOM 2576 O O . ASP A 1 323 ? -10.896 9.384 -14.138 1.00 83.56 323 ASP A O 1
ATOM 2580 N N . PRO A 1 324 ? -12.356 8.143 -12.944 1.00 86.00 324 PRO A N 1
ATOM 2581 C CA . PRO A 1 324 ? -11.625 6.893 -13.130 1.00 86.00 324 PRO A CA 1
ATOM 2582 C C . PRO A 1 324 ? -11.565 6.463 -14.602 1.00 86.00 324 PRO A C 1
ATOM 2584 O O . PRO A 1 324 ? -10.609 5.800 -15.002 1.00 86.00 324 PRO A O 1
ATOM 2587 N N . PHE A 1 325 ? -12.527 6.861 -15.443 1.00 87.56 325 PHE A N 1
ATOM 2588 C CA . PHE A 1 325 ? -12.506 6.507 -16.863 1.00 87.56 325 PHE A CA 1
ATOM 2589 C C . PHE A 1 325 ? -11.384 7.222 -17.608 1.00 87.56 325 PHE A C 1
ATOM 2591 O O . PHE A 1 325 ? -10.761 6.624 -18.483 1.00 87.56 325 PHE A O 1
ATOM 2598 N N . LYS A 1 326 ? -11.065 8.467 -17.234 1.00 80.06 326 LYS A N 1
ATOM 2599 C CA . LYS A 1 326 ? -9.911 9.182 -17.799 1.00 80.06 326 LYS A CA 1
ATOM 2600 C C . LYS A 1 326 ? -8.599 8.501 -17.425 1.00 80.06 326 LYS A C 1
ATOM 2602 O O . LYS A 1 326 ? -7.737 8.357 -18.285 1.00 80.06 326 LYS A O 1
ATOM 2607 N N . ALA A 1 327 ? -8.471 8.027 -16.185 1.00 77.00 327 ALA A N 1
ATOM 2608 C CA . ALA A 1 327 ? -7.289 7.290 -15.736 1.00 77.00 327 ALA A CA 1
ATOM 2609 C C . ALA A 1 327 ? -7.114 5.945 -16.473 1.00 77.00 327 ALA A C 1
ATOM 2611 O O . ALA A 1 327 ? -5.991 5.531 -16.752 1.00 77.00 327 ALA A O 1
ATOM 2612 N N . LEU A 1 328 ? -8.218 5.288 -16.849 1.00 82.44 328 LEU A N 1
ATOM 2613 C CA . LEU A 1 328 ? -8.203 4.039 -17.620 1.00 82.44 328 LEU A CA 1
ATOM 2614 C C . LEU A 1 328 ? -7.834 4.220 -19.103 1.00 82.44 328 LEU A C 1
ATOM 2616 O O . LEU A 1 328 ? -7.448 3.247 -19.753 1.00 82.44 328 LEU A O 1
ATOM 2620 N N . GLN A 1 329 ? -7.901 5.437 -19.655 1.00 80.56 329 GLN A N 1
ATOM 2621 C CA . GLN A 1 329 ? -7.525 5.738 -21.046 1.00 80.56 329 GLN A CA 1
ATOM 2622 C C . GLN A 1 329 ? -6.004 5.817 -21.248 1.00 80.56 329 GLN A C 1
ATOM 2624 O O . GLN A 1 329 ? -5.472 6.734 -21.875 1.00 80.56 329 GLN A O 1
ATOM 2629 N N . VAL A 1 330 ? -5.291 4.813 -20.747 1.00 76.00 330 VAL A N 1
ATOM 2630 C CA . VAL A 1 330 ? -3.831 4.725 -20.764 1.00 76.00 330 VAL A CA 1
ATOM 2631 C C . VAL A 1 330 ? -3.261 4.900 -22.170 1.00 76.00 330 VAL A C 1
ATOM 2633 O O . VAL A 1 330 ? -2.290 5.629 -22.344 1.00 76.00 330 VAL A O 1
ATOM 2636 N N . GLN A 1 331 ? -3.857 4.267 -23.185 1.00 78.31 331 GLN A N 1
ATOM 2637 C CA . GLN A 1 331 ? -3.347 4.355 -24.556 1.00 78.31 331 GLN A CA 1
ATOM 2638 C C . GLN A 1 331 ? -3.367 5.797 -25.078 1.00 78.31 331 GLN A C 1
ATOM 2640 O O . GLN A 1 331 ? -2.413 6.221 -25.724 1.00 78.31 331 GLN A O 1
ATOM 2645 N N . ASN A 1 332 ? -4.416 6.561 -24.762 1.00 80.06 332 ASN A N 1
ATOM 2646 C CA . ASN A 1 332 ? -4.526 7.963 -25.161 1.00 80.06 332 ASN A CA 1
ATOM 2647 C C . ASN A 1 332 ? -3.476 8.813 -24.436 1.00 80.06 332 ASN A C 1
ATOM 2649 O O . ASN A 1 332 ? -2.824 9.643 -25.063 1.00 80.06 332 ASN A O 1
ATOM 2653 N N . ILE A 1 333 ? -3.278 8.567 -23.136 1.00 74.94 333 ILE A N 1
ATOM 2654 C CA . ILE A 1 333 ? -2.264 9.252 -22.321 1.00 74.94 333 ILE A CA 1
ATOM 2655 C C . ILE A 1 333 ? -0.856 8.967 -22.866 1.00 74.94 333 ILE A C 1
ATOM 2657 O O . ILE A 1 333 ? -0.076 9.895 -23.065 1.00 74.94 333 ILE A O 1
ATOM 2661 N N . LEU A 1 334 ? -0.545 7.702 -23.165 1.00 77.44 334 LEU A N 1
ATOM 2662 C CA . LEU A 1 334 ? 0.746 7.292 -23.722 1.00 77.44 334 LEU A CA 1
ATOM 2663 C C . LEU A 1 334 ? 0.979 7.851 -25.127 1.00 77.44 334 LEU A C 1
ATOM 2665 O O . LEU A 1 334 ? 2.075 8.323 -25.408 1.00 77.44 334 LEU A O 1
ATOM 2669 N N . ASN A 1 335 ? -0.023 7.804 -26.009 1.00 83.69 335 ASN A N 1
ATOM 2670 C CA . ASN A 1 335 ? 0.098 8.347 -27.364 1.00 83.69 335 ASN A CA 1
ATOM 2671 C C . ASN A 1 335 ? 0.344 9.852 -27.324 1.00 83.69 335 ASN A C 1
ATOM 2673 O O . ASN A 1 335 ? 1.287 10.325 -27.948 1.00 83.69 335 ASN A O 1
ATOM 2677 N N . ARG A 1 336 ? -0.428 10.580 -26.510 1.00 81.12 336 ARG A N 1
ATOM 2678 C CA . ARG A 1 336 ? -0.221 12.011 -26.298 1.00 81.12 336 ARG A CA 1
ATOM 2679 C C . ARG A 1 336 ? 1.184 12.302 -25.775 1.00 81.12 336 ARG A C 1
ATOM 2681 O O . ARG A 1 336 ? 1.849 13.189 -26.294 1.00 81.12 336 ARG A O 1
ATOM 2688 N N . PHE A 1 337 ? 1.654 11.550 -24.779 1.00 82.06 337 PHE A N 1
ATOM 2689 C CA . PHE A 1 337 ? 3.007 11.719 -24.253 1.00 82.06 337 PHE A CA 1
ATOM 2690 C C . PHE A 1 337 ? 4.074 11.469 -25.326 1.00 82.06 337 PHE A C 1
ATOM 2692 O O . PHE A 1 337 ? 5.017 12.243 -25.438 1.00 82.06 337 PHE A O 1
ATOM 2699 N N . LYS A 1 338 ? 3.921 10.422 -26.146 1.00 83.69 338 LYS A N 1
ATOM 2700 C CA . LYS A 1 338 ? 4.841 10.133 -27.255 1.00 83.69 338 LYS A CA 1
ATOM 2701 C C . LYS A 1 338 ? 4.841 11.227 -28.316 1.00 83.69 338 LYS A C 1
ATOM 2703 O O . LYS A 1 338 ? 5.907 11.563 -28.811 1.00 83.69 338 LYS A O 1
ATOM 2708 N N . GLU A 1 339 ? 3.678 11.771 -28.666 1.00 87.94 339 GLU A N 1
ATOM 2709 C CA . GLU A 1 339 ? 3.555 12.887 -29.609 1.00 87.94 339 GLU A CA 1
ATOM 2710 C C . GLU A 1 339 ? 4.218 14.154 -29.055 1.00 87.94 339 GLU A C 1
ATOM 2712 O O . GLU A 1 339 ? 5.016 14.789 -29.741 1.00 87.94 339 GLU A O 1
ATOM 2717 N N . GLU A 1 340 ? 3.948 14.500 -27.793 1.00 80.69 340 GLU A N 1
ATOM 2718 C CA . GLU A 1 340 ? 4.597 15.629 -27.119 1.00 80.69 340 GLU A CA 1
ATOM 2719 C C . GLU A 1 340 ? 6.119 15.437 -27.043 1.00 80.69 340 GLU A C 1
ATOM 2721 O O . GLU A 1 340 ? 6.865 16.365 -27.359 1.00 80.69 340 GLU A O 1
ATOM 2726 N N . TYR A 1 341 ? 6.582 14.230 -26.705 1.00 84.31 341 TYR A N 1
ATOM 2727 C CA . TYR A 1 341 ? 8.001 13.888 -26.652 1.00 84.31 341 TYR A CA 1
ATOM 2728 C C . TYR A 1 341 ? 8.666 13.913 -28.034 1.00 84.31 341 TYR A C 1
ATOM 2730 O O . TYR A 1 341 ? 9.770 14.427 -28.164 1.00 84.31 341 TYR A O 1
ATOM 2738 N N . ALA A 1 342 ? 7.999 13.432 -29.085 1.00 87.81 342 ALA A N 1
ATOM 2739 C CA . ALA A 1 342 ? 8.515 13.505 -30.451 1.00 87.81 342 ALA A CA 1
ATOM 2740 C C . ALA A 1 342 ? 8.649 14.955 -30.947 1.00 87.81 342 ALA A C 1
ATOM 2742 O O . ALA A 1 342 ? 9.572 15.266 -31.694 1.00 87.81 342 ALA A O 1
ATOM 2743 N N . ASN A 1 343 ? 7.750 15.845 -30.513 1.00 88.00 343 ASN A N 1
ATOM 2744 C CA . ASN A 1 343 ? 7.751 17.249 -30.923 1.00 88.00 343 ASN A CA 1
ATOM 2745 C C . ASN A 1 343 ? 8.730 18.118 -30.118 1.00 88.00 343 ASN A C 1
ATOM 2747 O O . ASN A 1 343 ? 9.339 19.027 -30.676 1.00 88.00 343 ASN A O 1
ATOM 2751 N N . ARG A 1 344 ? 8.844 17.893 -28.802 1.00 81.50 344 ARG A N 1
ATOM 2752 C CA . ARG A 1 344 ? 9.606 18.757 -27.874 1.00 81.50 344 ARG A CA 1
ATOM 2753 C C . ARG A 1 344 ? 10.891 18.118 -27.346 1.00 81.50 344 ARG A C 1
ATOM 2755 O O . ARG A 1 344 ? 11.702 18.813 -26.738 1.00 81.50 344 ARG A O 1
ATOM 2762 N N . GLY A 1 345 ? 11.081 16.815 -27.539 1.00 86.25 345 GLY A N 1
ATOM 2763 C CA . GLY A 1 345 ? 12.224 16.072 -27.015 1.00 86.25 345 GLY A CA 1
ATOM 2764 C C . GLY A 1 345 ? 12.383 16.245 -25.504 1.00 86.25 345 GLY A C 1
ATOM 2765 O O . GLY A 1 345 ? 11.411 16.301 -24.750 1.00 86.25 345 GLY A O 1
ATOM 2766 N N . LEU A 1 346 ? 13.630 16.374 -25.047 1.00 85.69 346 LEU A N 1
ATOM 2767 C CA . LEU A 1 346 ? 13.940 16.565 -23.627 1.00 85.69 346 LEU A CA 1
ATOM 2768 C C . LEU A 1 346 ? 13.565 17.948 -23.075 1.00 85.69 346 LEU A C 1
ATOM 2770 O O . LEU A 1 346 ? 13.473 18.098 -21.855 1.00 85.69 346 LEU A O 1
ATOM 2774 N N . HIS A 1 347 ? 13.296 18.940 -23.931 1.00 85.62 347 HIS A N 1
ATOM 2775 C CA . HIS A 1 347 ? 12.927 20.285 -23.479 1.00 85.62 347 HIS A CA 1
ATOM 2776 C C . HIS A 1 347 ? 11.617 20.295 -22.687 1.00 85.62 347 HIS A C 1
ATOM 2778 O O . HIS A 1 347 ? 11.478 21.081 -21.758 1.00 85.62 347 HIS A O 1
ATOM 2784 N N . MET A 1 348 ? 10.689 19.364 -22.949 1.00 81.31 348 MET A N 1
ATOM 2785 C CA . MET A 1 348 ? 9.457 19.271 -22.154 1.00 81.31 348 MET A CA 1
ATOM 2786 C C . MET A 1 348 ? 9.721 19.021 -20.659 1.00 81.31 348 MET A C 1
ATOM 2788 O O . MET A 1 348 ? 8.947 19.477 -19.822 1.00 81.31 348 MET A O 1
ATOM 2792 N N . PHE A 1 349 ? 10.803 18.309 -20.318 1.00 82.44 349 PHE A N 1
ATOM 2793 C CA . PHE A 1 349 ? 11.182 18.058 -18.927 1.00 82.44 349 PHE A CA 1
ATOM 2794 C C . PHE A 1 349 ? 11.917 19.246 -18.317 1.00 82.44 349 PHE A C 1
ATOM 2796 O O . PHE A 1 349 ? 11.741 19.495 -17.130 1.00 82.44 349 PHE A O 1
ATOM 2803 N N . GLN A 1 350 ? 12.698 19.984 -19.112 1.00 83.25 350 GLN A N 1
ATOM 2804 C CA . GLN A 1 350 ? 13.309 21.243 -18.673 1.00 83.25 350 GLN A CA 1
ATOM 2805 C C . GLN A 1 350 ? 12.214 22.233 -18.277 1.00 83.25 350 GLN A C 1
ATOM 2807 O O . GLN A 1 350 ? 12.181 22.673 -17.132 1.00 83.25 350 GLN A O 1
ATOM 2812 N N . ASP A 1 351 ? 11.249 22.459 -19.172 1.00 80.12 351 ASP A N 1
ATOM 2813 C CA . ASP A 1 351 ? 10.121 23.360 -18.933 1.00 80.12 351 ASP A CA 1
ATOM 2814 C C . ASP A 1 351 ? 9.294 22.915 -17.716 1.00 80.12 351 ASP A C 1
ATOM 2816 O O . ASP A 1 351 ? 8.848 23.740 -16.919 1.00 80.12 351 ASP A O 1
ATOM 2820 N N . LEU A 1 352 ? 9.108 21.600 -17.535 1.00 80.00 352 LEU A N 1
ATOM 2821 C CA . LEU A 1 352 ? 8.417 21.056 -16.367 1.00 80.00 352 LEU A CA 1
ATOM 2822 C C . LEU A 1 352 ? 9.190 21.327 -15.072 1.00 80.00 352 LEU A C 1
ATOM 2824 O O . LEU A 1 352 ? 8.578 21.746 -14.093 1.00 80.00 352 LEU A O 1
ATOM 2828 N N . LEU A 1 353 ? 10.503 21.080 -15.039 1.00 83.19 353 LEU A N 1
ATOM 2829 C CA . LEU A 1 353 ? 11.341 21.316 -13.859 1.00 83.19 353 LEU A CA 1
ATOM 2830 C C . LEU A 1 353 ? 11.409 22.807 -13.514 1.00 83.19 353 LEU A C 1
ATOM 2832 O O . LEU A 1 353 ? 11.301 23.160 -12.341 1.00 83.19 353 LEU A O 1
ATOM 2836 N N . GLU A 1 354 ? 11.527 23.670 -14.523 1.00 84.69 354 GLU A N 1
ATOM 2837 C CA . GLU A 1 354 ? 11.520 25.126 -14.369 1.00 84.69 354 GLU A CA 1
ATOM 2838 C C . GLU A 1 354 ? 10.190 25.647 -13.832 1.00 84.69 354 GLU A C 1
ATOM 2840 O O . GLU A 1 354 ? 10.197 26.461 -12.916 1.00 84.69 354 GLU A O 1
ATOM 2845 N N . ALA A 1 355 ? 9.061 25.143 -14.337 1.00 76.06 355 ALA A N 1
ATOM 2846 C CA . ALA A 1 355 ? 7.727 25.542 -13.889 1.00 76.06 355 ALA A CA 1
ATOM 2847 C C . ALA A 1 355 ? 7.280 24.886 -12.568 1.00 76.06 355 ALA A C 1
ATOM 2849 O O . ALA A 1 355 ? 6.209 25.216 -12.060 1.00 76.06 355 ALA A O 1
ATOM 2850 N N . SER A 1 356 ? 8.048 23.930 -12.033 1.00 79.19 356 SER A N 1
ATOM 2851 C CA . SER A 1 356 ? 7.715 23.212 -10.796 1.00 79.19 356 SER A CA 1
ATOM 2852 C C . SER A 1 356 ? 8.833 23.307 -9.758 1.00 79.19 356 SER A C 1
ATOM 2854 O O . SER A 1 356 ? 8.831 24.226 -8.946 1.00 79.19 356 SER A O 1
ATOM 2856 N N . LEU A 1 357 ? 9.792 22.380 -9.765 1.00 79.44 357 LEU A N 1
ATOM 2857 C CA . LEU A 1 357 ? 10.801 22.222 -8.713 1.00 79.44 357 LEU A CA 1
ATOM 2858 C C . LEU A 1 357 ? 11.781 23.397 -8.600 1.00 79.44 357 LEU A C 1
ATOM 2860 O O . LEU A 1 357 ? 12.342 23.603 -7.528 1.00 79.44 357 LEU A O 1
ATOM 2864 N N . LEU A 1 358 ? 12.011 24.138 -9.687 1.00 83.31 358 LEU A N 1
ATOM 2865 C CA . LEU A 1 358 ? 12.956 25.259 -9.730 1.00 83.31 358 LEU A CA 1
ATOM 2866 C C . LEU A 1 358 ? 12.281 26.640 -9.679 1.00 83.31 358 LEU A C 1
ATOM 2868 O O . LEU A 1 358 ? 13.002 27.642 -9.589 1.00 83.31 358 LEU A O 1
ATOM 2872 N N . ASP A 1 359 ? 10.945 26.712 -9.719 1.00 81.69 359 ASP A N 1
ATOM 2873 C CA . ASP A 1 359 ? 10.210 27.968 -9.542 1.00 81.69 359 ASP A CA 1
ATOM 2874 C C . ASP A 1 359 ? 10.172 28.344 -8.055 1.00 81.69 359 ASP A C 1
ATOM 2876 O O . ASP A 1 359 ? 9.670 27.606 -7.205 1.00 81.69 359 ASP A O 1
ATOM 2880 N N . LEU A 1 360 ? 10.658 29.545 -7.741 1.00 79.06 360 LEU A N 1
ATOM 2881 C CA . LEU A 1 360 ? 10.637 30.118 -6.394 1.00 79.06 360 LEU A CA 1
ATOM 2882 C C . LEU A 1 360 ? 9.214 30.333 -5.854 1.00 79.06 360 LEU A C 1
ATOM 2884 O O . LEU A 1 360 ? 9.039 30.488 -4.645 1.00 79.06 360 LEU A O 1
ATOM 2888 N N . LYS A 1 361 ? 8.204 30.385 -6.730 1.00 80.62 361 LYS A N 1
ATOM 2889 C CA . LYS A 1 361 ? 6.791 30.518 -6.351 1.00 80.62 361 LYS A CA 1
ATOM 2890 C C . LYS A 1 361 ? 6.148 29.189 -5.970 1.00 80.62 361 LYS A C 1
ATOM 2892 O O . LYS A 1 361 ? 5.070 29.210 -5.373 1.00 80.62 361 LYS A O 1
ATOM 2897 N N . THR A 1 362 ? 6.768 28.058 -6.303 1.00 81.88 362 THR A N 1
ATOM 2898 C CA . THR A 1 362 ? 6.224 26.741 -5.975 1.00 81.88 362 THR A CA 1
ATOM 2899 C C . THR A 1 362 ? 6.217 26.550 -4.458 1.00 81.88 362 THR A C 1
ATOM 2901 O O . THR A 1 362 ? 7.261 26.687 -3.812 1.00 81.88 362 THR A O 1
ATOM 2904 N N . PRO A 1 363 ? 5.060 26.233 -3.847 1.00 82.62 363 PRO A N 1
ATOM 2905 C CA . PRO A 1 363 ? 4.997 25.934 -2.425 1.00 82.62 363 PRO A CA 1
ATOM 2906 C C . PRO A 1 363 ? 5.878 24.729 -2.083 1.00 82.62 363 PRO A C 1
ATOM 2908 O O . PRO A 1 363 ? 5.803 23.688 -2.732 1.00 82.62 363 PRO A O 1
ATOM 2911 N N . THR A 1 364 ? 6.701 24.864 -1.045 1.00 85.81 364 THR A N 1
ATOM 2912 C CA . THR A 1 364 ? 7.595 23.798 -0.577 1.00 85.81 364 THR A CA 1
ATOM 2913 C C . THR A 1 364 ? 7.342 23.501 0.897 1.00 85.81 364 THR A C 1
ATOM 2915 O O . THR A 1 364 ? 7.041 24.398 1.687 1.00 85.81 364 THR A O 1
ATOM 2918 N N . LEU A 1 365 ? 7.453 22.224 1.263 1.00 88.94 365 LEU A N 1
ATOM 2919 C CA . LEU A 1 365 ? 7.401 21.737 2.639 1.00 88.94 365 LEU A CA 1
ATOM 2920 C C . LEU A 1 365 ? 8.734 21.065 2.953 1.00 88.94 365 LEU A C 1
ATOM 2922 O O . LEU A 1 365 ? 9.137 20.127 2.268 1.00 88.94 365 LEU A O 1
ATOM 2926 N N . LYS A 1 366 ? 9.395 21.525 4.012 1.00 89.94 366 LYS A N 1
ATOM 2927 C CA . LYS A 1 366 ? 10.534 20.839 4.609 1.00 89.94 366 LYS A CA 1
ATOM 2928 C C . LYS A 1 366 ? 10.039 20.053 5.815 1.00 89.94 366 LYS A C 1
ATOM 2930 O O . LYS A 1 366 ? 9.429 20.614 6.723 1.00 89.94 366 LYS A O 1
ATOM 2935 N N . PHE A 1 367 ? 10.310 18.754 5.805 1.00 91.19 367 PHE A N 1
ATOM 2936 C CA . PHE A 1 367 ? 9.930 17.847 6.877 1.00 91.19 367 PHE A CA 1
ATOM 2937 C C . PHE A 1 367 ? 11.145 17.048 7.346 1.00 91.19 367 PHE A C 1
ATOM 2939 O O . PHE A 1 367 ? 11.804 16.378 6.547 1.00 91.19 367 PHE A O 1
ATOM 2946 N N . SER A 1 368 ? 11.437 17.109 8.642 1.00 87.88 368 SER A N 1
ATOM 2947 C CA . SER A 1 368 ? 12.495 16.324 9.275 1.00 87.88 368 SER A CA 1
ATOM 2948 C C . SER A 1 368 ? 11.959 15.544 10.467 1.00 87.88 368 SER A C 1
ATOM 2950 O O . SER A 1 368 ? 11.189 16.068 11.267 1.00 87.88 368 SER A O 1
ATOM 2952 N N . MET A 1 369 ? 12.415 14.303 10.617 1.00 86.44 369 MET A N 1
ATOM 2953 C CA . MET A 1 369 ? 12.172 13.507 11.815 1.00 86.44 369 MET A CA 1
ATOM 2954 C C . MET A 1 369 ? 13.503 13.253 12.511 1.00 86.44 369 MET A C 1
ATOM 2956 O O . MET A 1 369 ? 14.431 12.735 11.891 1.00 86.44 369 MET A O 1
ATOM 2960 N N . VAL A 1 370 ? 13.602 13.647 13.777 1.00 83.69 370 VAL A N 1
ATOM 2961 C CA . VAL A 1 370 ? 14.816 13.490 14.584 1.00 83.69 370 VAL A CA 1
ATOM 2962 C C . VAL A 1 370 ? 14.625 12.297 15.522 1.00 83.69 370 VAL A C 1
ATOM 2964 O O . VAL A 1 370 ? 13.596 12.239 16.203 1.00 83.69 370 VAL A O 1
ATOM 2967 N N . PRO A 1 371 ? 15.572 11.342 15.561 1.00 81.25 371 PRO A N 1
ATOM 2968 C CA . PRO A 1 371 ? 15.478 10.209 16.467 1.00 81.25 371 PRO A CA 1
ATOM 2969 C C . PRO A 1 371 ? 15.617 10.674 17.919 1.00 81.25 371 PRO A C 1
ATOM 2971 O O . PRO A 1 371 ? 16.462 11.509 18.242 1.00 81.25 371 PRO A O 1
ATOM 2974 N N . ASP A 1 372 ? 14.803 10.103 18.797 1.00 79.38 372 ASP A N 1
ATOM 2975 C CA . ASP A 1 372 ? 14.916 10.261 20.245 1.00 79.38 372 ASP A CA 1
ATOM 2976 C C . ASP A 1 372 ? 15.209 8.887 20.865 1.00 79.38 372 ASP A C 1
ATOM 2978 O O . ASP A 1 372 ? 14.407 7.958 20.754 1.00 79.38 372 ASP A O 1
ATOM 2982 N N . GLU A 1 373 ? 16.375 8.741 21.501 1.00 77.12 373 GLU A N 1
ATOM 2983 C CA . GLU A 1 373 ? 16.822 7.474 22.107 1.00 77.12 373 GLU A CA 1
ATOM 2984 C C . GLU A 1 373 ? 15.841 6.956 23.165 1.00 77.12 373 GLU A C 1
ATOM 2986 O O . GLU A 1 373 ? 15.671 5.751 23.326 1.00 77.12 373 GLU A O 1
ATOM 2991 N N . HIS A 1 374 ? 15.133 7.867 23.835 1.00 82.38 374 HIS A N 1
ATOM 2992 C CA . HIS A 1 374 ? 14.178 7.536 24.887 1.00 82.38 374 HIS A CA 1
ATOM 2993 C C . HIS A 1 374 ? 12.732 7.587 24.372 1.00 82.38 374 HIS A C 1
ATOM 2995 O O . HIS A 1 374 ? 11.800 7.646 25.171 1.00 82.38 374 HIS A O 1
ATOM 3001 N N . TYR A 1 375 ? 12.507 7.588 23.051 1.00 81.19 375 TYR A N 1
ATOM 3002 C CA . TYR A 1 375 ? 11.171 7.731 22.461 1.00 81.19 375 TYR A CA 1
ATOM 3003 C C . TYR A 1 375 ? 10.205 6.642 22.936 1.00 81.19 375 TYR A C 1
ATOM 3005 O O . TYR A 1 375 ? 9.124 6.941 23.442 1.00 81.19 375 TYR A O 1
ATOM 3013 N N . ASN A 1 376 ? 10.619 5.376 22.830 1.00 82.88 376 ASN A N 1
ATOM 3014 C CA . ASN A 1 376 ? 9.793 4.235 23.227 1.00 82.88 376 ASN A CA 1
ATOM 3015 C C . ASN A 1 376 ? 9.549 4.211 24.743 1.00 82.88 376 ASN A C 1
ATOM 3017 O O . ASN A 1 376 ? 8.451 3.882 25.186 1.00 82.88 376 ASN A O 1
ATOM 3021 N N . GLU A 1 377 ? 10.542 4.611 25.541 1.00 87.06 377 GLU A N 1
ATOM 3022 C CA . GLU A 1 377 ? 10.398 4.724 26.995 1.00 87.06 377 GLU A CA 1
ATOM 3023 C C . GLU A 1 377 ? 9.415 5.833 27.375 1.00 87.06 377 GLU A C 1
ATOM 3025 O O . GLU A 1 377 ? 8.538 5.617 28.209 1.00 87.06 377 GLU A O 1
ATOM 3030 N N . LYS A 1 378 ? 9.503 7.001 26.725 1.00 87.81 378 LYS A N 1
ATOM 3031 C CA . LYS A 1 378 ? 8.556 8.110 26.903 1.00 87.81 378 LYS A CA 1
ATOM 3032 C C . LYS A 1 378 ? 7.141 7.696 26.509 1.00 87.81 378 LYS A C 1
ATOM 3034 O O . LYS A 1 378 ? 6.210 8.002 27.247 1.00 87.81 378 LYS A O 1
ATOM 3039 N N . LEU A 1 379 ? 6.975 6.973 25.401 1.00 86.75 379 LEU A N 1
ATOM 3040 C CA . LEU A 1 379 ? 5.683 6.428 24.972 1.00 86.75 379 LEU A CA 1
ATOM 3041 C C . LEU A 1 379 ? 5.103 5.462 26.010 1.00 86.75 379 LEU A C 1
ATOM 3043 O O . LEU A 1 379 ? 3.954 5.618 26.414 1.00 86.75 379 LEU A O 1
ATOM 3047 N N . ALA A 1 380 ? 5.907 4.515 26.500 1.00 88.94 380 ALA A N 1
ATOM 3048 C CA . ALA A 1 380 ? 5.482 3.568 27.528 1.00 88.94 380 ALA A CA 1
ATOM 3049 C C . ALA A 1 380 ? 5.136 4.267 28.857 1.00 88.94 380 ALA A C 1
ATOM 3051 O O . ALA A 1 380 ? 4.154 3.914 29.507 1.00 88.94 380 ALA A O 1
ATOM 3052 N N . GLN A 1 381 ? 5.900 5.291 29.251 1.00 92.12 381 GLN A N 1
ATOM 3053 C CA . GLN A 1 381 ? 5.604 6.109 30.432 1.00 92.12 381 GLN A CA 1
ATOM 3054 C C . GLN A 1 381 ? 4.309 6.910 30.265 1.00 92.12 381 GLN A C 1
ATOM 3056 O O . GLN A 1 381 ? 3.514 6.979 31.199 1.00 92.12 381 GLN A O 1
ATOM 3061 N N . GLN A 1 382 ? 4.075 7.498 29.089 1.00 90.75 382 GLN A N 1
ATOM 3062 C CA . GLN A 1 382 ? 2.837 8.217 28.781 1.00 90.75 382 GLN A CA 1
ATOM 3063 C C . GLN A 1 382 ? 1.626 7.281 28.772 1.00 90.75 382 GLN A C 1
ATOM 3065 O O . GLN A 1 382 ? 0.583 7.638 29.312 1.00 90.75 382 GLN A O 1
ATOM 3070 N N . GLU A 1 383 ? 1.764 6.080 28.208 1.00 92.00 383 GLU A N 1
ATOM 3071 C CA . GLU A 1 383 ? 0.724 5.051 28.231 1.00 92.00 383 GLU A CA 1
ATOM 3072 C C . GLU A 1 383 ? 0.407 4.618 29.663 1.00 92.00 383 GLU A C 1
ATOM 3074 O O . GLU A 1 383 ? -0.757 4.638 30.062 1.00 92.00 383 GLU A O 1
ATOM 3079 N N . LYS A 1 384 ? 1.437 4.307 30.461 1.00 92.94 384 LYS A N 1
ATOM 3080 C CA . LYS A 1 384 ? 1.279 3.934 31.869 1.00 92.94 384 LYS A CA 1
ATOM 3081 C C . LYS A 1 384 ? 0.612 5.047 32.673 1.00 92.94 384 LYS A C 1
ATOM 3083 O O . LYS A 1 384 ? -0.321 4.776 33.418 1.00 92.94 384 LYS A O 1
ATOM 3088 N N . LYS A 1 385 ? 1.036 6.298 32.481 1.00 94.25 385 LYS A N 1
ATOM 3089 C CA . LYS A 1 385 ? 0.429 7.457 33.141 1.00 94.25 385 LYS A CA 1
ATOM 3090 C C . LYS A 1 385 ? -1.041 7.618 32.749 1.00 94.25 385 LYS A C 1
ATOM 3092 O O . LYS A 1 385 ? -1.875 7.819 33.622 1.00 94.25 385 LYS A O 1
ATOM 3097 N N . ARG A 1 386 ? -1.375 7.475 31.461 1.00 93.06 386 ARG A N 1
ATOM 3098 C CA . ARG A 1 386 ? -2.765 7.539 30.985 1.00 93.06 386 ARG A CA 1
ATOM 3099 C C . ARG A 1 386 ? -3.612 6.417 31.583 1.00 93.06 386 ARG A C 1
ATOM 3101 O O . ARG A 1 386 ? -4.751 6.657 31.968 1.00 93.06 386 ARG A O 1
ATOM 3108 N N . LEU A 1 387 ? -3.062 5.208 31.675 1.00 94.19 387 LEU A N 1
ATOM 3109 C CA . LEU A 1 387 ? -3.719 4.074 32.317 1.00 94.19 387 LEU A CA 1
ATOM 3110 C C . LEU A 1 387 ? -3.968 4.354 33.805 1.00 94.19 387 LEU A C 1
ATOM 3112 O O . LEU A 1 387 ? -5.092 4.197 34.264 1.00 94.19 387 LEU A O 1
ATOM 3116 N N . GLU A 1 388 ? -2.961 4.827 34.542 1.00 93.56 388 GLU A N 1
ATOM 3117 C CA . GLU A 1 388 ? -3.072 5.180 35.965 1.00 93.56 388 GLU A CA 1
ATOM 3118 C C . GLU A 1 388 ? -4.099 6.293 36.212 1.00 93.56 388 GLU A C 1
ATOM 3120 O O . GLU A 1 388 ? -4.959 6.149 37.081 1.00 93.56 388 GLU A O 1
ATOM 3125 N N . GLU A 1 389 ? -4.059 7.372 35.426 1.00 93.12 389 GLU A N 1
ATOM 3126 C CA . GLU A 1 389 ? -5.032 8.468 35.493 1.00 93.12 389 GLU A CA 1
ATOM 3127 C C . GLU A 1 389 ? -6.453 7.951 35.264 1.00 93.12 389 GLU A C 1
ATOM 3129 O O . GLU A 1 389 ? -7.355 8.250 36.047 1.00 93.12 389 GLU A O 1
ATOM 3134 N N . ARG A 1 390 ? -6.646 7.107 34.249 1.00 91.19 390 ARG A N 1
ATOM 3135 C CA . ARG A 1 390 ? -7.959 6.553 33.922 1.00 91.19 390 ARG A CA 1
ATOM 3136 C C . ARG A 1 390 ? -8.450 5.603 35.007 1.00 91.19 390 ARG A C 1
ATOM 3138 O O . ARG A 1 390 ? -9.569 5.753 35.474 1.00 91.19 390 ARG A O 1
ATOM 3145 N N . VAL A 1 391 ? -7.602 4.689 35.477 1.00 91.25 391 VAL A N 1
ATOM 3146 C CA . VAL A 1 391 ? -7.932 3.738 36.552 1.00 91.25 391 VAL A CA 1
ATOM 3147 C C . VAL A 1 391 ? -8.228 4.453 37.873 1.00 91.25 391 VAL A C 1
ATOM 3149 O O . VAL A 1 391 ? -9.100 4.006 38.614 1.00 91.25 391 VAL A O 1
ATOM 3152 N N . SER A 1 392 ? -7.566 5.580 38.158 1.00 90.88 392 SER A N 1
ATOM 3153 C CA . SER A 1 392 ? -7.820 6.380 39.366 1.00 90.88 392 SER A CA 1
ATOM 3154 C C . SER A 1 392 ? -9.205 7.038 39.399 1.00 90.88 392 SER A C 1
ATOM 3156 O O . SER A 1 392 ? -9.706 7.349 40.477 1.00 90.88 392 SER A O 1
ATOM 3158 N N . GLN A 1 393 ? -9.831 7.231 38.234 1.00 90.62 393 GLN A N 1
ATOM 3159 C CA . GLN A 1 393 ? -11.163 7.827 38.099 1.00 90.62 393 GLN A CA 1
ATOM 3160 C C . GLN A 1 393 ? -12.291 6.784 38.131 1.00 90.62 393 GLN A C 1
ATOM 3162 O O . GLN A 1 393 ? -13.457 7.156 38.233 1.00 90.62 393 GLN A O 1
ATOM 3167 N N . ILE A 1 394 ? -11.960 5.491 38.046 1.00 89.56 394 ILE A N 1
ATOM 3168 C CA . ILE A 1 394 ? -12.933 4.394 38.016 1.00 89.56 394 ILE A CA 1
ATOM 3169 C C . ILE A 1 394 ? -13.325 4.025 39.450 1.00 89.56 394 ILE A C 1
ATOM 3171 O O . ILE A 1 394 ? -12.471 3.676 40.272 1.00 89.56 394 ILE A O 1
ATOM 3175 N N . LEU A 1 395 ? -14.627 4.061 39.740 1.00 91.25 395 LEU A N 1
ATOM 3176 C CA . LEU A 1 395 ? -15.181 3.626 41.022 1.00 91.25 395 LEU A CA 1
ATOM 3177 C C . LEU A 1 395 ? -15.056 2.102 41.177 1.00 91.25 395 LEU A C 1
ATOM 3179 O O . LEU A 1 395 ? -15.019 1.364 40.196 1.00 91.25 395 LEU A O 1
ATOM 3183 N N . GLU A 1 396 ? -15.036 1.591 42.409 1.00 85.50 396 GLU A N 1
ATOM 3184 C CA . GLU A 1 396 ? -14.952 0.136 42.642 1.00 85.50 396 GLU A CA 1
ATOM 3185 C C . GLU A 1 396 ? -16.125 -0.638 42.007 1.00 85.50 396 GLU A C 1
ATOM 3187 O O . GLU A 1 396 ? -15.936 -1.743 41.500 1.00 85.50 396 GLU A O 1
ATOM 3192 N N . GLU A 1 397 ? -17.316 -0.035 41.951 1.00 87.94 397 GLU A N 1
ATOM 3193 C CA . GLU A 1 397 ? -18.482 -0.602 41.257 1.00 87.94 397 GLU A CA 1
ATOM 3194 C C . GLU A 1 397 ? -18.240 -0.739 39.743 1.00 87.94 397 GLU A C 1
ATOM 3196 O O . GLU A 1 397 ? -18.550 -1.773 39.146 1.00 87.94 397 GLU A O 1
ATOM 3201 N N . ASP A 1 398 ? -17.603 0.259 39.127 1.00 90.25 398 ASP A N 1
ATOM 3202 C CA . ASP A 1 398 ? -17.259 0.244 37.704 1.00 90.25 398 ASP A CA 1
ATOM 3203 C C . ASP A 1 398 ? -16.141 -0.763 37.400 1.00 90.25 398 ASP A C 1
ATOM 3205 O O . ASP A 1 398 ? -16.160 -1.412 36.353 1.00 90.25 398 ASP A O 1
ATOM 3209 N N . LYS A 1 399 ? -15.188 -0.967 38.324 1.00 88.38 399 LYS A N 1
ATOM 3210 C CA . LYS A 1 399 ? -14.158 -2.016 38.185 1.00 88.38 399 LYS A CA 1
ATOM 3211 C C . LYS A 1 399 ? -14.779 -3.407 38.143 1.00 88.38 399 LYS A C 1
ATOM 3213 O O . LYS A 1 399 ? -14.385 -4.223 37.305 1.00 88.38 399 LYS A O 1
ATOM 3218 N N . GLN A 1 400 ? -15.770 -3.662 38.999 1.00 89.12 400 GLN A N 1
ATOM 3219 C CA . GLN A 1 400 ? -16.522 -4.914 38.959 1.00 89.12 400 GLN A CA 1
ATOM 3220 C C . GLN A 1 400 ? -17.294 -5.046 37.640 1.00 89.12 400 GLN A C 1
ATOM 3222 O O . GLN A 1 400 ? -17.266 -6.107 37.021 1.00 89.12 400 GLN A O 1
ATOM 3227 N N . MET A 1 401 ? -17.897 -3.961 37.145 1.00 91.19 401 MET A N 1
ATOM 3228 C CA . MET A 1 401 ? -18.572 -3.969 35.846 1.00 91.19 401 MET A CA 1
ATOM 3229 C C . MET A 1 401 ? -17.612 -4.296 34.690 1.00 91.19 401 MET A C 1
ATOM 3231 O O . MET A 1 401 ? -17.974 -5.055 33.790 1.00 91.19 401 MET A O 1
ATOM 3235 N N . ILE A 1 402 ? -16.389 -3.758 34.704 1.00 92.50 402 ILE A N 1
ATOM 3236 C CA . ILE A 1 402 ? -15.345 -4.066 33.713 1.00 92.50 402 ILE A CA 1
ATOM 3237 C C . ILE A 1 402 ? -14.958 -5.548 33.773 1.00 92.50 402 ILE A C 1
ATOM 3239 O O . ILE A 1 402 ? -14.855 -6.196 32.728 1.00 92.50 402 ILE A O 1
ATOM 3243 N N . PHE A 1 403 ? -14.794 -6.103 34.977 1.00 92.62 403 PHE A N 1
ATOM 3244 C CA . PHE A 1 403 ? -14.515 -7.528 35.151 1.00 92.62 403 PHE A CA 1
ATOM 3245 C C . PHE A 1 403 ? -15.645 -8.393 34.579 1.00 92.62 403 PHE A C 1
ATOM 3247 O O . PHE A 1 403 ? -15.399 -9.281 33.762 1.00 92.62 403 PHE A O 1
ATOM 3254 N N . ASP A 1 404 ? -16.896 -8.083 34.924 1.00 92.06 404 ASP A N 1
ATOM 3255 C CA . ASP A 1 404 ? -18.067 -8.824 34.452 1.00 92.06 404 ASP A CA 1
ATOM 3256 C C . ASP A 1 404 ? -18.219 -8.742 32.924 1.00 92.06 404 ASP A C 1
ATOM 3258 O O . ASP A 1 404 ? -18.560 -9.732 32.273 1.00 92.06 404 ASP A O 1
ATOM 3262 N N . ARG A 1 405 ? -17.943 -7.576 32.322 1.00 92.31 405 ARG A N 1
ATOM 3263 C CA . ARG A 1 405 ? -17.911 -7.400 30.858 1.00 92.31 405 ARG A CA 1
ATOM 3264 C C . ARG A 1 405 ? -16.814 -8.247 30.215 1.00 92.31 405 ARG A C 1
ATOM 3266 O O . ARG A 1 405 ? -17.073 -8.882 29.196 1.00 92.31 405 ARG A O 1
ATOM 3273 N N . SER A 1 406 ? -15.634 -8.302 30.825 1.00 92.56 406 SER A N 1
ATOM 3274 C CA . SER A 1 406 ? -14.508 -9.108 30.339 1.00 92.56 406 SER A CA 1
ATOM 3275 C C . SER A 1 406 ? -14.825 -10.607 30.390 1.00 92.56 406 SER A C 1
ATOM 3277 O O . SER A 1 406 ? -14.569 -11.322 29.423 1.00 92.56 406 SER A O 1
ATOM 3279 N N . GLN A 1 407 ? -15.484 -11.080 31.457 1.00 93.06 407 GLN A N 1
ATOM 3280 C CA . GLN A 1 407 ? -15.976 -12.463 31.539 1.00 93.06 407 GLN A CA 1
ATOM 3281 C C . GLN A 1 407 ? -17.027 -12.772 30.470 1.00 93.06 407 GLN A C 1
ATOM 3283 O O . GLN A 1 407 ? -16.977 -13.830 29.844 1.00 93.06 407 GLN A O 1
ATOM 3288 N N . LYS A 1 408 ? -17.973 -11.854 30.234 1.00 92.31 408 LYS A N 1
ATOM 3289 C CA . LYS A 1 408 ? -18.989 -12.012 29.181 1.00 92.31 408 LYS A CA 1
ATOM 3290 C C . LYS A 1 408 ? -18.359 -12.081 27.793 1.00 92.31 408 LYS A C 1
ATOM 3292 O O . LYS A 1 408 ? -18.748 -12.939 27.006 1.00 92.31 408 LYS A O 1
ATOM 3297 N N . LEU A 1 409 ? -17.378 -11.223 27.509 1.00 92.62 409 LEU A N 1
ATOM 3298 C CA . LEU A 1 409 ? -16.644 -11.246 26.245 1.00 92.62 409 LEU A CA 1
ATOM 3299 C C . LEU A 1 409 ? -15.897 -12.574 26.067 1.00 92.62 409 LEU A C 1
ATOM 3301 O O . LEU A 1 409 ? -16.019 -13.200 25.018 1.00 92.62 409 LEU A O 1
ATOM 3305 N N . LEU A 1 410 ? -15.197 -13.045 27.103 1.00 92.38 410 LEU A N 1
ATOM 3306 C CA . LEU A 1 410 ? -14.510 -14.337 27.076 1.00 92.38 410 LEU A CA 1
ATOM 3307 C C . LEU A 1 410 ? -15.487 -15.496 26.826 1.00 92.38 410 LEU A C 1
ATOM 3309 O O . LEU A 1 410 ? -15.211 -16.374 26.010 1.00 92.38 410 LEU A O 1
ATOM 3313 N N . ALA A 1 411 ? -16.643 -15.489 27.494 1.00 91.88 411 ALA A N 1
ATOM 3314 C CA . ALA A 1 411 ? -17.679 -16.495 27.291 1.00 91.88 411 ALA A CA 1
ATOM 3315 C C . ALA A 1 411 ? -18.229 -16.467 25.854 1.00 91.88 411 ALA A C 1
ATOM 3317 O O . ALA A 1 411 ? -18.392 -17.528 25.258 1.00 91.88 411 ALA A O 1
ATOM 3318 N N . LYS A 1 412 ? -18.450 -15.274 25.279 1.00 89.19 412 LYS A N 1
ATOM 3319 C CA . LYS A 1 412 ? -18.871 -15.093 23.877 1.00 89.19 412 LYS A CA 1
ATOM 3320 C C . LYS A 1 412 ? -17.824 -15.652 22.906 1.00 89.19 412 LYS A C 1
ATOM 3322 O O . LYS A 1 412 ? -18.183 -16.400 22.009 1.00 89.19 412 LYS A O 1
ATOM 3327 N N . GLN A 1 413 ? -16.537 -15.374 23.127 1.00 88.69 413 GLN A N 1
ATOM 3328 C CA . GLN A 1 413 ? -15.431 -15.882 22.297 1.00 88.69 413 GLN A CA 1
ATOM 3329 C C . GLN A 1 413 ? -15.272 -17.409 22.353 1.00 88.69 413 GLN A C 1
ATOM 3331 O O . GLN A 1 413 ? -14.811 -18.025 21.395 1.00 88.69 413 GLN A O 1
ATOM 3336 N N . GLN A 1 414 ? -15.612 -18.025 23.486 1.00 91.25 414 GLN A N 1
ATOM 3337 C CA . GLN A 1 414 ? -15.549 -19.478 23.672 1.00 91.25 414 GLN A CA 1
ATOM 3338 C C . GLN A 1 414 ? -16.836 -20.192 23.245 1.00 91.25 414 GLN A C 1
ATOM 3340 O O . GLN A 1 414 ? -16.852 -21.423 23.147 1.00 91.25 414 GLN A O 1
ATOM 3345 N N . GLN A 1 415 ? -17.919 -19.447 23.022 1.00 91.12 415 GLN A N 1
ATOM 3346 C CA . GLN A 1 415 ? -19.196 -20.016 22.634 1.00 91.12 415 GLN A CA 1
ATOM 3347 C C . GLN A 1 415 ? -19.091 -20.619 21.225 1.00 91.12 415 GLN A C 1
ATOM 3349 O O . GLN A 1 415 ? -18.616 -19.957 20.304 1.00 91.12 415 GLN A O 1
ATOM 3354 N N . PRO A 1 416 ? -19.565 -21.859 21.014 1.00 86.62 416 PRO A N 1
ATOM 3355 C CA . PRO A 1 416 ? -19.671 -22.416 19.674 1.00 86.62 416 PRO A CA 1
ATOM 3356 C C . PRO A 1 416 ? -20.625 -21.570 18.824 1.00 86.62 416 PRO A C 1
ATOM 3358 O O . PRO A 1 416 ? -21.808 -21.447 19.145 1.00 86.62 416 PRO A O 1
ATOM 3361 N N . GLU A 1 417 ? -20.110 -20.990 17.745 1.00 84.94 417 GLU A N 1
ATOM 3362 C CA . GLU A 1 417 ? -20.899 -20.176 16.823 1.00 84.94 417 GLU A CA 1
ATOM 3363 C C . GLU A 1 417 ? -21.713 -21.052 15.862 1.00 84.94 417 GLU A C 1
ATOM 3365 O O . GLU A 1 417 ? -21.217 -22.046 15.317 1.00 84.94 417 GLU A O 1
ATOM 3370 N N . ASP A 1 418 ? -22.960 -20.655 15.596 1.00 87.50 418 ASP A N 1
ATOM 3371 C CA . ASP A 1 418 ? -23.749 -21.262 14.527 1.00 87.50 418 ASP A CA 1
ATOM 3372 C C . ASP A 1 418 ? -23.299 -20.725 13.164 1.00 87.50 418 ASP A C 1
ATOM 3374 O O . ASP A 1 418 ? -23.801 -19.736 12.636 1.00 87.50 418 ASP A O 1
ATOM 3378 N N . VAL A 1 419 ? -22.340 -21.420 12.565 1.00 86.00 419 VAL A N 1
ATOM 3379 C CA . VAL A 1 419 ? -21.810 -21.087 11.239 1.00 86.00 419 VAL A CA 1
ATOM 3380 C C . VAL A 1 419 ? -22.738 -21.496 10.086 1.00 86.00 419 VAL A C 1
ATOM 3382 O O . VAL A 1 419 ? -22.374 -21.302 8.922 1.00 86.00 419 VAL A O 1
ATOM 3385 N N . SER A 1 420 ? -23.909 -22.090 10.357 1.00 88.50 420 SER A N 1
ATOM 3386 C CA . SER A 1 420 ? -24.844 -22.542 9.314 1.00 88.50 420 SER A CA 1
ATOM 3387 C C . SER A 1 420 ? -25.527 -21.386 8.579 1.00 88.50 420 SER A C 1
ATOM 3389 O O . SER A 1 420 ? -25.849 -21.526 7.399 1.00 88.50 420 SER A O 1
ATOM 3391 N N . VAL A 1 421 ? -25.656 -20.228 9.235 1.00 89.69 421 VAL A N 1
ATOM 3392 C CA . VAL A 1 421 ? -26.216 -18.996 8.652 1.00 89.69 421 VAL A CA 1
ATOM 3393 C C . VAL A 1 421 ? -25.335 -18.411 7.547 1.00 89.69 421 VAL A C 1
ATOM 3395 O O . VAL A 1 421 ? -25.816 -17.678 6.685 1.00 89.69 421 VAL A O 1
ATOM 3398 N N . LEU A 1 422 ? -24.036 -18.733 7.552 1.00 90.56 422 LEU A N 1
ATOM 3399 C CA . LEU A 1 422 ? -23.100 -18.254 6.546 1.00 90.56 422 LEU A CA 1
ATOM 3400 C C . LEU A 1 422 ? -23.172 -19.121 5.287 1.00 90.56 422 LEU A C 1
ATOM 3402 O O . LEU A 1 422 ? -23.086 -20.355 5.382 1.00 90.56 422 LEU A O 1
ATOM 3406 N N . PRO A 1 423 ? -23.194 -18.507 4.091 1.00 91.88 423 PRO A N 1
ATOM 3407 C CA . PRO A 1 423 ? -23.143 -19.266 2.856 1.00 91.88 423 PRO A CA 1
ATOM 3408 C C . PRO A 1 423 ? -21.851 -20.089 2.773 1.00 91.88 423 PRO A C 1
ATOM 3410 O O . PRO A 1 423 ? -20.823 -19.778 3.388 1.00 91.88 423 PRO A O 1
ATOM 3413 N N . THR A 1 424 ? -21.902 -21.188 2.026 1.00 91.25 424 THR A N 1
ATOM 3414 C CA . THR A 1 424 ? -20.746 -22.065 1.847 1.00 91.25 424 THR A CA 1
ATOM 3415 C C . THR A 1 424 ? -20.767 -22.750 0.499 1.00 91.25 424 THR A C 1
ATOM 3417 O O . THR A 1 424 ? -21.824 -23.019 -0.081 1.00 91.25 424 THR A O 1
ATOM 3420 N N . LEU A 1 425 ? -19.572 -23.027 0.001 1.00 91.81 425 LEU A N 1
ATOM 3421 C CA . LEU A 1 425 ? -19.385 -23.943 -1.103 1.00 91.81 425 LEU A CA 1
ATOM 3422 C C . LEU A 1 425 ? -19.473 -25.391 -0.627 1.00 91.81 425 LEU A C 1
ATOM 3424 O O . LEU A 1 425 ? -19.268 -25.724 0.536 1.00 91.81 425 LEU A O 1
ATOM 3428 N N . THR A 1 426 ? -19.767 -26.267 -1.571 1.00 90.06 426 THR A N 1
ATOM 3429 C CA . THR A 1 426 ? -19.814 -27.712 -1.378 1.00 90.06 426 THR A CA 1
ATOM 3430 C C . THR A 1 426 ? -18.662 -28.371 -2.126 1.00 90.06 426 THR A C 1
ATOM 3432 O O . THR A 1 426 ? -18.072 -27.788 -3.034 1.00 90.06 426 THR A O 1
ATOM 3435 N N . LEU A 1 427 ? -18.384 -29.641 -1.825 1.00 89.00 427 LEU A N 1
ATOM 3436 C CA . LEU A 1 427 ? -17.404 -30.431 -2.582 1.00 89.00 427 LEU A CA 1
ATOM 3437 C C . LEU A 1 427 ? -17.763 -30.588 -4.072 1.00 89.00 427 LEU A C 1
ATOM 3439 O O . LEU A 1 427 ? -16.908 -30.983 -4.861 1.00 89.00 427 LEU A O 1
ATOM 3443 N N . ALA A 1 428 ? -19.016 -30.330 -4.459 1.00 89.88 428 ALA A N 1
ATOM 3444 C CA . ALA A 1 428 ? -19.435 -30.321 -5.858 1.00 89.88 428 ALA A CA 1
ATOM 3445 C C . ALA A 1 428 ? -19.003 -29.041 -6.593 1.00 89.88 428 ALA A C 1
ATOM 3447 O O . ALA A 1 428 ? -18.866 -29.061 -7.811 1.00 89.88 428 ALA A O 1
ATOM 3448 N N . ASP A 1 429 ? -18.745 -27.955 -5.858 1.00 89.44 429 ASP A N 1
ATOM 3449 C CA . ASP A 1 429 ? -18.323 -26.666 -6.413 1.00 89.44 429 ASP A CA 1
ATOM 3450 C C . ASP A 1 429 ? -16.801 -26.611 -6.685 1.00 89.44 429 ASP A C 1
ATOM 3452 O O . ASP A 1 429 ? -16.308 -25.641 -7.264 1.00 89.44 429 ASP A O 1
ATOM 3456 N N . ILE A 1 430 ? -16.052 -27.650 -6.283 1.00 88.88 430 ILE A N 1
ATOM 3457 C CA . ILE A 1 430 ? -14.604 -27.780 -6.493 1.00 88.88 430 ILE A CA 1
ATOM 3458 C C . ILE A 1 430 ? -14.342 -28.620 -7.757 1.00 88.88 430 ILE A C 1
ATOM 3460 O O . ILE A 1 430 ? -14.760 -29.784 -7.810 1.00 88.88 430 ILE A O 1
ATOM 3464 N N . PRO A 1 431 ? -13.613 -28.091 -8.760 1.00 87.31 431 PRO A N 1
ATOM 3465 C CA . PRO A 1 431 ? -13.202 -28.866 -9.927 1.00 87.31 431 PRO A CA 1
ATOM 3466 C C . PRO A 1 431 ? -12.430 -30.132 -9.528 1.00 87.31 431 PRO A C 1
ATOM 3468 O O . PRO A 1 431 ? -11.464 -30.077 -8.770 1.00 87.31 431 PRO A O 1
ATOM 3471 N N . ARG A 1 432 ? -12.848 -31.294 -10.046 1.00 89.00 432 ARG A N 1
ATOM 3472 C CA . ARG A 1 432 ? -12.218 -32.596 -9.736 1.00 89.00 432 ARG A CA 1
ATOM 3473 C C . ARG A 1 432 ? -10.911 -32.839 -10.484 1.00 89.00 432 ARG A C 1
ATOM 3475 O O . ARG A 1 432 ? -10.130 -33.692 -10.078 1.00 89.00 432 ARG A O 1
ATOM 3482 N N . MET A 1 433 ? -10.694 -32.115 -11.575 1.00 88.00 433 MET A N 1
ATOM 3483 C CA . MET A 1 433 ? -9.477 -32.170 -12.373 1.00 88.00 433 MET A CA 1
ATOM 3484 C C . MET A 1 433 ? -8.911 -30.761 -12.486 1.00 88.00 433 MET A C 1
ATOM 3486 O O . MET A 1 433 ? -9.661 -29.818 -12.735 1.00 88.00 433 MET A O 1
ATOM 3490 N N . GLY A 1 434 ? -7.600 -30.634 -12.286 1.00 84.56 434 GLY A N 1
ATOM 3491 C CA . GLY A 1 434 ? -6.884 -29.393 -12.560 1.00 84.56 434 GLY A CA 1
ATOM 3492 C C . GLY A 1 434 ? -6.706 -29.162 -14.059 1.00 84.56 434 GLY A C 1
ATOM 3493 O O . GLY A 1 434 ? -6.882 -30.071 -14.876 1.00 84.56 434 GLY A O 1
ATOM 3494 N N . ASP A 1 435 ? -6.318 -27.941 -14.411 1.00 86.94 435 ASP A N 1
ATOM 3495 C CA . ASP A 1 435 ? -6.042 -27.587 -15.798 1.00 86.94 435 ASP A CA 1
ATOM 3496 C C . ASP A 1 435 ? -4.781 -28.292 -16.307 1.00 86.94 435 ASP A C 1
ATOM 3498 O O . ASP A 1 435 ? -3.705 -28.196 -15.712 1.00 86.94 435 ASP A O 1
ATOM 3502 N N . ASN A 1 436 ? -4.897 -28.945 -17.462 1.00 88.06 436 ASN A N 1
ATOM 3503 C CA . ASN A 1 436 ? -3.764 -29.524 -18.174 1.00 88.06 436 ASN A CA 1
ATOM 3504 C C . ASN A 1 436 ? -3.436 -28.674 -19.398 1.00 88.06 436 ASN A C 1
ATOM 3506 O O . ASN A 1 436 ? -4.291 -28.415 -20.246 1.00 88.06 436 ASN A O 1
ATOM 3510 N N . TYR A 1 437 ? -2.176 -28.267 -19.515 1.00 89.56 437 TYR A N 1
ATOM 3511 C CA . TYR A 1 437 ? -1.711 -27.424 -20.610 1.00 89.56 437 TYR A CA 1
ATOM 3512 C C . TYR A 1 437 ? -0.776 -28.210 -21.524 1.00 89.56 437 TYR A C 1
ATOM 3514 O O . TYR A 1 437 ? 0.209 -28.784 -21.064 1.00 89.56 437 TYR A O 1
ATOM 3522 N N . ALA A 1 438 ? -1.062 -28.210 -22.828 1.00 90.88 438 ALA A N 1
ATOM 3523 C CA . ALA A 1 438 ? -0.226 -28.887 -23.812 1.00 90.88 438 ALA A CA 1
ATOM 3524 C C . ALA A 1 438 ? 1.183 -28.271 -23.866 1.00 90.88 438 ALA A C 1
ATOM 3526 O O . ALA A 1 438 ? 1.352 -27.050 -23.962 1.00 90.88 438 ALA A O 1
ATOM 3527 N N . LEU A 1 439 ? 2.194 -29.139 -23.835 1.00 93.19 439 LEU A N 1
ATOM 3528 C CA . LEU A 1 439 ? 3.603 -28.780 -23.936 1.00 93.19 439 LEU A CA 1
ATOM 3529 C C . LEU A 1 439 ? 4.207 -29.430 -25.178 1.00 93.19 439 LEU A C 1
ATOM 3531 O O . LEU A 1 439 ? 3.899 -30.571 -25.514 1.00 93.19 439 LEU A O 1
ATOM 3535 N N . SER A 1 440 ? 5.095 -28.698 -25.839 1.00 92.31 440 SER A N 1
ATOM 3536 C CA . SER A 1 440 ? 5.909 -29.207 -26.940 1.00 92.31 440 SER A CA 1
ATOM 3537 C C . SER A 1 440 ? 7.368 -29.270 -26.505 1.00 92.31 440 SER A C 1
ATOM 3539 O O . SER A 1 440 ? 7.874 -28.336 -25.880 1.00 92.31 440 SER A O 1
ATOM 3541 N N . PHE A 1 441 ? 8.033 -30.377 -26.824 1.00 92.31 441 PHE A N 1
ATOM 3542 C CA . PHE A 1 441 ? 9.419 -30.632 -26.448 1.00 92.31 441 PHE A CA 1
ATOM 3543 C C . PHE A 1 441 ? 10.285 -30.760 -27.698 1.00 92.31 441 PHE A C 1
ATOM 3545 O O . PHE A 1 441 ? 9.883 -31.378 -28.681 1.00 92.31 441 PHE A O 1
ATOM 3552 N N . SER A 1 442 ? 11.476 -30.171 -27.664 1.00 90.88 442 SER A N 1
ATOM 3553 C CA . SER A 1 442 ? 12.485 -30.296 -28.723 1.00 90.88 442 SER A CA 1
ATOM 3554 C C . SER A 1 442 ? 13.890 -30.260 -28.122 1.00 90.88 442 SER A C 1
ATOM 3556 O O . SER A 1 442 ? 14.053 -29.901 -26.958 1.00 90.88 442 SER A O 1
ATOM 3558 N N . ASN A 1 443 ? 14.906 -30.653 -28.888 1.00 88.75 443 ASN A N 1
ATOM 3559 C CA . ASN A 1 443 ? 16.297 -30.620 -28.434 1.00 88.75 443 ASN A CA 1
ATOM 3560 C C . ASN A 1 443 ? 16.983 -29.331 -28.902 1.00 88.75 443 ASN A C 1
ATOM 3562 O O . ASN A 1 443 ? 16.761 -28.881 -30.026 1.00 88.75 443 ASN A O 1
ATOM 3566 N N . ILE A 1 444 ? 17.852 -28.766 -28.063 1.00 82.75 444 ILE A N 1
ATOM 3567 C CA . ILE A 1 444 ? 18.771 -27.699 -28.469 1.00 82.75 444 ILE A CA 1
ATOM 3568 C C . ILE A 1 444 ? 19.858 -28.337 -29.338 1.00 82.75 444 ILE A C 1
ATOM 3570 O O . ILE A 1 444 ? 20.532 -29.281 -28.914 1.00 82.75 444 ILE A O 1
ATOM 3574 N N . ALA A 1 445 ? 20.029 -27.835 -30.560 1.00 77.81 445 ALA A N 1
ATOM 3575 C CA . ALA A 1 445 ? 21.039 -28.344 -31.478 1.00 77.81 445 ALA A CA 1
ATOM 3576 C C . ALA A 1 445 ? 22.446 -28.245 -30.855 1.00 77.81 445 ALA A C 1
ATOM 3578 O O . ALA A 1 445 ? 22.859 -27.181 -30.401 1.00 77.81 445 ALA A O 1
ATOM 3579 N N . GLY A 1 446 ? 23.176 -29.364 -30.829 1.00 73.62 446 GLY A N 1
ATOM 3580 C CA . GLY A 1 446 ? 24.591 -29.411 -30.444 1.00 73.62 446 GLY A CA 1
ATOM 3581 C C . GLY A 1 446 ? 24.919 -29.380 -28.944 1.00 73.62 446 GLY A C 1
ATOM 3582 O O . GLY A 1 446 ? 26.093 -29.501 -28.614 1.00 73.62 446 GLY A O 1
ATOM 3583 N N . SER A 1 447 ? 23.946 -29.257 -28.031 1.00 69.56 447 SER A N 1
ATOM 3584 C CA . SER A 1 447 ? 24.226 -29.092 -26.585 1.00 69.56 447 SER A CA 1
ATOM 3585 C C . SER A 1 447 ? 23.552 -30.110 -25.658 1.00 69.56 447 SER A C 1
ATOM 3587 O O . SER A 1 447 ? 23.698 -30.017 -24.441 1.00 69.56 447 SER A O 1
ATOM 3589 N N . GLY A 1 448 ? 22.794 -31.075 -26.198 1.00 74.12 448 GLY A N 1
ATOM 3590 C CA . GLY A 1 448 ? 22.071 -32.085 -25.405 1.00 74.12 448 GLY A CA 1
ATOM 3591 C C . GLY A 1 448 ? 20.948 -31.524 -24.515 1.00 74.12 448 GLY A C 1
ATOM 3592 O O . GLY A 1 448 ? 20.291 -32.283 -23.804 1.00 74.12 448 GLY A O 1
ATOM 3593 N N . GLY A 1 449 ? 20.709 -30.209 -24.547 1.00 81.94 449 GLY A N 1
ATOM 3594 C CA . GLY A 1 449 ? 19.667 -29.543 -23.773 1.00 81.94 449 GLY A CA 1
ATOM 3595 C C . GLY A 1 449 ? 18.266 -29.780 -24.338 1.00 81.94 449 GLY A C 1
ATOM 3596 O O . GLY A 1 449 ? 18.090 -30.012 -25.535 1.00 81.94 449 GLY A O 1
ATOM 3597 N N . LYS A 1 450 ? 17.251 -29.686 -23.473 1.00 88.75 450 LYS A N 1
ATOM 3598 C CA . LYS A 1 450 ? 15.832 -29.803 -23.842 1.00 88.75 450 LYS A CA 1
ATOM 3599 C C . LYS A 1 450 ? 15.170 -28.426 -23.835 1.00 88.75 450 LYS A C 1
ATOM 3601 O O . LYS A 1 450 ? 15.353 -27.654 -22.900 1.00 88.75 450 LYS A O 1
ATOM 3606 N N . ILE A 1 451 ? 14.367 -28.144 -24.853 1.00 91.00 451 ILE A N 1
ATOM 3607 C CA . ILE A 1 451 ? 13.491 -26.975 -24.938 1.00 91.00 451 ILE A CA 1
ATOM 3608 C C . ILE A 1 451 ? 12.072 -27.428 -24.623 1.00 91.00 451 ILE A C 1
ATOM 3610 O O . ILE A 1 451 ? 11.538 -28.317 -25.289 1.00 91.00 451 ILE A O 1
ATOM 3614 N N . GLN A 1 452 ? 11.449 -26.769 -23.650 1.00 92.81 452 GLN A N 1
ATOM 3615 C CA . GLN A 1 452 ? 10.022 -26.876 -23.371 1.00 92.81 452 GLN A CA 1
ATOM 3616 C C . GLN A 1 452 ? 9.323 -25.613 -23.880 1.00 92.81 452 GLN A C 1
ATOM 3618 O O . GLN A 1 452 ? 9.648 -24.505 -23.456 1.00 92.81 452 GLN A O 1
ATOM 3623 N N . LYS A 1 453 ? 8.347 -25.773 -24.777 1.00 93.25 453 LYS A N 1
ATOM 3624 C CA . LYS A 1 453 ? 7.579 -24.672 -25.368 1.00 93.25 453 LYS A CA 1
ATOM 3625 C C . LYS A 1 453 ? 6.088 -24.840 -25.091 1.00 93.25 453 LYS A C 1
ATOM 3627 O O . LYS A 1 453 ? 5.507 -25.888 -25.374 1.00 93.25 453 LYS A O 1
ATOM 3632 N N . ARG A 1 454 ? 5.464 -23.763 -24.608 1.00 93.00 454 ARG A N 1
ATOM 3633 C CA . ARG A 1 454 ? 4.011 -23.604 -24.464 1.00 93.00 454 ARG A CA 1
ATOM 3634 C C . ARG A 1 454 ? 3.559 -22.427 -25.326 1.00 93.00 454 ARG A C 1
ATOM 3636 O O . ARG A 1 454 ? 4.021 -21.310 -25.116 1.00 93.00 454 ARG A O 1
ATOM 3643 N N . VAL A 1 455 ? 2.669 -22.674 -26.286 1.00 90.81 455 VAL A N 1
ATOM 3644 C CA . VAL A 1 455 ? 2.042 -21.613 -27.092 1.00 90.81 455 VAL A CA 1
ATOM 3645 C C . VAL A 1 455 ? 0.729 -21.229 -26.423 1.00 90.81 455 VAL A C 1
ATOM 3647 O O . VAL A 1 455 ? -0.132 -22.078 -26.225 1.00 90.81 455 VAL A O 1
ATOM 3650 N N . THR A 1 456 ? 0.600 -19.968 -26.024 1.00 90.69 456 THR A N 1
ATOM 3651 C CA . THR A 1 456 ? -0.591 -19.443 -25.347 1.00 90.69 456 THR A CA 1
ATOM 3652 C C . THR A 1 456 ? -0.738 -17.950 -25.634 1.00 90.69 456 THR A C 1
ATOM 3654 O O . THR A 1 456 ? 0.212 -17.312 -26.088 1.00 90.69 456 THR A O 1
ATOM 3657 N N . SER A 1 457 ? -1.911 -17.382 -25.360 1.00 89.44 457 SER A N 1
ATOM 3658 C CA . SER A 1 457 ? -2.185 -15.952 -25.537 1.00 89.44 457 SER A CA 1
ATOM 3659 C C . SER A 1 457 ? -1.445 -15.109 -24.493 1.00 89.44 457 SER A C 1
ATOM 3661 O O . SER A 1 457 ? -1.940 -14.879 -23.393 1.00 89.44 457 SER A O 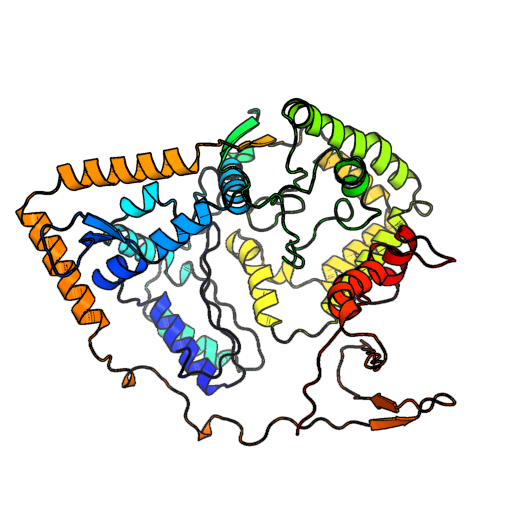1
ATOM 3663 N N . THR A 1 458 ? -0.245 -14.651 -24.842 1.00 89.94 458 THR A N 1
ATOM 3664 C CA . THR A 1 458 ? 0.634 -13.815 -24.004 1.00 89.94 458 THR A CA 1
ATOM 3665 C C . THR A 1 458 ? 0.569 -12.325 -24.348 1.00 89.94 458 THR A C 1
ATOM 3667 O O . THR A 1 458 ? 1.423 -11.562 -23.905 1.00 89.94 458 THR A O 1
ATOM 3670 N N . ASN A 1 459 ? -0.397 -11.905 -25.173 1.00 90.25 459 ASN A N 1
ATOM 3671 C CA . ASN A 1 459 ? -0.535 -10.521 -25.645 1.00 90.25 459 ASN A CA 1
ATOM 3672 C C . ASN A 1 459 ? 0.736 -9.976 -26.332 1.00 90.25 459 ASN A C 1
ATOM 3674 O O . ASN A 1 459 ? 1.195 -8.861 -26.083 1.00 90.25 459 ASN A O 1
ATOM 3678 N N . GLY A 1 460 ? 1.346 -10.812 -27.178 1.00 89.62 460 GLY A N 1
ATOM 3679 C CA . GLY A 1 460 ? 2.555 -10.464 -27.927 1.00 89.62 460 GLY A CA 1
ATOM 3680 C C . GLY A 1 460 ? 3.850 -10.509 -27.111 1.00 89.62 460 GLY A C 1
ATOM 3681 O O . GLY A 1 460 ? 4.878 -10.057 -27.604 1.00 89.62 460 GLY A O 1
ATOM 3682 N N . LEU A 1 461 ? 3.823 -11.046 -25.886 1.00 92.50 461 LEU A N 1
ATOM 3683 C CA . LEU A 1 461 ? 5.014 -11.217 -25.052 1.00 92.50 461 LEU A CA 1
ATOM 3684 C C . LEU A 1 461 ? 5.627 -12.613 -25.208 1.00 92.50 461 LEU A C 1
ATOM 3686 O O . LEU A 1 461 ? 4.922 -13.608 -25.386 1.00 92.50 461 LEU A O 1
ATOM 3690 N N . ILE A 1 462 ? 6.950 -12.702 -25.090 1.00 93.44 462 ILE A N 1
ATOM 3691 C CA . ILE A 1 462 ? 7.688 -13.969 -25.075 1.00 93.44 462 ILE A CA 1
ATOM 3692 C C . ILE A 1 462 ? 8.366 -14.096 -23.714 1.00 93.44 462 ILE A C 1
ATOM 3694 O O . ILE A 1 462 ? 9.067 -13.187 -23.278 1.00 93.44 462 ILE A O 1
ATOM 3698 N N . TYR A 1 463 ? 8.163 -15.236 -23.057 1.00 92.94 463 TYR A N 1
ATOM 3699 C CA . TYR A 1 463 ? 8.797 -15.560 -21.782 1.00 92.94 463 TYR A CA 1
ATOM 3700 C C . TYR A 1 463 ? 9.835 -16.654 -22.008 1.00 92.94 463 TYR A C 1
ATOM 3702 O O . TYR A 1 463 ? 9.516 -17.704 -22.569 1.00 92.94 463 TYR A O 1
ATOM 3710 N N . VAL A 1 464 ? 11.068 -16.408 -21.572 1.00 93.19 464 VAL A N 1
ATOM 3711 C CA . VAL A 1 464 ? 12.188 -17.339 -21.724 1.00 93.19 464 VAL A CA 1
ATOM 3712 C C . VAL A 1 464 ? 12.775 -17.612 -20.352 1.00 93.19 464 VAL A C 1
ATOM 3714 O O . VAL A 1 464 ? 13.235 -16.693 -19.686 1.00 93.19 464 VAL A O 1
ATOM 3717 N N . ASN A 1 465 ? 12.786 -18.885 -19.959 1.00 92.62 465 ASN A N 1
ATOM 3718 C CA . ASN A 1 465 ? 13.429 -19.344 -18.735 1.00 92.62 465 ASN A CA 1
ATOM 3719 C C . ASN A 1 465 ? 14.514 -20.356 -19.106 1.00 92.62 465 ASN A C 1
ATOM 3721 O O . ASN A 1 465 ? 14.237 -21.331 -19.806 1.00 92.62 465 ASN A O 1
ATOM 3725 N N . ALA A 1 466 ? 15.729 -20.141 -18.610 1.00 90.44 466 ALA A N 1
ATOM 3726 C CA . ALA A 1 466 ? 16.821 -21.098 -18.709 1.00 90.44 466 ALA A CA 1
ATOM 3727 C C . ALA A 1 466 ? 17.093 -21.684 -17.321 1.00 90.44 466 ALA A C 1
ATOM 3729 O O . ALA A 1 466 ? 17.273 -20.944 -16.356 1.00 90.44 466 ALA A O 1
ATOM 3730 N N . LYS A 1 467 ? 17.117 -23.014 -17.221 1.00 89.94 467 LYS A N 1
ATOM 3731 C CA . LYS A 1 467 ? 17.462 -23.731 -15.990 1.00 89.94 467 LYS A CA 1
ATOM 3732 C C . LYS A 1 467 ? 18.785 -24.459 -16.190 1.00 89.94 467 LYS A C 1
ATOM 3734 O O . LYS A 1 467 ? 18.980 -25.113 -17.214 1.00 89.94 467 LYS A O 1
ATOM 3739 N N . LYS A 1 468 ? 19.675 -24.360 -15.205 1.00 87.69 468 LYS A N 1
ATOM 3740 C CA . LYS A 1 468 ? 20.937 -25.098 -15.162 1.00 87.69 468 LYS A CA 1
ATOM 3741 C C . LYS A 1 468 ? 21.021 -25.846 -13.843 1.00 87.69 468 LYS A C 1
ATOM 3743 O O . LYS A 1 468 ? 20.828 -25.246 -12.791 1.00 87.69 468 LYS A O 1
ATOM 3748 N N . ASP A 1 469 ? 21.328 -27.135 -13.921 1.00 88.06 469 ASP A N 1
ATOM 3749 C CA . ASP A 1 469 ? 21.646 -27.924 -12.739 1.00 88.06 469 ASP A CA 1
ATOM 3750 C C . ASP A 1 469 ? 22.972 -27.427 -12.142 1.00 88.06 469 ASP A C 1
ATOM 3752 O O . ASP A 1 469 ? 23.996 -27.363 -12.830 1.00 88.06 469 ASP A O 1
ATOM 3756 N N . ILE A 1 470 ? 22.923 -27.033 -10.872 1.00 89.25 470 ILE A N 1
ATOM 3757 C CA . ILE A 1 470 ? 24.059 -26.532 -10.094 1.00 89.25 470 ILE A CA 1
ATOM 3758 C C . ILE A 1 470 ? 24.487 -27.508 -8.990 1.00 89.25 470 ILE A C 1
ATOM 3760 O O . ILE A 1 470 ? 25.250 -27.126 -8.109 1.00 89.25 470 ILE A O 1
ATOM 3764 N N . SER A 1 471 ? 24.067 -28.777 -9.057 1.00 87.12 471 SER A N 1
ATOM 3765 C CA . SER A 1 471 ? 24.433 -29.828 -8.087 1.00 87.12 471 SER A CA 1
ATOM 3766 C C . SER A 1 471 ? 25.947 -30.072 -7.984 1.00 87.12 471 SER A C 1
ATOM 3768 O O . SER A 1 471 ? 26.418 -30.650 -7.012 1.00 87.12 471 SER A O 1
ATOM 3770 N N . PHE A 1 472 ? 26.733 -29.620 -8.966 1.00 89.75 472 PHE A N 1
ATOM 3771 C CA . PHE A 1 472 ? 28.200 -29.669 -8.925 1.00 89.75 472 PHE A CA 1
ATOM 3772 C C . PHE A 1 472 ? 28.821 -28.646 -7.957 1.00 89.75 472 PHE A C 1
ATOM 3774 O O . PHE A 1 472 ? 30.009 -28.733 -7.642 1.00 89.75 472 PHE A O 1
ATOM 3781 N N . LEU A 1 473 ? 28.059 -27.634 -7.531 1.00 91.56 473 LEU A N 1
ATOM 3782 C CA . LEU A 1 473 ? 28.545 -26.577 -6.658 1.00 91.56 473 LEU A CA 1
ATOM 3783 C C . LEU A 1 473 ? 28.603 -27.090 -5.203 1.00 91.56 473 LEU A C 1
ATOM 3785 O O . LEU A 1 473 ? 27.600 -27.607 -4.711 1.00 91.56 473 LEU A O 1
ATOM 3789 N N . PRO A 1 474 ? 29.731 -26.922 -4.484 1.00 93.44 474 PRO A N 1
ATOM 3790 C CA . PRO A 1 474 ? 29.832 -27.315 -3.080 1.00 93.44 474 PRO A CA 1
ATOM 3791 C C . PRO A 1 474 ? 28.795 -26.612 -2.191 1.00 93.44 474 PRO A C 1
ATOM 3793 O O . PRO A 1 474 ? 28.675 -25.388 -2.251 1.00 93.44 474 PRO A O 1
ATOM 3796 N N . GLU A 1 475 ? 28.140 -27.351 -1.289 1.00 90.62 475 GLU A N 1
ATOM 3797 C CA . GLU A 1 475 ? 27.065 -26.842 -0.410 1.00 90.62 475 GLU A CA 1
ATOM 3798 C C . GLU A 1 475 ? 27.451 -25.586 0.382 1.00 90.62 475 GLU A C 1
ATOM 3800 O O . GLU A 1 475 ? 26.649 -24.667 0.546 1.00 90.62 475 GLU A O 1
ATOM 3805 N N . ARG A 1 476 ? 28.720 -25.477 0.807 1.00 93.69 476 ARG A N 1
ATOM 3806 C CA . ARG A 1 476 ? 29.245 -24.287 1.505 1.00 93.69 476 ARG A CA 1
ATOM 3807 C C . ARG A 1 476 ? 29.043 -22.977 0.729 1.00 93.69 476 ARG A C 1
ATOM 3809 O O . ARG A 1 476 ? 29.102 -21.907 1.336 1.00 93.69 476 ARG A O 1
ATOM 3816 N N . LEU A 1 477 ? 28.857 -23.054 -0.593 1.00 93.44 477 LEU A N 1
ATOM 3817 C CA . LEU A 1 477 ? 28.647 -21.907 -1.472 1.00 93.44 477 LEU A CA 1
ATOM 3818 C C . LEU A 1 477 ? 27.172 -21.536 -1.661 1.00 93.44 477 LEU A C 1
ATOM 3820 O O . LEU A 1 477 ? 26.895 -20.436 -2.132 1.00 93.44 477 LEU A O 1
ATOM 3824 N N . TYR A 1 478 ? 26.225 -22.386 -1.253 1.00 90.69 478 TYR A N 1
ATOM 3825 C CA . TYR A 1 478 ? 24.794 -22.148 -1.481 1.00 90.69 478 TYR A CA 1
ATOM 3826 C C . TYR A 1 478 ? 24.305 -20.869 -0.803 1.00 90.69 478 TYR A C 1
ATOM 3828 O O . TYR A 1 478 ? 23.533 -20.115 -1.389 1.00 90.69 478 TYR A O 1
ATOM 3836 N N . LYS A 1 479 ? 24.847 -20.548 0.377 1.00 90.06 479 LYS A N 1
ATOM 3837 C CA . LYS A 1 479 ? 24.541 -19.302 1.096 1.00 90.06 479 LYS A CA 1
ATOM 3838 C C . LYS A 1 479 ? 24.934 -18.023 0.343 1.00 90.06 479 LYS A C 1
ATOM 3840 O O . LYS A 1 479 ? 24.410 -16.963 0.659 1.00 90.06 479 LYS A O 1
ATOM 3845 N N . TYR A 1 480 ? 25.840 -18.105 -0.635 1.00 91.50 480 TYR A N 1
ATOM 3846 C CA . TYR A 1 480 ? 26.261 -16.958 -1.448 1.00 91.50 480 TYR A CA 1
ATOM 3847 C C . TYR A 1 480 ? 25.491 -16.842 -2.767 1.00 91.50 480 TYR A C 1
ATOM 3849 O O . TYR A 1 480 ? 25.614 -15.820 -3.437 1.00 91.50 480 TYR A O 1
ATOM 3857 N N . LEU A 1 481 ? 24.688 -17.845 -3.144 1.00 89.56 481 LEU A N 1
ATOM 3858 C CA . LEU A 1 481 ? 23.910 -17.822 -4.386 1.00 89.56 481 LEU A CA 1
ATOM 3859 C C . LEU A 1 481 ? 22.944 -16.631 -4.482 1.00 89.56 481 LEU A C 1
ATOM 3861 O O . LEU A 1 481 ? 22.893 -16.031 -5.554 1.00 89.56 481 LEU A O 1
ATOM 3865 N N . PRO A 1 482 ? 22.223 -16.226 -3.413 1.00 88.38 482 PRO A N 1
ATOM 3866 C CA . PRO A 1 482 ? 21.369 -15.043 -3.486 1.00 88.38 482 PRO A CA 1
ATOM 3867 C C . PRO A 1 482 ? 22.158 -13.775 -3.828 1.00 88.38 482 PRO A C 1
ATOM 3869 O O . PRO A 1 482 ? 21.781 -13.050 -4.740 1.00 88.38 482 PRO A O 1
ATOM 3872 N N . ILE A 1 483 ? 23.300 -13.555 -3.163 1.00 88.44 483 ILE A N 1
ATOM 3873 C CA . ILE A 1 483 ? 24.167 -12.396 -3.426 1.00 88.44 483 ILE A CA 1
ATOM 3874 C C . ILE A 1 483 ? 24.720 -12.465 -4.849 1.00 88.44 483 ILE A C 1
ATOM 3876 O O . ILE A 1 483 ? 24.649 -11.483 -5.579 1.00 88.44 483 ILE A O 1
ATOM 3880 N N . PHE A 1 484 ? 25.218 -13.630 -5.268 1.00 89.06 484 PHE A N 1
ATOM 3881 C CA . PHE A 1 484 ? 25.723 -13.842 -6.622 1.00 89.06 484 PHE A CA 1
ATOM 3882 C C . PHE A 1 484 ? 24.672 -13.490 -7.686 1.00 89.06 484 PHE A C 1
ATOM 3884 O O . PHE A 1 484 ? 24.977 -12.742 -8.610 1.00 89.06 484 PHE A O 1
ATOM 3891 N N . ASN A 1 485 ? 23.433 -13.965 -7.526 1.00 87.94 485 ASN A N 1
ATOM 3892 C CA . ASN A 1 485 ? 22.337 -13.676 -8.451 1.00 87.94 485 ASN A CA 1
ATOM 3893 C C . ASN A 1 485 ? 22.019 -12.178 -8.530 1.00 87.94 485 ASN A C 1
ATOM 3895 O O . ASN A 1 485 ? 21.846 -11.658 -9.629 1.00 87.94 485 ASN A O 1
ATOM 3899 N N . THR A 1 486 ? 21.989 -11.480 -7.392 1.00 82.81 486 THR A N 1
ATOM 3900 C CA . THR A 1 486 ? 21.769 -10.027 -7.354 1.00 82.81 486 THR A CA 1
ATOM 3901 C C . THR A 1 486 ? 22.913 -9.267 -8.032 1.00 82.81 486 THR A C 1
ATOM 3903 O O . THR A 1 486 ? 22.671 -8.317 -8.775 1.00 82.81 486 THR A O 1
ATOM 3906 N N . CYS A 1 487 ? 24.165 -9.700 -7.844 1.00 84.94 487 CYS A N 1
ATOM 3907 C CA . CYS A 1 487 ? 25.325 -9.062 -8.469 1.00 84.94 487 CYS A CA 1
ATOM 3908 C C . CYS A 1 487 ? 25.282 -9.111 -10.004 1.00 84.94 487 CYS A C 1
ATOM 3910 O O . CYS A 1 487 ? 25.732 -8.160 -10.642 1.00 84.94 487 CYS A O 1
ATOM 3912 N N . LEU A 1 488 ? 24.744 -10.187 -10.593 1.00 82.94 488 LEU A N 1
ATOM 3913 C CA . LEU A 1 488 ? 24.717 -10.385 -12.049 1.00 82.94 488 LEU A CA 1
ATOM 3914 C C . LEU A 1 488 ? 23.922 -9.315 -12.803 1.00 82.94 488 LEU A C 1
ATOM 3916 O O . LEU A 1 488 ? 24.228 -9.048 -13.961 1.00 82.94 488 LEU A O 1
ATOM 3920 N N . THR A 1 489 ? 22.900 -8.730 -12.178 1.00 75.25 489 THR A N 1
ATOM 3921 C CA . THR A 1 489 ? 22.061 -7.700 -12.812 1.00 75.25 489 THR A CA 1
ATOM 3922 C C . THR A 1 489 ? 22.271 -6.310 -12.238 1.00 75.25 489 THR A C 1
ATOM 3924 O O . THR A 1 489 ? 21.887 -5.349 -12.895 1.00 75.25 489 THR A O 1
ATOM 3927 N N . ASN A 1 490 ? 22.854 -6.197 -11.038 1.00 71.00 490 ASN A N 1
ATOM 3928 C CA . ASN A 1 490 ? 22.891 -4.929 -10.305 1.00 71.00 490 ASN A CA 1
ATOM 3929 C C . ASN A 1 490 ? 24.304 -4.398 -10.038 1.00 71.00 490 ASN A C 1
ATOM 3931 O O . ASN A 1 490 ? 24.433 -3.222 -9.750 1.00 71.00 490 ASN A O 1
ATOM 3935 N N . LEU A 1 491 ? 25.359 -5.218 -10.096 1.00 70.94 491 LEU A N 1
ATOM 3936 C CA . LEU A 1 491 ? 26.715 -4.773 -9.727 1.00 70.94 491 LEU A CA 1
ATOM 3937 C C . LEU A 1 491 ? 27.750 -5.015 -10.824 1.00 70.94 491 LEU A C 1
ATOM 3939 O O . LEU A 1 491 ? 28.694 -4.240 -10.966 1.00 70.94 491 LEU A O 1
ATOM 3943 N N . ALA A 1 492 ? 27.592 -6.082 -11.605 1.00 67.44 492 ALA A N 1
ATOM 3944 C CA . ALA A 1 492 ? 28.528 -6.427 -12.661 1.00 67.44 492 ALA A CA 1
ATOM 3945 C C . ALA A 1 492 ? 28.038 -5.907 -14.019 1.00 67.44 492 ALA A C 1
ATOM 3947 O O . ALA A 1 492 ? 26.994 -6.320 -14.521 1.00 67.44 492 ALA A O 1
ATOM 3948 N N . GLY A 1 493 ? 28.833 -5.035 -14.645 1.00 76.62 493 GLY A N 1
ATOM 3949 C CA . GLY A 1 493 ? 28.789 -4.876 -16.097 1.00 76.62 493 GLY A CA 1
ATOM 3950 C C . GLY A 1 493 ? 29.302 -6.140 -16.800 1.00 76.62 493 GLY A C 1
ATOM 3951 O O . GLY A 1 493 ? 29.727 -7.109 -16.172 1.00 76.62 493 GLY A O 1
ATOM 3952 N N . THR A 1 494 ? 29.302 -6.121 -18.126 1.00 84.50 494 THR A N 1
ATOM 3953 C CA . THR A 1 494 ? 30.024 -7.123 -18.925 1.00 84.50 494 THR A CA 1
ATOM 3954 C C . THR A 1 494 ? 31.403 -6.587 -19.302 1.00 84.50 494 THR A C 1
ATOM 3956 O O . THR A 1 494 ? 31.657 -5.392 -19.167 1.00 84.50 494 THR A O 1
ATOM 3959 N N . GLU A 1 495 ? 32.278 -7.435 -19.849 1.00 84.19 495 GLU A N 1
ATOM 3960 C CA . GLU A 1 495 ? 33.579 -7.001 -20.392 1.00 84.19 495 GLU A CA 1
ATOM 3961 C C . GLU A 1 495 ? 33.457 -5.852 -21.413 1.00 84.19 495 GLU A C 1
ATOM 3963 O O . GLU A 1 495 ? 34.391 -5.075 -21.578 1.00 84.19 495 GLU A O 1
ATOM 3968 N N . LEU A 1 496 ? 32.303 -5.732 -22.084 1.00 85.31 496 LEU A N 1
ATOM 3969 C CA . LEU A 1 496 ? 32.052 -4.767 -23.158 1.00 85.31 496 LEU A CA 1
ATOM 3970 C C . LEU A 1 496 ? 31.073 -3.649 -22.782 1.00 85.31 496 LEU A C 1
ATOM 3972 O O . LEU A 1 496 ? 30.856 -2.743 -23.582 1.00 85.31 496 LEU A O 1
ATOM 3976 N N . THR A 1 497 ? 30.393 -3.732 -21.639 1.00 84.12 497 THR A N 1
ATOM 3977 C CA . THR A 1 497 ? 29.293 -2.810 -21.319 1.00 84.12 497 THR A CA 1
ATOM 3978 C C . THR A 1 497 ? 29.263 -2.529 -19.821 1.00 84.12 497 THR A C 1
ATOM 3980 O O . THR A 1 497 ? 29.012 -3.463 -19.052 1.00 84.12 497 THR A O 1
ATOM 3983 N N . PRO A 1 498 ? 29.482 -1.271 -19.398 1.00 85.62 498 PRO A N 1
ATOM 3984 C CA . PRO A 1 498 ? 29.332 -0.856 -18.008 1.00 85.62 498 PRO A CA 1
ATOM 3985 C C . PRO A 1 498 ? 27.930 -1.154 -17.464 1.00 85.62 498 PRO A C 1
ATOM 3987 O O . PRO A 1 498 ? 26.957 -1.190 -18.217 1.00 85.62 498 PRO A O 1
ATOM 3990 N N . ILE A 1 499 ? 27.808 -1.328 -16.145 1.00 82.00 499 ILE A N 1
ATOM 3991 C CA . ILE A 1 499 ? 26.525 -1.638 -15.487 1.00 82.00 499 ILE A CA 1
ATOM 3992 C C . ILE A 1 499 ? 25.440 -0.590 -15.783 1.00 82.00 499 ILE A C 1
ATOM 3994 O O . ILE A 1 499 ? 24.290 -0.931 -16.050 1.00 82.00 499 ILE A O 1
ATOM 3998 N N . THR A 1 500 ? 25.834 0.678 -15.830 1.00 77.12 500 THR A N 1
ATOM 3999 C CA . THR A 1 500 ? 24.980 1.831 -16.123 1.00 77.12 500 THR A CA 1
ATOM 4000 C C . THR A 1 500 ? 24.309 1.728 -17.499 1.00 77.12 500 THR A C 1
ATOM 4002 O O . THR A 1 500 ? 23.100 1.927 -17.647 1.00 77.12 500 THR A O 1
ATOM 4005 N N . GLU A 1 501 ? 25.074 1.378 -18.527 1.00 83.12 501 GLU A N 1
ATOM 4006 C CA . GLU A 1 501 ? 24.556 1.177 -19.883 1.00 83.12 501 GLU A CA 1
ATOM 4007 C C . GLU A 1 501 ? 23.781 -0.137 -20.010 1.00 83.12 501 GLU A C 1
ATOM 4009 O O . GLU A 1 501 ? 22.748 -0.195 -20.683 1.00 83.12 501 GLU A O 1
ATOM 4014 N N . LEU A 1 502 ? 24.254 -1.190 -19.337 1.00 86.06 502 LEU A N 1
ATOM 4015 C CA . LEU A 1 502 ? 23.641 -2.513 -19.365 1.00 86.06 502 LEU A CA 1
ATOM 4016 C C . LEU A 1 502 ? 22.211 -2.480 -18.817 1.00 86.06 502 LEU A C 1
ATOM 4018 O O . LEU A 1 502 ? 21.311 -3.026 -19.454 1.00 86.06 502 LEU A O 1
ATOM 4022 N N . GLU A 1 503 ? 21.988 -1.804 -17.687 1.00 83.31 503 GLU A N 1
ATOM 4023 C CA . GLU A 1 503 ? 20.663 -1.653 -17.077 1.00 83.31 503 GLU A CA 1
ATOM 4024 C C . GLU A 1 503 ? 19.673 -1.002 -18.058 1.00 83.31 503 GLU A C 1
ATOM 4026 O O . GLU A 1 503 ? 18.587 -1.532 -18.314 1.00 83.31 503 GLU A O 1
ATOM 4031 N N . THR A 1 504 ? 20.091 0.100 -18.687 1.00 84.56 504 THR A N 1
ATOM 4032 C CA . THR A 1 504 ? 19.278 0.822 -19.678 1.00 84.56 504 THR A CA 1
ATOM 4033 C C . THR A 1 504 ? 18.975 -0.068 -20.883 1.00 84.56 504 THR A C 1
ATOM 4035 O O . THR A 1 504 ? 17.828 -0.159 -21.318 1.00 84.56 504 THR A O 1
ATOM 4038 N N . LYS A 1 505 ? 19.973 -0.796 -21.394 1.00 88.06 505 LYS A N 1
ATOM 4039 C CA . LYS A 1 505 ? 19.817 -1.698 -22.543 1.00 88.06 505 LYS A CA 1
ATOM 4040 C C . LYS A 1 505 ? 18.870 -2.864 -22.250 1.00 88.06 505 LYS A C 1
ATOM 4042 O O . LYS A 1 505 ? 18.053 -3.216 -23.101 1.00 88.06 505 LYS A O 1
ATOM 4047 N N . ILE A 1 506 ? 18.938 -3.442 -21.049 1.00 88.31 506 ILE A N 1
ATOM 4048 C CA . ILE A 1 506 ? 18.002 -4.483 -20.602 1.00 88.31 506 ILE A CA 1
ATOM 4049 C C . ILE A 1 506 ? 16.572 -3.935 -20.610 1.00 88.31 506 ILE A C 1
ATOM 4051 O O . ILE A 1 506 ? 15.683 -4.592 -21.153 1.00 88.31 506 ILE A O 1
ATOM 4055 N N . GLN A 1 507 ? 16.354 -2.733 -20.070 1.00 87.19 507 GLN A N 1
ATOM 4056 C CA . GLN A 1 507 ? 15.037 -2.088 -20.020 1.00 87.19 507 GLN A CA 1
ATOM 4057 C C . GLN A 1 507 ? 14.530 -1.623 -21.399 1.00 87.19 507 GLN A C 1
ATOM 4059 O O . GLN A 1 507 ? 13.323 -1.561 -21.618 1.00 87.19 507 GLN A O 1
ATOM 4064 N N . GLN A 1 508 ? 15.410 -1.315 -22.351 1.00 88.25 508 GLN A N 1
ATOM 4065 C CA . GLN A 1 508 ? 15.010 -0.965 -23.720 1.00 88.25 508 GLN A CA 1
ATOM 4066 C C . GLN A 1 508 ? 14.561 -2.167 -24.550 1.00 88.25 508 GLN A C 1
ATOM 4068 O O . GLN A 1 508 ? 13.738 -2.010 -25.447 1.00 88.25 508 GLN A O 1
ATOM 4073 N N . LEU A 1 509 ? 15.131 -3.347 -24.296 1.00 90.00 509 LEU A N 1
ATOM 4074 C CA . LEU A 1 509 ? 14.951 -4.519 -25.159 1.00 90.00 509 LEU A CA 1
ATOM 4075 C C . LEU A 1 509 ? 14.071 -5.609 -24.541 1.00 90.00 509 LEU A C 1
ATOM 4077 O O . LEU A 1 509 ? 13.568 -6.474 -25.257 1.00 90.00 509 LEU A O 1
ATOM 4081 N N . THR A 1 510 ? 13.929 -5.628 -23.216 1.00 91.00 510 THR A N 1
ATOM 4082 C CA . THR A 1 510 ? 13.281 -6.723 -22.481 1.00 91.00 510 THR A CA 1
ATOM 4083 C C . THR A 1 510 ? 12.432 -6.187 -21.334 1.00 91.00 510 THR A C 1
ATOM 4085 O O . THR A 1 510 ? 12.677 -5.096 -20.842 1.00 91.00 510 THR A O 1
ATOM 4088 N N . GLY A 1 511 ? 11.483 -6.975 -20.821 1.00 85.88 511 GLY A N 1
ATOM 4089 C CA . GLY A 1 511 ? 10.713 -6.631 -19.610 1.00 85.88 511 GLY A CA 1
ATOM 4090 C C . GLY A 1 511 ? 11.452 -6.853 -18.285 1.00 85.88 511 GLY A C 1
ATOM 4091 O O . GLY A 1 511 ? 10.804 -6.917 -17.240 1.00 85.88 511 GLY A O 1
ATOM 4092 N N . GLY A 1 512 ? 12.772 -7.047 -18.338 1.00 88.31 512 GLY A N 1
ATOM 4093 C CA . GLY A 1 512 ? 13.624 -7.406 -17.209 1.00 88.31 512 GLY A CA 1
ATOM 4094 C C . GLY A 1 512 ? 14.235 -8.802 -17.345 1.00 88.31 512 GLY A C 1
ATOM 4095 O O . GLY A 1 512 ? 13.663 -9.702 -17.962 1.00 88.31 512 GLY A O 1
ATOM 4096 N N . ILE A 1 513 ? 15.407 -8.969 -16.735 1.00 89.31 513 ILE A N 1
ATOM 4097 C CA . ILE A 1 513 ? 16.148 -10.229 -16.639 1.00 89.31 513 ILE A CA 1
ATOM 4098 C C . ILE A 1 513 ? 16.395 -10.485 -15.154 1.00 89.31 513 ILE A C 1
ATOM 4100 O O . ILE A 1 513 ? 16.794 -9.572 -14.437 1.00 89.31 513 ILE A O 1
ATOM 4104 N N . SER A 1 514 ? 16.147 -11.707 -14.688 1.00 8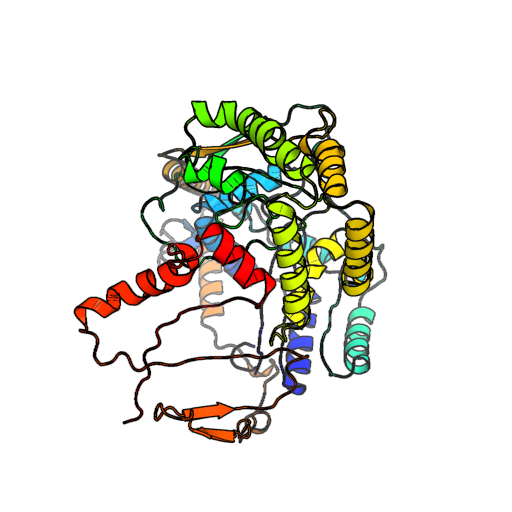8.81 514 SER A N 1
ATOM 4105 C CA . SER A 1 514 ? 16.382 -12.090 -13.297 1.00 88.81 514 SER A CA 1
ATOM 4106 C C . SER A 1 514 ? 17.036 -13.462 -13.194 1.00 88.81 514 SER A C 1
ATOM 4108 O O . SER A 1 514 ? 16.826 -14.342 -14.031 1.00 88.81 514 SER A O 1
ATOM 4110 N N . PHE A 1 515 ? 17.823 -13.636 -12.136 1.00 89.50 515 PHE A N 1
ATOM 4111 C CA . PHE A 1 515 ? 18.479 -14.890 -11.791 1.00 89.50 515 PHE A CA 1
ATOM 4112 C C . PHE A 1 515 ? 17.948 -15.364 -10.444 1.00 89.50 515 PHE A C 1
ATOM 4114 O O . PHE A 1 515 ? 17.883 -14.598 -9.485 1.00 89.50 515 PHE A O 1
ATOM 4121 N N . LEU A 1 516 ? 17.530 -16.624 -10.380 1.00 88.62 516 LEU A N 1
ATOM 4122 C CA . LEU A 1 516 ? 16.924 -17.218 -9.195 1.00 88.62 516 LEU A CA 1
ATOM 4123 C C . LEU A 1 516 ? 17.489 -18.622 -8.999 1.00 88.62 516 LEU A C 1
ATOM 4125 O O . LEU A 1 516 ? 17.669 -19.369 -9.961 1.00 88.62 516 LEU A O 1
ATOM 4129 N N . CYS A 1 517 ? 17.723 -18.992 -7.744 1.00 87.69 517 CYS A N 1
ATOM 4130 C CA . CYS A 1 517 ? 18.022 -20.366 -7.359 1.00 87.69 517 CYS A CA 1
ATOM 4131 C C . CYS A 1 517 ? 16.783 -20.961 -6.695 1.00 87.69 517 CYS A C 1
ATOM 4133 O O . CYS A 1 517 ? 16.177 -20.331 -5.832 1.00 87.69 517 CYS A O 1
ATOM 4135 N N . GLN A 1 518 ? 16.406 -22.166 -7.109 1.00 83.81 518 GLN A N 1
ATOM 4136 C CA . GLN A 1 518 ? 15.270 -22.898 -6.560 1.00 83.81 518 GLN A CA 1
ATOM 4137 C C . GLN A 1 518 ? 15.743 -24.296 -6.172 1.00 83.81 518 GLN A C 1
ATOM 4139 O O . GLN A 1 518 ? 16.434 -24.947 -6.956 1.00 83.81 518 GLN A O 1
ATOM 4144 N N . GLY A 1 519 ? 15.385 -24.737 -4.967 1.00 80.56 519 GLY A N 1
ATOM 4145 C CA . GLY A 1 519 ? 15.468 -26.147 -4.608 1.00 80.56 519 GLY A CA 1
ATOM 4146 C C . GLY A 1 519 ? 14.303 -26.880 -5.263 1.00 80.56 519 GLY A C 1
ATOM 4147 O O . GLY A 1 519 ? 13.160 -26.452 -5.125 1.00 80.56 519 GLY A O 1
ATOM 4148 N N . GLU A 1 520 ? 14.587 -27.946 -6.004 1.00 70.31 520 GLU A N 1
ATOM 4149 C CA . GLU A 1 520 ? 13.555 -28.875 -6.459 1.00 70.31 520 GLU A CA 1
ATOM 4150 C C . GLU A 1 520 ? 13.604 -30.099 -5.542 1.00 70.31 520 GLU A C 1
ATOM 4152 O O . GLU A 1 520 ? 14.584 -30.849 -5.555 1.00 70.31 520 GLU A O 1
ATOM 4157 N N . ASP A 1 521 ? 12.548 -30.301 -4.750 1.00 54.44 521 ASP A N 1
ATOM 4158 C CA . ASP A 1 521 ? 12.320 -31.579 -4.085 1.00 54.44 521 ASP A CA 1
ATOM 4159 C C . ASP A 1 521 ? 12.080 -32.613 -5.182 1.00 54.44 521 ASP A C 1
ATOM 4161 O O . ASP A 1 521 ? 11.069 -32.577 -5.892 1.00 54.44 521 ASP A O 1
ATOM 4165 N N . ARG A 1 522 ? 13.041 -33.518 -5.380 1.00 44.00 522 ARG A N 1
ATOM 4166 C CA . ARG A 1 522 ? 12.812 -34.659 -6.263 1.00 44.00 522 ARG A CA 1
ATOM 4167 C C . ARG A 1 522 ? 11.713 -35.507 -5.618 1.00 44.00 522 ARG A C 1
ATOM 4169 O O . ARG A 1 522 ? 11.900 -35.912 -4.470 1.00 44.00 522 ARG A O 1
ATOM 4176 N N . PRO A 1 523 ? 10.589 -35.778 -6.305 1.00 38.03 523 PRO A N 1
ATOM 4177 C CA . PRO A 1 523 ? 9.634 -36.751 -5.799 1.00 38.03 523 PRO A CA 1
ATOM 4178 C C . PRO A 1 523 ? 10.367 -38.087 -5.616 1.00 38.03 523 PRO A C 1
ATOM 4180 O O . PRO A 1 523 ? 11.068 -38.527 -6.531 1.00 38.03 523 PRO A O 1
ATOM 4183 N N . ILE A 1 524 ? 10.266 -38.642 -4.403 1.00 33.84 524 ILE A N 1
ATOM 4184 C CA . ILE A 1 524 ? 10.836 -39.941 -4.005 1.00 33.84 524 ILE A CA 1
ATOM 4185 C C . ILE A 1 524 ? 10.214 -41.059 -4.837 1.00 33.84 524 ILE A C 1
ATOM 4187 O O . ILE A 1 524 ? 8.973 -41.027 -5.017 1.00 33.84 524 ILE A O 1
#

pLDDT: mean 85.34, std 12.07, range [26.59, 97.5]

InterPro domains:
  IPR007863 Peptidase M16, C-terminal [PF05193] (117-270)
  IPR011249 Metalloenzyme, LuxS/M16 peptidase-like [SSF63411] (4-163)
  IPR011249 Metalloenzyme, LuxS/M16 peptidase-like [SSF63411] (209-426)
  IPR011249 Metalloenzyme, LuxS/M16 peptidase-like [SSF63411] (425-517)
  IPR013578 Peptidase M16C associated [PF08367] (369-515)
  IPR013578 Peptidase M16C associated [SM01264] (369-524)

Radius of gyration: 27.93 Å; chains: 1; bounding box: 67×72×74 Å

Secondary structure (DSSP, 8-state):
-GGG---SEE--EE-SS-EE--EE-S-HHHHHHHHHHHHHHHHS----HHHHHHHT-EEEESSTT-TTSPEEEE-HHHHHHHHHTT-HHHHHHHHHHHHH-TT---TT--HHHHTT--HHHHHHHHHHH-SGGG------SSS-HHHHHHHHHHHHTTSPP-PPP--PPPPHHHHSTT--EEEEEEEE--TTTT---TT----S---TTTSSTT-HHIIIIIITTS-SSB-TT-EEE-SSSS-EEE--BSS--HHHHHHHHHHHHHIIIIIIHHHHHTGGGSTHHHHHHHHHHHHHHHHHS--TTHHHHHHHHHHHHHHTT--HHHHH-HHHHHHHHHHHHHHHTTHHHHHHHHHTTT-TTS--EEEEEEEETTHHHHHHHHHHHHHHHHHHHS-HHHHHHHHHHHHHHHHHHHSPP-GGGS----TTSS-SS------EEEEPTTT--EEEE-----TT----------TTS-GGGGGGHHHHHHHHHHT--BTTB-HHHHHHHHHHHSS-------------

Organism: NCBI:txid27326

Foldseek 3Di:
DVVFAQWPDWDWDDDLPDIDTDTHDPFPVRVVQVLVVVLCCLQPNPLDPLVCCAAQWDWDFPDLVDLPHATDIDHNLLVVLLVQQLAQQSVQVQVVVCLFFVPRHDPSDDNVCSVVDDSVNVVVVSVVQRQVLNDDDDDDDDPDPVVVVVVVCVSNVVGDDDDRDQDATHTPCVVPPPDAAADEAAGADRPPVPDCPPDPDDDDAADQLADAPPRLCCCQCPVVPQAPAWRSPAGWDPLGLDTDHDTGGPPHDPVSLVCVLVSVLCSCPVPVLVLLVVFCVHPVQLLVLLVLLLVVLVVLFDDPCVSVVLCVVQVSCVSNPHDSVVVVVVVVVSVVVVVCCVVQPSVVVVVVCVVEVVDPSHDDHHYHYDHDNCVVVVVVVVSVVVSVVVVVPADPVNSVVSSVSNVVSVCVVPDDDPCVPRDGDDPVSDDPDDDDFDWDWDADPPPRDIDIDGDDPSSPDDDDDDDDDPVVPDPVCPVCQVVVQCCVQRPDDDPVGDSRRSNSVCSNPHNDDGDDDDDDDDDD